Protein AF-A0A975B0M5-F1 (afdb_monomer_lite)

Foldseek 3Di:
DDDPPPDPPDDPDDDDDDQDFEEEEEAQPPVLSVLLCVVVVVVRYHYDYDNALVRVVVDLVVDAGQEYEHEQDGPHHHFPVSLCSNVVSHVHAYEYEYEPVCVVSQLVVLQVQHQYYQYPDPCRSVSSVVVVVQSVQLVVQLVAEEEEEAQDPVVQVSVCSNCVSSNHHYHYHNALVSRVVCVVVDDHQEYEFEQDGPPDGRLVSLLVQCPPPVRVPRAYEYEYQDPPVVVVVSSVVSVHPYYAHPVGRSVVVVVVVVVSSVVSVVVVVVVVVVVVVVVVVVVVLVVWFKWKAWLVQQTQDTGPVVCVVLVHDGVVRHRDHPLVFAPCSVVVVVVSVVCVVDPDQKDKDWGWTAGPVRDTDTWIWIKGFDADPVRHTTMIMITTD

Structure (mmCIF, N/CA/C/O backbone):
data_AF-A0A975B0M5-F1
#
_entry.id   AF-A0A975B0M5-F1
#
loop_
_atom_site.group_PDB
_atom_site.id
_atom_site.type_symbol
_atom_site.label_atom_id
_atom_site.label_alt_id
_atom_site.label_comp_id
_atom_site.label_asym_id
_atom_site.label_entity_id
_atom_site.label_seq_id
_atom_site.pdbx_PDB_ins_code
_atom_site.Cartn_x
_atom_site.Cartn_y
_atom_site.Cartn_z
_atom_site.occupancy
_atom_site.B_iso_or_equiv
_atom_site.auth_seq_id
_atom_site.auth_comp_id
_atom_site.auth_asym_id
_atom_site.auth_atom_id
_atom_site.pdbx_PDB_model_num
ATOM 1 N N . MET A 1 1 ? -7.065 3.435 -37.274 1.00 32.56 1 MET A N 1
ATOM 2 C CA . MET A 1 1 ? -7.894 3.636 -36.070 1.00 32.56 1 MET A CA 1
ATOM 3 C C . MET A 1 1 ? -7.002 3.379 -34.874 1.00 32.56 1 MET A C 1
ATOM 5 O O . MET A 1 1 ? -6.798 2.238 -34.499 1.00 32.56 1 MET A O 1
ATOM 9 N N . SER A 1 2 ? -6.349 4.431 -34.400 1.00 27.25 2 SER A N 1
ATOM 10 C CA . SER A 1 2 ? -5.400 4.409 -33.289 1.00 27.25 2 SER A CA 1
ATOM 11 C C . SER A 1 2 ? -6.100 5.020 -32.082 1.00 27.25 2 SER A C 1
ATOM 13 O O . SER A 1 2 ? -6.420 6.208 -32.083 1.00 27.25 2 SER A O 1
ATOM 15 N N . SER A 1 3 ? -6.408 4.178 -31.102 1.00 27.52 3 SER A N 1
ATOM 16 C CA . SER A 1 3 ? -6.976 4.553 -29.813 1.00 27.52 3 SER A CA 1
ATOM 17 C C . SER A 1 3 ? -5.930 5.318 -29.002 1.00 27.52 3 SER A C 1
ATOM 19 O O . SER A 1 3 ? -4.972 4.736 -28.500 1.00 27.52 3 SER A O 1
ATOM 21 N N . ASN A 1 4 ? -6.116 6.634 -28.899 1.00 28.50 4 ASN A N 1
ATOM 22 C CA . ASN A 1 4 ? -5.436 7.478 -27.923 1.00 28.50 4 ASN A CA 1
ATOM 23 C C . ASN A 1 4 ? -5.913 7.087 -26.519 1.00 28.50 4 ASN A C 1
ATOM 25 O O . ASN A 1 4 ? -6.961 7.545 -26.072 1.00 28.50 4 ASN A O 1
ATOM 29 N N . THR A 1 5 ? -5.140 6.273 -25.809 1.00 30.30 5 THR A N 1
ATOM 30 C CA . THR A 1 5 ? -5.213 6.203 -24.348 1.00 30.30 5 THR A CA 1
ATOM 31 C C . THR A 1 5 ? -4.445 7.396 -23.793 1.00 30.30 5 THR A C 1
ATOM 33 O O . THR A 1 5 ? -3.222 7.377 -23.659 1.00 30.30 5 THR A O 1
ATOM 36 N N . SER A 1 6 ? -5.170 8.483 -23.540 1.00 29.61 6 SER A N 1
ATOM 37 C CA . SER A 1 6 ? -4.688 9.622 -22.767 1.00 29.61 6 SER A CA 1
ATOM 38 C C . SER A 1 6 ? -4.393 9.159 -21.340 1.00 29.61 6 SER A C 1
ATOM 40 O O . SER A 1 6 ? -5.315 8.964 -20.551 1.00 29.61 6 SER A O 1
ATOM 42 N N . VAL A 1 7 ? -3.115 8.962 -21.015 1.00 37.25 7 VAL A N 1
ATOM 43 C CA . VAL A 1 7 ? -2.680 8.715 -19.638 1.00 37.25 7 VAL A CA 1
ATOM 44 C C . VAL A 1 7 ? -2.813 10.030 -18.879 1.00 37.25 7 VAL A C 1
ATOM 46 O O . VAL A 1 7 ? -2.129 11.013 -19.170 1.00 37.25 7 VAL A O 1
ATOM 49 N N . ASN A 1 8 ? -3.754 10.056 -17.943 1.00 32.91 8 ASN A N 1
ATOM 50 C CA . ASN A 1 8 ? -4.044 11.200 -17.096 1.00 32.91 8 ASN A CA 1
ATOM 51 C C . ASN A 1 8 ? -2.945 11.323 -16.026 1.00 32.91 8 ASN A C 1
ATOM 53 O O . ASN A 1 8 ? -3.134 10.950 -14.874 1.00 32.91 8 ASN A O 1
ATOM 57 N N . CYS A 1 9 ? -1.768 11.821 -16.411 1.00 31.73 9 CYS A N 1
ATOM 58 C CA . CYS A 1 9 ? -0.696 12.193 -15.485 1.00 31.73 9 CYS A CA 1
ATOM 59 C C . CYS A 1 9 ? -1.048 13.508 -14.770 1.00 31.73 9 CYS A C 1
ATOM 61 O O . CYS A 1 9 ? -0.378 14.525 -14.952 1.00 31.73 9 CYS A O 1
ATOM 63 N N . ASN A 1 10 ? -2.122 13.515 -13.981 1.00 33.62 10 ASN A N 1
ATOM 64 C CA . ASN A 1 10 ? -2.469 14.668 -13.161 1.00 33.62 10 ASN A CA 1
ATOM 65 C C . ASN A 1 10 ? -1.661 14.672 -11.851 1.00 33.62 10 ASN A C 1
ATOM 67 O O . ASN A 1 10 ? -1.770 13.779 -11.021 1.00 33.62 10 ASN A O 1
ATOM 71 N N . ASN A 1 11 ? -0.868 15.738 -11.695 1.00 36.06 11 ASN A N 1
ATOM 72 C CA . ASN A 1 11 ? -0.481 16.408 -10.449 1.00 36.06 11 ASN A CA 1
ATOM 73 C C . ASN A 1 11 ? -0.009 15.557 -9.251 1.00 36.06 11 ASN A C 1
ATOM 75 O O . ASN A 1 11 ? -0.729 15.401 -8.273 1.00 36.06 11 ASN A O 1
ATOM 79 N N . LYS A 1 12 ? 1.283 15.193 -9.225 1.00 37.12 12 LYS A N 1
ATOM 80 C CA . LYS A 1 12 ? 2.010 14.925 -7.959 1.00 37.12 12 LYS A CA 1
ATOM 81 C C . LYS A 1 12 ? 3.132 15.922 -7.631 1.00 37.12 12 LYS A C 1
ATOM 83 O O . LYS A 1 12 ? 3.730 15.826 -6.568 1.00 37.12 12 LYS A O 1
ATOM 88 N N . TYR A 1 13 ? 3.388 16.921 -8.486 1.00 31.98 13 TYR A N 1
ATOM 89 C CA . TYR A 1 13 ? 4.498 17.872 -8.289 1.00 31.98 13 TYR A CA 1
ATOM 90 C C . TYR A 1 13 ? 4.105 19.338 -8.062 1.00 31.98 13 TYR A C 1
ATOM 92 O O . TYR A 1 13 ? 4.990 20.180 -7.968 1.00 31.98 13 TYR A O 1
ATOM 100 N N . ASN A 1 14 ? 2.819 19.663 -7.905 1.00 32.91 14 ASN A N 1
ATOM 101 C CA . ASN A 1 14 ? 2.395 20.983 -7.423 1.00 32.91 14 ASN A CA 1
ATOM 102 C C . ASN A 1 14 ? 0.988 20.934 -6.805 1.00 32.91 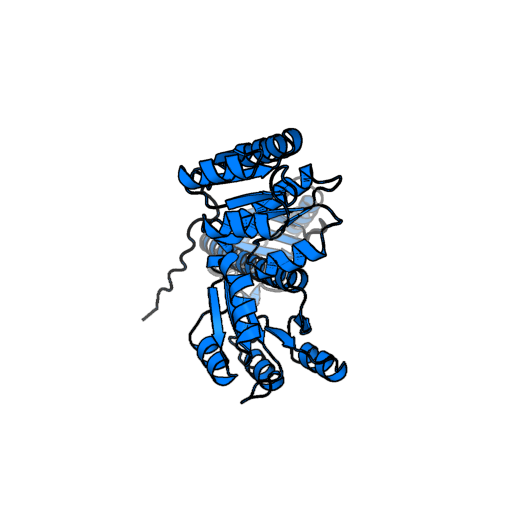14 ASN A C 1
ATOM 104 O O . ASN A 1 14 ? -0.011 21.101 -7.497 1.00 32.91 14 ASN A O 1
ATOM 108 N N . SER A 1 15 ? 0.917 20.768 -5.485 1.00 32.09 15 SER A N 1
ATOM 109 C CA . SER A 1 15 ? -0.246 21.152 -4.672 1.00 32.09 15 SER A CA 1
ATOM 110 C C . SER A 1 15 ? 0.215 21.744 -3.335 1.00 32.09 15 SER A C 1
ATOM 112 O O . SER A 1 15 ? -0.059 21.238 -2.253 1.00 32.09 15 SER A O 1
ATOM 114 N N . LYS A 1 16 ? 0.939 22.868 -3.385 1.00 42.38 16 LYS A N 1
ATOM 115 C CA . LYS A 1 16 ? 0.940 23.778 -2.233 1.00 42.38 16 LYS A CA 1
ATOM 116 C C . LYS A 1 16 ? -0.358 24.586 -2.282 1.00 42.38 16 LYS A C 1
ATOM 118 O O . LYS A 1 16 ? -0.599 25.265 -3.274 1.00 42.38 16 LYS A O 1
ATOM 123 N N . SER A 1 17 ? -1.123 24.522 -1.187 1.00 40.91 17 SER A N 1
ATOM 124 C CA . SER A 1 17 ? -2.384 25.231 -0.897 1.00 40.91 17 SER A CA 1
ATOM 125 C C . SER A 1 17 ? -3.698 24.479 -1.176 1.00 40.91 17 SER A C 1
ATOM 127 O O . SER A 1 17 ? -4.586 24.991 -1.856 1.00 40.91 17 SER A O 1
ATOM 129 N N . THR A 1 18 ? -3.887 23.324 -0.539 1.00 43.38 18 THR A N 1
ATOM 130 C CA . THR A 1 18 ? -5.213 22.919 -0.038 1.00 43.38 18 THR A CA 1
ATOM 131 C C . THR A 1 18 ? -5.171 22.993 1.484 1.00 43.38 18 THR A C 1
ATOM 133 O O . THR A 1 18 ? -4.232 22.480 2.091 1.00 43.38 18 THR A O 1
ATOM 136 N N . LYS A 1 19 ? -6.134 23.692 2.097 1.00 49.06 19 LYS A N 1
ATOM 137 C CA . LYS A 1 19 ? -6.313 23.737 3.556 1.00 49.06 19 LYS A CA 1
ATOM 138 C C . LYS A 1 19 ? -6.363 22.280 4.041 1.00 49.06 19 LYS A C 1
ATOM 140 O O . LYS A 1 19 ? -7.211 21.540 3.545 1.00 49.06 19 LYS A O 1
ATOM 145 N N . LYS A 1 20 ? -5.402 21.836 4.862 1.00 69.00 20 LYS A N 1
ATOM 146 C CA . LYS A 1 20 ? -5.393 20.442 5.325 1.00 69.00 20 LYS A CA 1
ATOM 147 C C . LYS A 1 20 ? -6.552 20.216 6.303 1.00 69.00 20 LYS A C 1
ATOM 149 O O . LYS A 1 20 ? -7.083 21.170 6.869 1.00 69.00 20 LYS A O 1
ATOM 154 N N . SER A 1 21 ? -6.927 18.951 6.443 1.00 79.81 21 SER A N 1
ATOM 155 C CA . SER A 1 21 ? -8.033 18.427 7.243 1.00 79.81 21 SER A CA 1
ATOM 156 C C . SER A 1 21 ? -8.104 18.983 8.671 1.00 79.81 21 SER A C 1
ATOM 158 O O . SER A 1 21 ? -7.074 19.257 9.294 1.00 79.81 21 SER A O 1
ATOM 160 N N . ASN A 1 22 ? -9.323 19.085 9.209 1.00 90.06 22 ASN A N 1
ATOM 161 C CA . ASN A 1 22 ? -9.557 19.439 10.612 1.00 90.06 22 ASN A CA 1
ATOM 162 C C . ASN A 1 22 ? -9.252 18.239 11.519 1.00 90.06 22 ASN A C 1
ATOM 164 O O . ASN A 1 22 ? -9.804 17.149 11.311 1.00 90.06 22 ASN A O 1
ATOM 168 N N . VAL A 1 23 ? -8.430 18.455 12.548 1.00 92.94 23 VAL A N 1
ATOM 169 C CA . VAL A 1 23 ? -7.998 17.418 13.496 1.00 92.94 23 VAL A CA 1
ATOM 170 C C . VAL A 1 23 ? -8.409 17.798 14.918 1.00 92.94 23 VAL A C 1
ATOM 172 O O . VAL A 1 23 ? -8.164 18.917 15.366 1.00 92.94 23 VAL A O 1
ATOM 175 N N . LEU A 1 24 ? -9.018 16.864 15.647 1.00 95.50 24 LEU A N 1
ATOM 176 C CA . LEU A 1 24 ? -9.276 17.009 17.081 1.00 95.50 24 LEU A CA 1
ATOM 177 C C . LEU A 1 24 ? -8.230 16.225 17.880 1.00 95.50 24 LEU A C 1
ATOM 179 O O . LEU A 1 24 ? -8.059 15.028 17.669 1.00 95.50 24 LEU A O 1
ATOM 183 N N . LEU A 1 25 ? -7.545 16.891 18.805 1.00 95.56 25 LEU A N 1
ATOM 184 C CA . LEU A 1 25 ? -6.560 16.301 19.709 1.00 95.56 25 LEU A CA 1
ATOM 185 C C . LEU A 1 25 ? -7.177 16.144 21.097 1.00 95.56 25 LEU A C 1
ATOM 187 O O . LEU A 1 25 ? -7.460 17.142 21.758 1.00 95.56 25 LEU A O 1
ATOM 191 N N . VAL A 1 26 ? -7.377 14.905 21.535 1.00 95.62 26 VAL A N 1
ATOM 192 C CA . VAL A 1 26 ? -7.966 14.571 22.835 1.00 95.62 26 VAL A CA 1
ATOM 193 C C . VAL A 1 26 ? -6.902 13.892 23.690 1.00 95.62 26 VAL A C 1
ATOM 195 O O . VAL A 1 26 ? -6.616 12.710 23.518 1.00 95.62 26 VAL A O 1
ATOM 198 N N . GLU A 1 27 ? -6.286 14.666 24.576 1.00 94.19 27 GLU A N 1
ATOM 199 C CA . GLU A 1 27 ? -5.130 14.265 25.383 1.00 94.19 27 GLU A CA 1
ATOM 200 C C . GLU A 1 27 ? -5.102 15.116 26.654 1.00 94.19 27 GLU A C 1
ATOM 202 O O . GLU A 1 27 ? -5.086 16.345 26.554 1.00 94.19 27 GLU A O 1
ATOM 207 N N . ASP A 1 28 ? -5.059 14.479 27.824 1.00 93.50 28 ASP A N 1
ATOM 208 C CA . ASP A 1 28 ? -5.115 15.142 29.133 1.00 93.50 28 ASP A CA 1
ATOM 209 C C . ASP A 1 28 ? -3.813 15.881 29.486 1.00 93.50 28 ASP A C 1
ATOM 211 O O . ASP A 1 28 ? -3.818 16.928 30.138 1.00 93.50 28 ASP A O 1
ATOM 215 N N . SER A 1 29 ? -2.673 15.371 29.018 1.00 93.06 29 SER A N 1
ATOM 216 C CA . SER A 1 29 ? -1.382 16.014 29.199 1.00 93.06 29 SER A CA 1
ATOM 217 C C . SER A 1 29 ? -1.237 17.225 28.280 1.00 93.06 29 SER A C 1
ATOM 219 O O . SER A 1 29 ? -0.910 17.095 27.099 1.00 93.06 29 SER A O 1
ATOM 221 N N . GLU A 1 30 ? -1.356 18.434 28.840 1.00 92.69 30 GLU A N 1
ATOM 222 C CA . GLU A 1 30 ? -1.133 19.688 28.100 1.00 92.69 30 GLU A CA 1
ATOM 223 C C . GLU A 1 30 ? 0.207 19.710 27.348 1.00 92.69 30 GLU A C 1
ATOM 225 O O . GLU A 1 30 ? 0.305 20.266 26.254 1.00 92.69 30 GLU A O 1
ATOM 230 N N . PHE A 1 31 ? 1.256 19.100 27.911 1.00 90.56 31 PHE A N 1
ATOM 231 C CA . PHE A 1 31 ? 2.563 19.017 27.262 1.00 90.56 31 PHE A CA 1
ATOM 232 C C . PHE A 1 31 ? 2.506 18.191 25.970 1.00 90.56 31 PHE A C 1
ATOM 234 O O . PHE A 1 31 ? 2.978 18.649 24.928 1.00 90.56 31 PHE A O 1
ATOM 241 N N . VAL A 1 32 ? 1.922 16.991 26.034 1.00 89.69 32 VAL A N 1
ATOM 242 C CA . VAL A 1 32 ? 1.771 16.087 24.883 1.00 89.69 32 VAL A CA 1
ATOM 243 C C . VAL A 1 32 ? 0.830 16.712 23.855 1.00 89.69 32 VAL A C 1
ATOM 245 O O . VAL A 1 32 ? 1.174 16.792 22.676 1.00 89.69 32 VAL A O 1
ATOM 248 N N . ASN A 1 33 ? -0.304 17.239 24.312 1.00 92.69 33 ASN A N 1
ATOM 249 C CA . ASN A 1 33 ? -1.316 17.868 23.475 1.00 92.69 33 ASN A CA 1
ATOM 250 C C . ASN A 1 33 ? -0.732 19.060 22.687 1.00 92.69 33 ASN A C 1
ATOM 252 O O . ASN A 1 33 ? -0.846 19.128 21.461 1.00 92.69 33 ASN A O 1
ATOM 256 N N . ASN A 1 34 ? 0.007 19.953 23.358 1.00 92.00 34 ASN A N 1
ATOM 257 C CA . ASN A 1 34 ? 0.677 21.085 22.709 1.00 92.00 34 ASN A CA 1
ATOM 258 C C . ASN A 1 34 ? 1.817 20.659 21.774 1.00 92.00 34 ASN A C 1
ATOM 260 O O . ASN A 1 34 ? 2.049 21.319 20.758 1.00 92.00 34 ASN A O 1
ATOM 264 N N . ALA A 1 35 ? 2.534 19.576 22.091 1.00 90.31 35 ALA A N 1
ATOM 265 C CA . ALA A 1 35 ? 3.579 19.045 21.220 1.00 90.31 35 ALA A CA 1
ATOM 266 C C . ALA A 1 35 ? 3.001 18.530 19.893 1.00 90.31 35 ALA A C 1
ATOM 268 O O . ALA A 1 35 ? 3.515 18.889 18.834 1.00 90.31 35 ALA A O 1
ATOM 269 N N . ILE A 1 36 ? 1.911 17.754 19.945 1.00 91.12 36 ILE A N 1
ATOM 270 C CA . ILE A 1 36 ? 1.227 17.244 18.747 1.00 91.12 36 ILE A CA 1
ATOM 271 C C . ILE A 1 36 ? 0.657 18.402 17.929 1.00 91.12 36 ILE A C 1
ATOM 273 O O . ILE A 1 36 ? 0.904 18.473 16.726 1.00 91.12 36 ILE A O 1
ATOM 277 N N . LYS A 1 37 ? -0.042 19.343 18.579 1.00 92.62 37 LYS A N 1
ATOM 278 C CA . LYS A 1 37 ? -0.604 20.517 17.906 1.00 92.62 37 LYS A CA 1
ATOM 279 C C . LYS A 1 37 ? 0.453 21.305 17.154 1.00 92.62 37 LYS A C 1
ATOM 281 O O . LYS A 1 37 ? 0.276 21.593 15.980 1.00 92.62 37 LYS A O 1
ATOM 286 N N . LYS A 1 38 ? 1.566 21.639 17.812 1.00 91.00 38 LYS A N 1
ATOM 287 C CA . LYS A 1 38 ? 2.630 22.437 17.196 1.00 91.00 38 LYS A CA 1
ATOM 288 C C . LYS A 1 38 ? 3.178 21.778 15.927 1.00 91.00 38 LYS A C 1
ATOM 290 O O . LYS A 1 38 ? 3.473 22.480 14.962 1.00 91.00 38 LYS A O 1
ATOM 295 N N . GLU A 1 39 ? 3.330 20.458 15.945 1.00 88.00 39 GLU A N 1
ATOM 296 C CA . GLU A 1 39 ? 3.823 19.700 14.798 1.00 88.00 39 GLU A CA 1
ATOM 297 C C . GLU A 1 39 ? 2.797 19.680 13.658 1.00 88.00 39 GLU A C 1
ATOM 299 O O . GLU A 1 39 ? 3.121 20.021 12.522 1.00 88.00 39 GLU A O 1
ATOM 304 N N . LEU A 1 40 ? 1.537 19.356 13.961 1.00 88.44 40 LEU A N 1
ATOM 305 C CA . LEU A 1 40 ? 0.473 19.280 12.960 1.00 88.44 40 LEU A CA 1
ATOM 306 C C . LEU A 1 40 ? 0.102 20.659 12.382 1.00 88.44 40 LEU A C 1
ATOM 308 O O . LEU A 1 40 ? -0.037 20.784 11.163 1.00 88.44 40 LEU A O 1
ATOM 312 N N . ASP A 1 41 ? 0.041 21.709 13.205 1.00 89.25 41 ASP A N 1
ATOM 313 C CA . ASP A 1 41 ? -0.135 23.097 12.754 1.00 89.25 41 ASP A CA 1
ATOM 314 C C . ASP A 1 41 ? 1.026 23.515 11.836 1.00 89.25 41 ASP A C 1
ATOM 316 O O . ASP A 1 41 ? 0.818 24.130 10.788 1.00 89.25 41 ASP A O 1
ATOM 320 N N . GLY A 1 42 ? 2.263 23.128 12.181 1.00 86.12 42 GLY A N 1
ATOM 321 C CA . GLY A 1 42 ? 3.452 23.354 11.351 1.00 86.12 42 GLY A CA 1
ATOM 322 C C . GLY A 1 42 ? 3.386 22.657 9.988 1.00 86.12 42 GLY A C 1
ATOM 323 O O . GLY A 1 42 ? 3.945 23.151 9.005 1.00 86.12 42 GLY A O 1
ATOM 324 N N . LEU A 1 43 ? 2.659 21.543 9.910 1.00 84.56 43 LEU A N 1
ATOM 325 C CA . LEU A 1 43 ? 2.383 20.806 8.679 1.00 84.56 43 LEU A CA 1
ATOM 326 C C . LEU A 1 43 ? 1.138 21.318 7.940 1.00 84.56 43 LEU A C 1
ATOM 328 O O . LEU A 1 43 ? 0.908 20.881 6.810 1.00 84.56 43 LEU A O 1
ATOM 332 N N . GLY A 1 44 ? 0.380 22.253 8.523 1.00 86.19 44 GLY A N 1
ATOM 333 C CA . GLY A 1 44 ? -0.754 22.948 7.912 1.00 86.19 44 GLY A CA 1
ATOM 334 C C . GLY A 1 44 ? -2.144 22.396 8.248 1.00 86.19 44 GLY A C 1
ATOM 335 O O . GLY A 1 44 ? -3.094 22.806 7.579 1.00 86.19 44 GLY A O 1
ATOM 336 N N . TYR A 1 45 ? -2.263 21.475 9.212 1.00 89.19 45 TYR A N 1
ATOM 337 C CA . TYR A 1 45 ? -3.551 20.990 9.736 1.00 89.19 45 TYR A CA 1
ATOM 338 C C . TYR A 1 45 ? -4.203 22.027 10.660 1.00 89.19 45 TYR A C 1
ATOM 340 O O . TYR A 1 45 ? -3.503 22.817 11.287 1.00 89.19 45 TYR A O 1
ATOM 348 N N . ASP A 1 46 ? -5.537 22.023 10.741 1.00 90.06 46 ASP A N 1
ATOM 349 C CA . ASP A 1 46 ? -6.296 22.874 11.670 1.00 90.06 46 ASP A CA 1
ATOM 350 C C . ASP A 1 46 ? -6.642 22.060 12.925 1.00 90.06 46 ASP A C 1
ATOM 352 O O . ASP A 1 46 ? -7.529 21.199 12.891 1.00 90.06 46 ASP A O 1
ATOM 356 N N . CYS A 1 47 ? -5.879 22.265 14.005 1.00 92.94 47 CYS A N 1
ATOM 357 C CA . CYS A 1 47 ? -5.954 21.435 15.205 1.00 92.94 47 CYS A CA 1
ATOM 358 C C . CYS A 1 47 ? -6.732 22.109 16.343 1.00 92.94 47 CYS A C 1
ATOM 360 O O . CYS A 1 47 ? -6.325 23.146 16.877 1.00 92.94 47 CYS A O 1
ATOM 362 N N . MET A 1 48 ? -7.794 21.445 16.801 1.00 94.69 48 MET A N 1
ATOM 363 C CA . MET A 1 48 ? -8.495 21.774 18.047 1.00 94.69 48 MET A CA 1
ATOM 364 C C . MET A 1 48 ? -8.059 20.825 19.162 1.00 94.69 48 MET A C 1
ATOM 366 O O . MET A 1 48 ? -7.678 19.688 18.894 1.00 94.69 48 MET A O 1
ATOM 370 N N . GLN A 1 49 ? -8.096 21.286 20.412 1.00 95.94 49 GLN A N 1
ATOM 371 C CA . GLN A 1 49 ? -7.597 20.537 21.569 1.00 95.94 49 GLN A CA 1
ATOM 372 C C . GLN A 1 49 ? -8.707 20.358 22.605 1.00 95.94 49 GLN A C 1
ATOM 374 O O . GLN A 1 49 ? -9.450 21.300 22.868 1.00 95.94 49 GLN A O 1
ATOM 379 N N . ALA A 1 50 ? -8.769 19.174 23.203 1.00 96.00 50 ALA A N 1
ATOM 380 C CA . ALA A 1 50 ? -9.567 18.843 24.376 1.00 96.00 50 ALA A CA 1
ATOM 381 C C . ALA A 1 50 ? -8.689 18.100 25.391 1.00 96.00 50 ALA A C 1
ATOM 383 O O . ALA A 1 50 ? -7.877 17.254 25.002 1.00 96.00 50 ALA A O 1
ATOM 384 N N . LEU A 1 51 ? -8.861 18.405 26.677 1.00 95.56 51 LEU A N 1
ATOM 385 C CA . LEU A 1 51 ? -8.134 17.769 27.785 1.00 95.56 51 LEU A CA 1
ATOM 386 C C . LEU A 1 51 ? -8.974 16.700 28.510 1.00 95.56 51 LEU A C 1
ATOM 388 O O . LEU A 1 51 ? -8.473 15.996 29.385 1.00 95.56 51 LEU A O 1
ATOM 392 N N . SER A 1 52 ? -10.254 16.570 28.156 1.00 95.25 52 SER A N 1
ATOM 393 C CA . SER A 1 52 ? -11.199 15.600 28.719 1.00 95.25 52 SER A CA 1
ATOM 394 C C . SER A 1 52 ? -12.180 15.098 27.657 1.00 95.25 52 SER A C 1
ATOM 396 O O . SER A 1 52 ? -12.320 15.697 26.583 1.00 95.25 52 SER A O 1
ATOM 398 N N . LEU A 1 53 ? -12.884 14.000 27.946 1.00 94.50 53 LEU A N 1
ATOM 399 C CA . LEU A 1 53 ? -13.968 13.531 27.086 1.00 94.50 53 LEU A CA 1
ATOM 400 C C . LEU A 1 53 ? -15.108 14.554 27.047 1.00 94.50 53 LEU A C 1
ATOM 402 O O . LEU A 1 53 ? -15.655 14.793 25.975 1.00 94.50 53 LEU A O 1
ATOM 406 N N . GLU A 1 54 ? -15.464 15.181 28.169 1.00 94.56 54 GLU A N 1
ATOM 407 C CA . GLU A 1 54 ? -16.516 16.207 28.199 1.00 94.56 54 GLU A CA 1
ATOM 408 C C . GLU A 1 54 ? -16.238 17.357 27.214 1.00 94.56 54 GLU A C 1
ATOM 410 O O . GLU A 1 54 ? -17.104 17.699 26.401 1.00 94.56 54 GLU A O 1
ATOM 415 N N . GLU A 1 55 ? -15.014 17.892 27.217 1.00 95.12 55 GLU A N 1
ATOM 416 C CA . GLU A 1 55 ? -14.587 18.935 26.277 1.00 95.12 55 GLU A CA 1
ATOM 417 C C . GLU A 1 55 ? -14.604 18.437 24.827 1.00 95.12 55 GLU A C 1
ATOM 419 O O . GLU A 1 55 ? -15.125 19.116 23.937 1.00 95.12 55 GLU A O 1
ATOM 424 N N . ALA A 1 56 ? -14.096 17.224 24.582 1.00 94.31 56 ALA A N 1
ATOM 425 C CA . ALA A 1 56 ? -14.110 16.622 23.251 1.00 94.31 56 ALA A CA 1
ATOM 426 C C . ALA A 1 56 ? -15.544 16.491 22.717 1.00 94.31 56 ALA A C 1
ATOM 428 O O . ALA A 1 56 ? -15.821 16.841 21.572 1.00 94.31 56 ALA A O 1
ATOM 429 N N . MET A 1 57 ? -16.485 16.061 23.559 1.00 93.94 57 MET A N 1
ATOM 430 C CA . MET A 1 57 ? -17.895 15.921 23.200 1.00 93.94 57 MET A CA 1
ATOM 431 C C . MET A 1 57 ? -18.577 17.258 22.910 1.00 93.94 57 MET A C 1
ATOM 433 O O . MET A 1 57 ? -19.508 17.299 22.103 1.00 93.94 57 MET A O 1
ATOM 437 N N . GLN A 1 58 ? -18.156 18.349 23.552 1.00 93.56 58 GLN A N 1
ATOM 438 C CA . GLN A 1 58 ? -18.642 19.682 23.205 1.00 93.56 58 GLN A CA 1
ATOM 439 C C . GLN A 1 58 ? -18.141 20.102 21.817 1.00 93.56 58 GLN A C 1
ATOM 441 O O . GLN A 1 58 ? -18.940 20.509 20.974 1.00 93.56 58 GLN A O 1
ATOM 446 N N . LEU A 1 59 ? -16.849 19.915 21.545 1.00 93.75 59 LEU A N 1
ATOM 447 C CA . LEU A 1 59 ? -16.246 20.262 20.257 1.00 93.75 59 LEU A CA 1
ATOM 448 C C . LEU A 1 59 ? -16.821 19.444 19.094 1.00 93.75 59 LEU A C 1
ATOM 450 O O . LEU A 1 59 ? -17.092 20.006 18.034 1.00 93.75 59 LEU A O 1
ATOM 454 N N . LEU A 1 60 ? -17.076 18.148 19.302 1.00 93.19 60 LEU A N 1
ATOM 455 C CA . LEU A 1 60 ? -17.694 17.261 18.307 1.00 93.19 60 LEU A CA 1
ATOM 456 C C . LEU A 1 60 ? -19.139 17.650 17.950 1.00 93.19 60 LEU A C 1
ATOM 458 O O . LEU A 1 60 ? -19.621 17.287 16.881 1.00 93.19 60 LEU A O 1
ATOM 462 N N . LYS A 1 61 ? -19.845 18.387 18.819 1.00 90.88 61 LYS A N 1
ATOM 463 C CA . LYS A 1 61 ? -21.186 18.920 18.513 1.00 90.88 61 LYS A CA 1
ATOM 464 C C . LYS A 1 61 ? -21.131 20.192 17.675 1.00 90.88 61 LYS A C 1
ATOM 466 O O . LYS A 1 61 ? -22.062 20.466 16.923 1.00 90.88 61 LYS A O 1
ATOM 471 N N . GLU A 1 62 ? -20.083 20.987 17.857 1.00 89.56 62 GLU A N 1
ATOM 472 C CA . GLU A 1 62 ? -19.939 22.300 17.230 1.00 89.56 62 GLU A CA 1
ATOM 473 C C . GLU A 1 62 ? -19.242 22.218 15.866 1.00 89.56 62 GLU A C 1
ATOM 475 O O . GLU A 1 62 ? -19.530 23.026 14.983 1.00 89.56 62 GLU A O 1
ATOM 480 N N . ASN A 1 63 ? -18.352 21.239 15.675 1.00 88.75 63 ASN A N 1
ATOM 481 C CA . ASN A 1 63 ? -17.488 21.140 14.503 1.00 88.75 63 ASN A CA 1
ATOM 482 C C . ASN A 1 63 ? -17.418 19.713 13.948 1.00 88.75 63 ASN A C 1
ATOM 484 O O . ASN A 1 63 ? -17.538 18.728 14.674 1.00 88.75 63 ASN A O 1
ATOM 488 N N . VAL A 1 64 ? -17.151 19.611 12.643 1.00 89.00 64 VAL A N 1
ATOM 489 C CA . VAL A 1 64 ? -16.860 18.341 11.967 1.00 89.00 64 VAL A CA 1
ATOM 490 C C . VAL A 1 64 ? -15.350 18.192 11.817 1.00 89.00 64 VAL A C 1
ATOM 492 O O . VAL A 1 64 ? -14.667 19.100 11.329 1.00 89.00 64 VAL A O 1
ATOM 495 N N . TYR A 1 65 ? -14.850 17.027 12.215 1.00 91.69 65 TYR A N 1
ATOM 496 C CA . TYR A 1 65 ? -13.444 16.650 12.123 1.00 91.69 65 TYR A CA 1
ATOM 497 C C . TYR A 1 65 ? -13.290 15.462 11.182 1.00 91.69 65 TYR A C 1
ATOM 499 O O . TYR A 1 65 ? -14.160 14.596 11.116 1.00 91.69 65 TYR A O 1
ATOM 507 N N . GLU A 1 66 ? -12.179 15.417 10.456 1.00 89.75 66 GLU A N 1
ATOM 508 C CA . GLU A 1 66 ? -11.842 14.265 9.612 1.00 89.75 66 GLU A CA 1
ATOM 509 C C . GLU A 1 66 ? -11.021 13.238 10.391 1.00 89.75 66 GLU A C 1
ATOM 511 O O . GLU A 1 66 ? -11.162 12.032 10.178 1.00 89.75 66 GLU A O 1
ATOM 516 N N . PHE A 1 67 ? -10.193 13.724 11.319 1.00 91.56 67 PHE A N 1
ATOM 517 C CA . PHE A 1 67 ? -9.326 12.907 12.154 1.00 91.56 67 PHE A CA 1
ATOM 518 C C . PHE A 1 67 ? -9.454 13.292 13.622 1.00 91.56 67 PHE A C 1
ATOM 520 O O . PHE A 1 67 ? -9.582 14.468 13.968 1.00 91.56 67 PHE A O 1
ATOM 527 N N . ILE A 1 68 ? -9.366 12.288 14.487 1.00 93.94 68 ILE A N 1
ATOM 528 C CA . ILE A 1 68 ? -9.277 12.465 15.933 1.00 93.94 68 ILE A CA 1
ATOM 529 C C . ILE A 1 68 ? -8.035 11.728 16.406 1.00 93.94 68 ILE A C 1
ATOM 531 O O . ILE A 1 68 ? -7.886 10.539 16.141 1.00 93.94 68 ILE A O 1
ATOM 535 N N . VAL A 1 69 ? -7.149 12.421 17.108 1.00 93.69 69 VAL A N 1
ATOM 536 C CA . VAL A 1 69 ? -6.029 11.811 17.819 1.00 93.69 69 VAL A CA 1
ATOM 537 C C . VAL A 1 69 ? -6.459 11.662 19.274 1.00 93.69 69 VAL A C 1
ATOM 539 O O . VAL A 1 69 ? -6.679 12.662 19.950 1.00 93.69 69 VAL A O 1
ATOM 542 N N . LEU A 1 70 ? -6.641 10.424 19.724 1.00 94.25 70 LEU A N 1
ATOM 543 C CA . LEU A 1 70 ? -7.322 10.096 20.973 1.00 94.25 70 LEU A CA 1
ATOM 544 C C . LEU A 1 70 ? -6.399 9.345 21.925 1.00 94.25 70 LEU A C 1
ATOM 546 O O . LEU A 1 70 ? -5.969 8.233 21.617 1.00 94.25 70 LEU A O 1
ATOM 550 N N . ASP A 1 71 ? -6.160 9.907 23.101 1.00 93.44 71 ASP A N 1
ATOM 551 C CA . ASP A 1 71 ? -5.557 9.171 24.204 1.00 93.44 71 ASP A CA 1
ATOM 552 C C . ASP A 1 71 ? -6.498 8.114 24.785 1.00 93.44 71 ASP A C 1
ATOM 554 O O . ASP A 1 71 ? -7.709 8.306 24.853 1.00 93.44 71 ASP A O 1
ATOM 558 N N . LEU A 1 72 ? -5.939 6.998 25.249 1.00 88.75 72 LEU A N 1
ATOM 559 C CA . LEU A 1 72 ? -6.702 5.942 25.917 1.00 88.75 72 LEU A CA 1
ATOM 560 C C . LEU A 1 72 ? -7.001 6.230 27.389 1.00 88.75 72 LEU A C 1
ATOM 562 O O . LEU A 1 72 ? -7.854 5.545 27.961 1.00 88.75 72 LEU A O 1
ATOM 566 N N . HIS A 1 73 ? -6.319 7.205 27.991 1.00 89.12 73 HIS A N 1
ATOM 567 C CA . HIS A 1 73 ? -6.397 7.510 29.416 1.00 89.12 73 HIS A CA 1
ATOM 568 C C . HIS A 1 73 ? -6.743 8.978 29.652 1.00 89.12 73 HIS A C 1
ATOM 570 O O . HIS A 1 73 ? -5.868 9.806 29.854 1.00 89.12 73 HIS A O 1
ATOM 576 N N . LEU A 1 74 ? -8.037 9.291 29.681 1.00 91.12 74 LEU A N 1
ATOM 577 C CA . LEU A 1 74 ? -8.516 10.616 30.067 1.00 91.12 74 LEU A CA 1
ATOM 578 C C . LEU A 1 74 ? -8.950 10.620 31.540 1.00 91.12 74 LEU A C 1
ATOM 580 O O . LEU A 1 74 ? -9.306 9.570 32.088 1.00 91.12 74 LEU A O 1
ATOM 584 N N . PRO A 1 75 ? -8.971 11.790 32.202 1.00 89.12 75 PRO A N 1
ATOM 585 C CA . PRO A 1 75 ? -9.398 11.904 33.597 1.00 89.12 75 PRO A CA 1
ATOM 586 C C . PRO A 1 75 ? -10.840 11.424 33.842 1.00 89.12 75 PRO A C 1
ATOM 588 O O . PRO A 1 75 ? -11.164 10.999 34.951 1.00 89.12 75 PRO A O 1
ATOM 591 N N . ASP A 1 76 ? -11.705 11.485 32.827 1.00 91.56 76 ASP A N 1
ATOM 592 C CA . ASP A 1 76 ? -13.140 11.198 32.896 1.00 91.56 76 ASP A CA 1
ATOM 593 C C . ASP A 1 76 ? -13.579 9.934 32.128 1.00 91.56 76 ASP A C 1
ATOM 595 O O . ASP A 1 76 ? -14.706 9.464 32.310 1.00 91.56 76 ASP A O 1
ATOM 599 N N . ALA A 1 77 ? -12.707 9.335 31.310 1.00 89.62 77 ALA A N 1
ATOM 600 C CA . ALA A 1 77 ? -13.010 8.127 30.541 1.00 89.62 77 ALA A CA 1
ATOM 601 C C . ALA A 1 77 ? -11.749 7.357 30.114 1.00 89.62 77 ALA A C 1
ATOM 603 O O . ALA A 1 77 ? -10.677 7.929 29.953 1.00 89.62 77 ALA A O 1
ATOM 604 N N . TYR A 1 78 ? -11.879 6.044 29.883 1.00 88.25 78 TYR A N 1
ATOM 605 C CA . TYR A 1 78 ? -10.747 5.206 29.474 1.00 88.25 78 TYR A CA 1
ATOM 606 C C . TYR A 1 78 ? -11.130 4.088 28.492 1.00 88.25 78 TYR A C 1
ATOM 608 O O . TYR A 1 78 ? -12.260 3.580 28.494 1.00 88.25 78 TYR A O 1
ATOM 616 N N . GLY A 1 79 ? -10.152 3.675 27.681 1.00 85.38 79 GLY A N 1
ATOM 617 C CA . GLY A 1 79 ? -10.190 2.466 26.853 1.00 85.38 79 GLY A CA 1
ATOM 618 C C . GLY A 1 79 ? -11.332 2.408 25.829 1.00 85.38 79 GLY A C 1
ATOM 619 O O . GLY A 1 79 ? -11.652 3.385 25.157 1.00 85.38 79 GLY A O 1
ATOM 620 N N . GLU A 1 80 ? -11.962 1.236 25.692 1.00 86.44 80 GLU A N 1
ATOM 621 C CA . GLU A 1 80 ? -13.014 0.989 24.690 1.00 86.44 80 GLU A CA 1
ATOM 622 C C . GLU A 1 80 ? -14.239 1.890 24.848 1.00 86.44 80 GLU A C 1
ATOM 624 O O . GLU A 1 80 ? -14.809 2.336 23.856 1.00 86.44 80 GLU A O 1
ATOM 629 N N . LYS A 1 81 ? -14.645 2.188 26.088 1.00 87.75 81 LYS A N 1
ATOM 630 C CA . LYS A 1 81 ? -15.810 3.046 26.349 1.00 87.75 81 LYS A CA 1
ATOM 631 C C . LYS A 1 81 ? -15.589 4.458 25.819 1.00 87.75 81 LYS A C 1
ATOM 633 O O . LYS A 1 81 ? -16.508 5.035 25.247 1.00 87.75 81 LYS A O 1
ATOM 638 N N . LEU A 1 82 ? -14.377 4.980 25.998 1.00 89.94 82 LEU A N 1
ATOM 639 C CA . LEU A 1 82 ? -13.965 6.272 25.467 1.00 89.94 82 LEU A CA 1
ATOM 640 C C . LEU A 1 82 ? -14.008 6.267 23.933 1.00 89.94 82 LEU A C 1
ATOM 642 O O . LEU A 1 82 ? -14.665 7.112 23.329 1.00 89.94 82 LEU A O 1
ATOM 646 N N . PHE A 1 83 ? -13.385 5.268 23.308 1.00 90.62 83 PHE A N 1
ATOM 647 C CA . PHE A 1 83 ? -13.380 5.130 21.851 1.00 90.62 83 PHE A CA 1
ATOM 648 C C . PHE A 1 83 ? -14.796 5.040 21.263 1.00 90.62 83 PHE A C 1
ATOM 650 O O . PHE A 1 83 ? -15.120 5.728 20.294 1.00 90.62 83 PHE A O 1
ATOM 657 N N . LEU A 1 84 ? -15.665 4.225 21.866 1.00 89.06 84 LEU A N 1
ATOM 658 C CA . LEU A 1 84 ? -17.059 4.073 21.447 1.00 89.06 84 LEU A CA 1
ATOM 659 C C . LEU A 1 84 ? -17.850 5.372 21.628 1.00 89.06 84 LEU A C 1
ATOM 661 O O . LEU A 1 84 ? -18.639 5.726 20.755 1.00 89.06 84 LEU A O 1
ATOM 665 N N . ALA A 1 85 ? -17.636 6.104 22.726 1.00 89.56 85 ALA A N 1
ATOM 666 C CA . ALA A 1 85 ? -18.296 7.387 22.952 1.00 89.56 85 ALA A CA 1
ATOM 667 C C . ALA A 1 85 ? -17.971 8.390 21.835 1.00 89.56 85 ALA A C 1
ATOM 669 O O . ALA A 1 85 ? -18.885 9.018 21.303 1.00 89.56 85 ALA A O 1
ATOM 670 N N . VAL A 1 86 ? -16.701 8.473 21.431 1.00 90.12 86 VAL A N 1
ATOM 671 C CA . VAL A 1 86 ? -16.244 9.359 20.352 1.00 90.12 86 VAL A CA 1
ATOM 672 C C . VAL A 1 86 ? -16.789 8.913 18.990 1.00 90.12 86 VAL A C 1
ATOM 674 O O . VAL A 1 86 ? -17.429 9.699 18.296 1.00 90.12 86 VAL A O 1
ATOM 677 N N . THR A 1 87 ? -16.606 7.640 18.629 1.00 88.62 87 THR A N 1
ATOM 678 C CA . THR A 1 87 ? -17.010 7.097 17.313 1.00 88.62 87 THR A CA 1
ATOM 679 C C . THR A 1 87 ? -18.523 7.011 17.111 1.00 88.62 87 THR A C 1
ATOM 681 O O . THR A 1 87 ? -18.995 7.008 15.982 1.00 88.62 87 THR A O 1
ATOM 684 N N . THR A 1 88 ? -19.320 6.993 18.183 1.00 88.75 88 THR A N 1
ATOM 685 C CA . THR A 1 88 ? -20.790 7.060 18.070 1.00 88.75 88 THR A CA 1
ATOM 686 C C . THR A 1 88 ? -21.282 8.472 17.725 1.00 88.75 88 THR A C 1
ATOM 688 O O . THR A 1 88 ? -22.386 8.632 17.210 1.00 88.75 88 THR A O 1
ATOM 691 N N . HIS A 1 89 ? -20.484 9.505 18.012 1.00 87.94 89 HIS A N 1
ATOM 692 C CA . HIS A 1 89 ? -20.844 10.910 17.789 1.00 87.94 89 HIS A CA 1
ATOM 693 C C . HIS A 1 89 ? -20.106 11.540 16.604 1.00 87.94 89 HIS A C 1
ATOM 695 O O . HIS A 1 89 ? -20.339 12.707 16.295 1.00 87.94 89 HIS A O 1
ATOM 701 N N . SER A 1 90 ? -19.215 10.794 15.950 1.00 86.81 90 SER A N 1
ATOM 702 C CA . SER A 1 90 ? -18.414 11.285 14.838 1.00 86.81 90 SER A CA 1
ATOM 703 C C . SER A 1 90 ? -18.007 10.154 13.902 1.00 86.81 90 SER A C 1
ATOM 705 O O . SER A 1 90 ? -17.525 9.120 14.355 1.00 86.81 90 SER A O 1
ATOM 707 N N . ASP A 1 91 ? -18.106 10.405 12.597 1.00 85.44 91 ASP A N 1
ATOM 708 C CA . ASP A 1 91 ? -17.566 9.529 11.548 1.00 85.44 91 ASP A CA 1
ATOM 709 C C . ASP A 1 91 ? -16.059 9.764 11.299 1.00 85.44 91 ASP A C 1
ATOM 711 O O . ASP A 1 91 ? -15.480 9.234 10.347 1.00 85.44 91 ASP A O 1
ATOM 715 N N . ALA A 1 92 ? -15.415 10.594 12.126 1.00 88.50 92 ALA A N 1
ATOM 716 C CA . ALA A 1 92 ? -13.998 10.898 12.011 1.00 88.50 92 ALA A CA 1
ATOM 717 C C . ALA A 1 92 ? -13.126 9.654 12.230 1.00 88.50 92 ALA A C 1
ATOM 719 O O . ALA A 1 92 ? -13.418 8.776 13.045 1.00 88.50 92 ALA A O 1
ATOM 720 N N . LYS A 1 93 ? -11.990 9.607 11.536 1.00 89.50 93 LYS A N 1
ATOM 721 C CA . LYS A 1 93 ? -11.027 8.512 11.670 1.00 89.50 93 LYS A CA 1
ATOM 722 C C . LYS A 1 93 ? -10.188 8.708 12.924 1.00 89.50 93 LYS A C 1
ATOM 724 O O . LYS A 1 93 ? -9.510 9.723 13.074 1.00 89.50 93 LYS A O 1
ATOM 729 N N . VAL A 1 94 ? -10.211 7.720 13.811 1.00 91.25 94 VAL A N 1
ATOM 730 C CA . VAL A 1 94 ? -9.561 7.816 15.122 1.00 91.25 94 VAL A CA 1
ATOM 731 C C . VAL A 1 94 ? -8.177 7.168 15.099 1.00 91.25 94 VAL A C 1
ATOM 733 O O . VAL A 1 94 ? -8.056 5.965 14.859 1.00 91.25 94 VAL A O 1
ATOM 736 N N . ILE A 1 95 ? -7.148 7.962 15.391 1.00 90.94 95 ILE A N 1
ATOM 737 C CA . ILE A 1 95 ? -5.764 7.545 15.635 1.00 90.94 95 ILE A CA 1
ATOM 738 C C . ILE A 1 95 ? -5.549 7.509 17.146 1.00 90.94 95 ILE A C 1
ATOM 740 O O . ILE A 1 95 ? -5.779 8.496 17.837 1.00 90.94 95 ILE A O 1
ATOM 744 N N . ILE A 1 96 ? -5.099 6.378 17.670 1.00 90.94 96 ILE A N 1
ATOM 745 C CA . ILE A 1 96 ? -4.958 6.173 19.110 1.00 90.94 96 ILE A CA 1
ATOM 746 C C . ILE A 1 96 ? -3.575 6.625 19.586 1.00 90.94 96 ILE A C 1
ATOM 748 O O . ILE A 1 96 ? -2.566 6.225 19.016 1.00 90.94 96 ILE A O 1
ATOM 752 N N . LEU A 1 97 ? -3.497 7.372 20.682 1.00 89.31 97 LEU A N 1
ATOM 753 C CA . LEU A 1 97 ? -2.269 7.543 21.455 1.00 89.31 97 LEU A CA 1
ATOM 754 C C . LEU A 1 97 ? -2.275 6.536 22.601 1.00 89.31 97 LEU A C 1
ATOM 756 O O . LEU A 1 97 ? -3.220 6.476 23.380 1.00 89.31 97 LEU A O 1
ATOM 760 N N . THR A 1 98 ? -1.239 5.710 22.697 1.00 87.75 98 THR A N 1
ATOM 761 C CA . THR A 1 98 ? -1.232 4.588 23.645 1.00 87.75 98 THR A CA 1
ATOM 762 C C . THR A 1 98 ? 0.149 4.338 24.233 1.00 87.75 98 THR A C 1
ATOM 764 O O . THR A 1 98 ? 1.169 4.677 23.627 1.00 87.75 98 THR A O 1
ATOM 767 N N . SER A 1 99 ? 0.197 3.773 25.438 1.00 85.38 99 SER A N 1
ATOM 768 C CA . SER A 1 99 ? 1.441 3.356 26.080 1.00 85.38 99 SER A CA 1
ATOM 769 C C . SER A 1 99 ? 1.855 1.946 25.631 1.00 85.38 99 SER A C 1
ATOM 771 O O . SER A 1 99 ? 1.074 1.203 25.040 1.00 85.38 99 SER A O 1
ATOM 773 N N . GLU A 1 100 ? 3.087 1.527 25.940 1.00 76.44 100 GLU A N 1
ATOM 774 C CA . GLU A 1 100 ? 3.553 0.157 25.649 1.00 76.44 100 GLU A CA 1
ATOM 775 C C . GLU A 1 100 ? 2.761 -0.933 26.398 1.00 76.44 100 GLU A C 1
ATOM 777 O O . GLU A 1 100 ? 2.847 -2.107 26.046 1.00 76.44 100 GLU A O 1
ATOM 782 N N . GLN A 1 101 ? 1.996 -0.563 27.428 1.00 78.12 101 GLN A N 1
ATOM 783 C CA . GLN A 1 101 ? 1.317 -1.501 28.322 1.00 78.12 101 GLN A CA 1
ATOM 784 C C . GLN A 1 101 ? -0.110 -1.850 27.865 1.00 78.12 101 GLN A C 1
ATOM 786 O O . GLN A 1 101 ? -0.678 -2.829 28.340 1.00 78.12 101 GLN A O 1
ATOM 791 N N . ASP A 1 102 ? -0.673 -1.124 26.897 1.00 81.06 102 ASP A N 1
ATOM 792 C CA . ASP A 1 102 ? -2.094 -1.216 26.519 1.00 81.06 102 ASP A CA 1
ATOM 793 C C . ASP A 1 102 ? -2.362 -2.176 25.346 1.00 81.06 102 ASP A C 1
ATOM 795 O O . ASP A 1 102 ? -3.286 -1.978 24.553 1.00 81.06 102 ASP A O 1
ATOM 799 N N . VAL A 1 103 ? -1.544 -3.221 25.196 1.00 78.31 103 VAL A N 1
ATOM 800 C CA . VAL A 1 103 ? -1.572 -4.113 24.021 1.00 78.31 103 VAL A CA 1
ATOM 801 C C . VAL A 1 103 ? -2.952 -4.750 23.810 1.00 78.31 103 VAL A C 1
ATOM 803 O O . VAL A 1 103 ? -3.446 -4.801 22.681 1.00 78.31 103 VAL A O 1
ATOM 806 N N . ASP A 1 104 ? -3.604 -5.198 24.882 1.00 80.62 104 ASP A N 1
ATOM 807 C CA . ASP A 1 104 ? -4.919 -5.844 24.800 1.00 80.62 104 ASP A CA 1
ATOM 808 C C . ASP A 1 104 ? -6.019 -4.863 24.380 1.00 80.62 104 ASP A C 1
ATOM 810 O O . ASP A 1 104 ? -6.834 -5.174 23.507 1.00 80.62 104 ASP A O 1
ATOM 814 N N . ILE A 1 105 ? -5.999 -3.650 24.946 1.00 81.69 105 ILE A N 1
ATOM 815 C CA . ILE A 1 105 ? -6.941 -2.581 24.600 1.00 81.69 105 ILE A CA 1
ATOM 816 C C . ILE A 1 105 ? -6.750 -2.208 23.128 1.00 81.69 105 ILE A C 1
ATOM 818 O O . ILE A 1 105 ? -7.715 -2.186 22.368 1.00 81.69 105 ILE A O 1
ATOM 822 N N . ARG A 1 106 ? -5.504 -2.012 22.688 1.00 79.75 106 ARG A N 1
ATOM 823 C CA . ARG A 1 106 ? -5.157 -1.707 21.294 1.00 79.75 106 ARG A CA 1
ATOM 824 C C . ARG A 1 106 ? -5.698 -2.748 20.314 1.00 79.75 106 ARG A C 1
ATOM 826 O O . ARG A 1 106 ? -6.335 -2.395 19.323 1.00 79.75 106 ARG A O 1
ATOM 833 N N . ASN A 1 107 ? -5.490 -4.031 20.609 1.00 77.25 107 ASN A N 1
ATOM 834 C CA . ASN A 1 107 ? -5.996 -5.130 19.783 1.00 77.25 107 ASN A CA 1
ATOM 835 C C . ASN A 1 107 ? -7.527 -5.142 19.700 1.00 77.25 107 ASN A C 1
ATOM 837 O O . ASN A 1 107 ? -8.088 -5.506 18.665 1.00 77.25 107 ASN A O 1
ATOM 841 N N . SER A 1 108 ? -8.205 -4.761 20.782 1.00 81.94 108 SER A N 1
ATOM 842 C CA . SER A 1 108 ? -9.660 -4.655 20.804 1.00 81.94 108 SER A CA 1
ATOM 843 C C . SER A 1 108 ? -10.155 -3.462 19.985 1.00 81.94 108 SER A C 1
ATOM 845 O O . SER A 1 108 ? -11.033 -3.612 19.140 1.00 81.94 108 SER A O 1
ATOM 847 N N . LEU A 1 109 ? -9.525 -2.296 20.131 1.00 83.88 109 LEU A N 1
ATOM 848 C CA . LEU A 1 109 ? -9.903 -1.069 19.426 1.00 83.88 109 LEU A CA 1
ATOM 849 C C . LEU A 1 109 ? -9.777 -1.177 17.903 1.00 83.88 109 LEU A C 1
ATOM 851 O O . LEU A 1 109 ? -10.618 -0.652 17.174 1.00 83.88 109 LEU A O 1
ATOM 855 N N . PHE A 1 110 ? -8.799 -1.932 17.403 1.00 78.75 110 PHE A N 1
ATOM 856 C CA . PHE A 1 110 ? -8.717 -2.241 15.976 1.00 78.75 110 PHE A CA 1
ATOM 857 C C . PHE A 1 110 ? -9.943 -2.996 15.446 1.00 78.75 110 PHE A C 1
ATOM 859 O O . PHE A 1 110 ? -10.355 -2.768 14.309 1.00 78.75 110 PHE A O 1
ATOM 866 N N . LYS A 1 111 ? -10.572 -3.854 16.262 1.00 75.50 111 LYS A N 1
ATOM 867 C CA . LYS A 1 111 ? -11.824 -4.537 15.887 1.00 75.50 111 LYS A CA 1
ATOM 868 C C . LYS A 1 111 ? -13.000 -3.568 15.796 1.00 75.50 111 LYS A C 1
ATOM 870 O O . LYS A 1 111 ? -13.936 -3.830 15.049 1.00 75.50 111 LYS A O 1
ATOM 875 N N . PHE A 1 112 ? -12.944 -2.465 16.538 1.00 77.25 112 PHE A N 1
ATOM 876 C CA . PHE A 1 112 ? -13.960 -1.414 16.535 1.00 77.25 112 PHE A CA 1
ATOM 877 C C . PHE A 1 112 ? -13.703 -0.323 15.487 1.00 77.25 112 PHE A C 1
ATOM 879 O O . PHE A 1 112 ? -14.459 0.640 15.422 1.00 77.25 112 PHE A O 1
ATOM 886 N N . GLY A 1 113 ? -12.682 -0.484 14.636 1.00 77.06 113 GLY A N 1
ATOM 887 C CA . GLY A 1 113 ? -12.415 0.435 13.530 1.00 77.06 113 GLY A CA 1
ATOM 888 C C . GLY A 1 113 ? -11.420 1.545 13.857 1.00 77.06 113 GLY A C 1
ATOM 889 O O . GLY A 1 113 ? -11.419 2.566 13.177 1.00 77.06 113 GLY A O 1
ATOM 890 N N . ALA A 1 114 ? -10.559 1.373 14.865 1.00 83.75 114 ALA A N 1
ATOM 891 C CA . ALA A 1 114 ? -9.421 2.271 15.034 1.00 83.75 114 ALA A CA 1
ATOM 892 C C . ALA A 1 114 ? -8.523 2.259 13.786 1.00 83.75 114 ALA A C 1
ATOM 894 O O . ALA A 1 114 ? -8.221 1.201 13.216 1.00 83.75 114 ALA A O 1
ATOM 895 N N . LEU A 1 115 ? -8.102 3.450 13.362 1.00 84.06 115 LEU A N 1
ATOM 896 C CA . LEU A 1 115 ? -7.336 3.636 12.138 1.00 84.06 115 LEU A CA 1
ATOM 897 C C . LEU A 1 115 ? -5.896 3.157 12.302 1.00 84.06 115 LEU A C 1
ATOM 899 O O . LEU A 1 115 ? -5.407 2.393 11.481 1.00 84.06 115 LEU A O 1
ATOM 903 N N . ASP A 1 116 ? -5.222 3.618 13.347 1.00 85.25 116 ASP A N 1
ATOM 904 C CA . ASP A 1 116 ? -3.887 3.178 13.743 1.00 85.25 116 ASP A CA 1
ATOM 905 C C . ASP A 1 116 ? -3.574 3.707 15.148 1.00 85.25 116 ASP A C 1
ATOM 907 O O . ASP A 1 116 ? -4.429 4.335 15.783 1.00 85.25 116 ASP A O 1
ATOM 911 N N . TYR A 1 117 ? -2.358 3.474 15.636 1.00 86.31 117 TYR A N 1
ATOM 912 C CA . TYR A 1 117 ? -1.901 3.989 16.916 1.00 86.31 117 TYR A CA 1
ATOM 913 C C . TYR A 1 117 ? -0.487 4.579 16.868 1.00 86.31 117 TYR A C 1
ATOM 915 O O . TYR A 1 117 ? 0.363 4.210 16.058 1.00 86.31 117 TYR A O 1
ATOM 923 N N . VAL A 1 118 ? -0.213 5.475 17.810 1.00 87.38 118 VAL A N 1
ATOM 924 C CA . VAL A 1 118 ? 1.096 6.070 18.064 1.00 87.38 118 VAL A CA 1
ATOM 925 C C . VAL A 1 118 ? 1.493 5.764 19.504 1.00 87.38 118 VAL A C 1
ATOM 927 O O . VAL A 1 118 ? 0.763 6.067 20.447 1.00 87.38 118 VAL A O 1
ATOM 930 N N . LEU A 1 119 ? 2.670 5.156 19.675 1.00 87.06 119 LEU A N 1
ATOM 931 C CA . LEU A 1 119 ? 3.218 4.849 20.996 1.00 87.06 119 LEU A CA 1
ATOM 932 C C . LEU A 1 119 ? 3.781 6.101 21.663 1.00 87.06 119 LEU A C 1
ATOM 934 O O . LEU A 1 119 ? 4.673 6.742 21.104 1.00 87.06 119 LEU A O 1
ATOM 938 N N . LYS A 1 120 ? 3.333 6.380 22.890 1.00 86.31 120 LYS A N 1
ATOM 939 C CA . LYS A 1 120 ? 3.873 7.405 23.798 1.00 86.31 120 LYS A CA 1
ATOM 940 C C . LYS A 1 120 ? 5.194 6.951 24.440 1.00 86.31 120 LYS A C 1
ATOM 942 O O . LYS A 1 120 ? 5.316 6.859 25.659 1.00 86.31 120 LYS A O 1
ATOM 947 N N . ASP A 1 121 ? 6.179 6.608 23.614 1.00 83.69 121 ASP A N 1
ATOM 948 C CA . ASP A 1 121 ? 7.494 6.140 24.055 1.00 83.69 121 ASP A CA 1
ATOM 949 C C . ASP A 1 121 ? 8.501 7.298 24.222 1.00 83.69 121 ASP A C 1
ATOM 951 O O . ASP A 1 121 ? 8.201 8.479 24.037 1.00 83.69 121 ASP A O 1
ATOM 955 N N . LYS A 1 122 ? 9.760 6.975 24.540 1.00 80.69 122 LYS A N 1
ATOM 956 C CA . LYS A 1 122 ? 10.834 7.985 24.646 1.00 80.69 122 LYS A CA 1
ATOM 957 C C . LYS A 1 122 ? 11.115 8.713 23.324 1.00 80.69 122 LYS A C 1
ATOM 959 O O . LYS A 1 122 ? 11.737 9.773 23.336 1.00 80.69 122 LYS A O 1
ATOM 964 N N . ASN A 1 123 ? 10.687 8.151 22.194 1.00 81.31 123 ASN A N 1
ATOM 965 C CA . ASN A 1 123 ? 10.812 8.740 20.868 1.00 81.31 123 ASN A CA 1
ATOM 966 C C . ASN A 1 123 ? 9.503 9.380 20.394 1.00 81.31 123 ASN A C 1
ATOM 968 O O . ASN A 1 123 ? 9.408 9.707 19.211 1.00 81.31 123 ASN A O 1
ATOM 972 N N . PHE A 1 124 ? 8.528 9.600 21.283 1.00 81.19 124 PHE A N 1
ATOM 973 C CA . PHE A 1 124 ? 7.192 10.060 20.921 1.00 81.19 124 PHE A CA 1
ATOM 974 C C . PHE A 1 124 ? 7.215 11.278 19.996 1.00 81.19 124 PHE A C 1
ATOM 976 O O . PHE A 1 124 ? 6.582 11.250 18.950 1.00 81.19 124 PHE A O 1
ATOM 983 N N . ILE A 1 125 ? 8.044 12.286 20.297 1.00 78.12 125 ILE A N 1
ATOM 984 C CA . ILE A 1 125 ? 8.181 13.493 19.464 1.00 78.12 125 ILE A CA 1
ATOM 985 C C . ILE A 1 125 ? 8.555 13.162 18.011 1.00 78.12 125 ILE A C 1
ATOM 987 O O . ILE A 1 125 ? 8.018 13.760 17.088 1.00 78.12 125 ILE A O 1
ATOM 991 N N . LYS A 1 126 ? 9.427 12.170 17.781 1.00 78.19 126 LYS A N 1
ATOM 992 C CA . LYS A 1 126 ? 9.749 11.698 16.422 1.00 78.19 126 LYS A CA 1
ATOM 993 C C . LYS A 1 126 ? 8.599 10.901 15.811 1.00 78.19 126 LYS A C 1
ATOM 995 O O . LYS A 1 126 ? 8.408 10.935 14.601 1.00 78.19 126 LYS A O 1
ATOM 1000 N N . SER A 1 127 ? 7.856 10.171 16.640 1.00 81.06 127 SER A N 1
ATOM 1001 C CA . SER A 1 127 ? 6.689 9.397 16.224 1.00 81.06 127 SER A CA 1
ATOM 1002 C C . SER A 1 127 ? 5.488 10.274 15.852 1.00 81.06 127 SER A C 1
ATOM 1004 O O . SER A 1 127 ? 4.628 9.777 15.137 1.00 81.06 127 SER A O 1
ATOM 1006 N N . ILE A 1 128 ? 5.434 11.556 16.242 1.00 81.81 128 ILE A N 1
ATOM 1007 C CA . ILE A 1 128 ? 4.347 12.472 15.840 1.00 81.81 128 ILE A CA 1
ATOM 1008 C C . ILE A 1 128 ? 4.278 12.612 14.313 1.00 81.81 128 ILE A C 1
ATOM 1010 O O . ILE A 1 128 ? 3.184 12.610 13.759 1.00 81.81 128 ILE A O 1
ATOM 1014 N N . HIS A 1 129 ? 5.417 12.625 13.608 1.00 81.50 129 HIS A N 1
ATOM 1015 C CA . HIS A 1 129 ? 5.427 12.645 12.138 1.00 81.50 129 HIS A CA 1
ATOM 1016 C C . HIS A 1 129 ? 4.681 11.456 11.513 1.00 81.50 129 HIS A C 1
ATOM 1018 O O . HIS A 1 129 ? 4.130 11.593 10.425 1.00 81.50 129 HIS A O 1
ATOM 1024 N N . LYS A 1 130 ? 4.581 10.317 12.219 1.00 83.06 130 LYS A N 1
ATOM 1025 C CA . LYS A 1 130 ? 3.802 9.167 11.742 1.00 83.06 130 LYS A CA 1
ATOM 1026 C C . LYS A 1 130 ? 2.320 9.502 11.595 1.00 83.06 130 LYS A C 1
ATOM 1028 O O . LYS A 1 130 ? 1.665 8.888 10.767 1.00 83.06 130 LYS A O 1
ATOM 1033 N N . ILE A 1 131 ? 1.792 10.463 12.360 1.00 84.50 131 ILE A N 1
ATOM 1034 C CA . ILE A 1 131 ? 0.400 10.916 12.232 1.00 84.50 131 ILE A CA 1
ATOM 1035 C C . ILE A 1 131 ? 0.182 11.550 10.854 1.00 84.50 131 ILE A C 1
ATOM 1037 O O . ILE A 1 131 ? -0.802 11.236 10.192 1.00 84.50 131 ILE A O 1
ATOM 1041 N N . ASP A 1 132 ? 1.113 12.387 10.385 1.00 84.50 132 ASP A N 1
ATOM 1042 C CA . ASP A 1 132 ? 1.043 12.969 9.037 1.00 84.50 132 ASP A CA 1
ATOM 1043 C C . ASP A 1 132 ? 1.178 11.889 7.958 1.00 84.50 132 ASP A C 1
ATOM 1045 O O . ASP A 1 132 ? 0.388 11.871 7.016 1.00 84.50 132 ASP A O 1
ATOM 1049 N N . ASP A 1 133 ? 2.105 10.941 8.125 1.00 82.69 133 ASP A N 1
ATOM 1050 C CA . ASP A 1 133 ? 2.240 9.802 7.208 1.00 82.69 133 ASP A CA 1
ATOM 1051 C C . ASP A 1 133 ? 0.943 8.976 7.136 1.00 82.69 133 ASP A C 1
ATOM 1053 O O . ASP A 1 133 ? 0.490 8.626 6.045 1.00 82.69 133 ASP A O 1
ATOM 1057 N N . MET A 1 134 ? 0.307 8.706 8.283 1.00 84.25 134 MET A N 1
ATOM 1058 C CA . MET A 1 134 ? -0.972 7.997 8.370 1.00 84.25 134 MET A CA 1
ATOM 1059 C C . MET A 1 134 ? -2.074 8.769 7.643 1.00 84.25 134 MET A C 1
ATOM 1061 O O . MET A 1 134 ? -2.722 8.206 6.761 1.00 84.25 134 MET A O 1
ATOM 1065 N N . ILE A 1 135 ? -2.249 10.058 7.945 1.00 84.31 135 ILE A N 1
ATOM 1066 C CA . ILE A 1 135 ? -3.262 10.910 7.306 1.00 84.31 135 ILE A CA 1
ATOM 1067 C C . ILE A 1 135 ? -3.064 10.956 5.783 1.00 84.31 135 ILE A C 1
ATOM 1069 O O . ILE A 1 135 ? -4.009 10.713 5.030 1.00 84.31 135 ILE A O 1
ATOM 1073 N N . ASN A 1 136 ? -1.836 11.185 5.313 1.00 83.00 136 ASN A N 1
ATOM 1074 C CA . ASN A 1 136 ? -1.530 11.244 3.883 1.00 83.00 136 ASN A CA 1
ATOM 1075 C C . ASN A 1 136 ? -1.730 9.887 3.188 1.00 83.00 136 ASN A C 1
ATOM 1077 O O . ASN A 1 136 ? -2.204 9.837 2.050 1.00 83.00 136 ASN A O 1
ATOM 1081 N N . SER A 1 137 ? -1.399 8.779 3.862 1.00 82.06 137 SER A N 1
ATOM 1082 C CA . SER A 1 137 ? -1.569 7.432 3.303 1.00 82.06 137 SER A CA 1
ATOM 1083 C C . SER A 1 137 ? -3.034 7.098 3.027 1.00 82.06 137 SER A C 1
ATOM 1085 O O . SER A 1 137 ? -3.349 6.463 2.029 1.00 82.06 137 SER A O 1
ATOM 1087 N N . ILE A 1 138 ? -3.952 7.601 3.849 1.00 82.81 138 ILE A N 1
ATOM 1088 C CA . ILE A 1 138 ? -5.383 7.301 3.761 1.00 82.81 138 ILE A CA 1
ATOM 1089 C C . ILE A 1 138 ? -6.032 7.898 2.519 1.00 82.81 138 ILE A C 1
ATOM 1091 O O . ILE A 1 138 ? -6.934 7.296 1.942 1.00 82.81 138 ILE A O 1
ATOM 1095 N N . GLU A 1 139 ? -5.609 9.080 2.086 1.00 79.75 139 GLU A N 1
ATOM 1096 C CA . GLU A 1 139 ? -6.099 9.629 0.822 1.00 79.75 139 GLU A CA 1
ATOM 1097 C C . GLU A 1 139 ? -5.520 8.859 -0.369 1.00 79.75 139 GLU A C 1
ATOM 1099 O O . GLU A 1 139 ? -6.258 8.527 -1.294 1.00 79.75 139 GLU A O 1
ATOM 1104 N N . ALA A 1 140 ? -4.241 8.477 -0.304 1.00 82.19 140 ALA A N 1
ATOM 1105 C CA . ALA A 1 140 ? -3.604 7.668 -1.342 1.00 82.19 140 ALA A CA 1
ATOM 1106 C C . ALA A 1 140 ? -4.212 6.256 -1.464 1.00 82.19 140 ALA A C 1
ATOM 1108 O O . ALA A 1 140 ? -4.302 5.719 -2.565 1.00 82.19 140 ALA A O 1
ATOM 1109 N N . ASN A 1 141 ? -4.676 5.668 -0.359 1.00 89.31 141 ASN A N 1
ATOM 1110 C CA . ASN A 1 141 ? -5.275 4.332 -0.339 1.00 89.31 141 ASN A CA 1
ATOM 1111 C C . ASN A 1 141 ? -6.582 4.232 -1.144 1.00 89.31 141 ASN A C 1
ATOM 1113 O O . ASN A 1 141 ? -6.959 3.128 -1.528 1.00 89.31 141 ASN A O 1
ATOM 1117 N N . LYS A 1 142 ? -7.257 5.356 -1.445 1.00 87.56 142 LYS A N 1
ATOM 1118 C CA . LYS A 1 142 ? -8.480 5.378 -2.275 1.00 87.56 142 LYS A CA 1
ATOM 1119 C C . LYS A 1 142 ? -8.265 4.860 -3.690 1.00 87.56 142 LYS A C 1
ATOM 1121 O O . LYS A 1 142 ? -9.231 4.451 -4.324 1.00 87.56 142 LYS A O 1
ATOM 1126 N N . GLU A 1 143 ? -7.039 4.933 -4.194 1.00 88.94 143 GLU A N 1
ATOM 1127 C CA . GLU A 1 143 ? -6.677 4.438 -5.524 1.00 88.94 143 GLU A CA 1
ATOM 1128 C C . GLU A 1 143 ? -6.226 2.972 -5.492 1.00 88.94 143 GLU A C 1
ATOM 1130 O O . GLU A 1 143 ? -5.961 2.412 -6.546 1.00 88.94 143 GLU A O 1
ATOM 1135 N N . PHE A 1 144 ? -6.137 2.353 -4.307 1.00 94.75 144 PHE A N 1
ATOM 1136 C CA . PHE A 1 144 ? -5.632 0.995 -4.138 1.00 94.75 144 PHE A CA 1
ATOM 1137 C C . PHE A 1 144 ? -6.778 -0.001 -3.927 1.00 94.75 144 PHE A C 1
ATOM 1139 O O . PHE A 1 144 ? -7.500 0.051 -2.922 1.00 94.75 144 PHE A O 1
ATOM 1146 N N . SER A 1 145 ? -6.923 -0.925 -4.874 1.00 96.94 145 SER A N 1
ATOM 1147 C CA . SER A 1 145 ? -8.011 -1.901 -4.931 1.00 96.94 145 SER A CA 1
ATOM 1148 C C . SER A 1 145 ? -7.589 -3.268 -4.402 1.00 96.94 145 SER A C 1
ATOM 1150 O O . SER A 1 145 ? -6.631 -3.876 -4.879 1.00 96.94 145 SER A O 1
ATOM 1152 N N . ILE A 1 146 ? -8.340 -3.790 -3.432 1.00 98.25 146 ILE A N 1
ATOM 1153 C CA . ILE A 1 146 ? -8.076 -5.073 -2.778 1.00 98.25 146 ILE A CA 1
ATOM 1154 C C . ILE A 1 146 ? -9.253 -6.018 -3.015 1.00 98.25 146 ILE A C 1
ATOM 1156 O O . ILE A 1 146 ? -10.386 -5.732 -2.625 1.00 98.25 146 ILE A O 1
ATOM 1160 N N . LEU A 1 147 ? -8.973 -7.175 -3.611 1.00 98.56 147 LEU A N 1
ATOM 1161 C CA . LEU A 1 147 ? -9.926 -8.272 -3.755 1.00 98.56 147 LEU A CA 1
ATOM 1162 C C . LEU A 1 147 ? -9.749 -9.264 -2.607 1.00 98.56 147 LEU A C 1
ATOM 1164 O O . LEU A 1 147 ? -8.660 -9.790 -2.407 1.00 98.56 147 LEU A O 1
ATOM 1168 N N . VAL A 1 148 ? -10.820 -9.557 -1.880 1.00 98.44 148 VAL A N 1
ATOM 1169 C CA . VAL A 1 148 ? -10.850 -10.537 -0.791 1.00 98.44 148 VAL A CA 1
ATOM 1170 C C . VAL A 1 148 ? -11.710 -11.717 -1.220 1.00 98.44 148 VAL A C 1
ATOM 1172 O O . VAL A 1 148 ? -12.906 -11.551 -1.445 1.00 98.44 148 VAL A O 1
ATOM 1175 N N . ILE A 1 149 ? -11.110 -12.901 -1.311 1.00 98.25 149 ILE A N 1
ATOM 1176 C CA . ILE A 1 149 ? -11.771 -14.157 -1.673 1.00 98.25 149 ILE A CA 1
ATOM 1177 C C . ILE A 1 149 ? -11.735 -15.074 -0.453 1.00 98.25 149 ILE A C 1
ATOM 1179 O O . ILE A 1 149 ? -10.695 -15.643 -0.128 1.00 98.25 149 ILE A O 1
ATOM 1183 N N . ASP A 1 150 ? -12.864 -15.189 0.236 1.00 97.38 150 ASP A N 1
ATOM 1184 C CA . ASP A 1 150 ? -12.996 -15.962 1.472 1.00 97.38 150 ASP A CA 1
ATOM 1185 C C . ASP A 1 150 ? -14.457 -16.384 1.620 1.00 97.38 150 ASP A C 1
ATOM 1187 O O . ASP A 1 150 ? -15.337 -15.558 1.395 1.00 97.38 150 ASP A O 1
ATOM 1191 N N . ASP A 1 151 ? -14.755 -17.626 1.986 1.00 96.50 151 ASP A N 1
ATOM 1192 C CA . ASP A 1 151 ? -16.131 -18.122 2.105 1.00 96.50 151 ASP A CA 1
ATOM 1193 C C . ASP A 1 151 ? -16.806 -17.680 3.419 1.00 96.50 151 ASP A C 1
ATOM 1195 O O . ASP A 1 151 ? -18.027 -17.472 3.473 1.00 96.50 151 ASP A O 1
ATOM 1199 N N . SER A 1 152 ? -16.014 -17.381 4.449 1.00 96.44 152 SER A N 1
ATOM 1200 C CA . SER A 1 152 ? -16.484 -16.932 5.753 1.00 96.44 152 SER A CA 1
ATOM 1201 C C . SER A 1 152 ? -16.941 -15.476 5.727 1.00 96.44 152 SER A C 1
ATOM 1203 O O . SER A 1 152 ? -16.154 -14.525 5.682 1.00 96.44 152 SER A O 1
ATOM 1205 N N . SER A 1 153 ? -18.253 -15.267 5.870 1.00 95.75 153 SER A N 1
ATOM 1206 C CA . SER A 1 153 ? -18.833 -13.923 5.982 1.00 95.75 153 SER A CA 1
ATOM 1207 C C . SER A 1 153 ? -18.285 -13.134 7.175 1.00 95.75 153 SER A C 1
ATOM 1209 O O . SER A 1 153 ? -18.234 -11.907 7.126 1.00 95.75 153 SER A O 1
ATOM 1211 N N . LEU A 1 154 ? -17.882 -13.824 8.249 1.00 93.88 154 LEU A N 1
ATOM 1212 C CA . LEU A 1 154 ? -17.295 -13.198 9.433 1.00 93.88 154 LEU A CA 1
ATOM 1213 C C . LEU A 1 154 ? -15.909 -12.632 9.117 1.00 93.88 154 LEU A C 1
ATOM 1215 O O . LEU A 1 154 ? -15.646 -11.476 9.446 1.00 93.88 154 LEU A O 1
ATOM 1219 N N . VAL A 1 155 ? -15.060 -13.409 8.437 1.00 94.44 155 VAL A N 1
ATOM 1220 C CA . VAL A 1 155 ? -13.717 -12.965 8.036 1.00 94.44 155 VAL A CA 1
ATOM 1221 C C . VAL A 1 155 ? -13.810 -11.816 7.035 1.00 94.44 155 VAL A C 1
ATOM 1223 O O . VAL A 1 155 ? -13.181 -10.781 7.251 1.00 94.44 155 VAL A O 1
ATOM 1226 N N . ARG A 1 156 ? -14.659 -11.931 6.000 1.00 95.75 156 ARG A N 1
ATOM 1227 C CA . ARG A 1 156 ? -14.869 -10.841 5.028 1.00 95.75 156 ARG A CA 1
ATOM 1228 C C . ARG A 1 156 ? -15.312 -9.545 5.705 1.00 95.75 156 ARG A C 1
ATOM 1230 O O . ARG A 1 156 ? -14.745 -8.493 5.426 1.00 95.75 156 ARG A O 1
ATOM 1237 N N . LYS A 1 157 ? -16.275 -9.614 6.632 1.00 93.19 157 LYS A N 1
ATOM 1238 C CA . LYS A 1 157 ? -16.763 -8.437 7.370 1.00 93.19 157 LYS A CA 1
ATOM 1239 C C . LYS A 1 157 ? -15.690 -7.836 8.280 1.00 93.19 157 LYS A C 1
ATOM 1241 O O . LYS A 1 157 ? -15.593 -6.617 8.381 1.00 93.19 157 LYS A O 1
ATOM 1246 N N . GLN A 1 158 ? -14.875 -8.673 8.922 1.00 91.44 158 GLN A N 1
ATOM 1247 C CA . GLN A 1 158 ? -13.752 -8.209 9.735 1.00 91.44 158 GLN A CA 1
ATOM 1248 C C . GLN A 1 158 ? -12.722 -7.45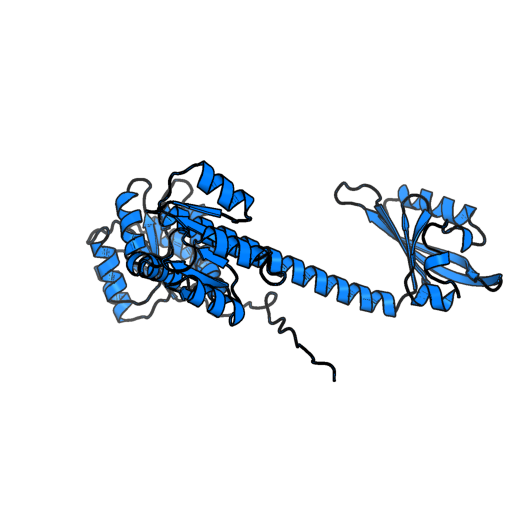5 8.880 1.00 91.44 158 GLN A C 1
ATOM 1250 O O . GLN A 1 158 ? -12.310 -6.360 9.252 1.00 91.44 158 GLN A O 1
ATOM 1255 N N . ILE A 1 159 ? -12.341 -8.005 7.723 1.00 94.38 159 ILE A N 1
ATOM 1256 C CA . ILE A 1 159 ? -11.419 -7.346 6.787 1.00 94.38 159 ILE A CA 1
ATOM 1257 C C . ILE A 1 159 ? -12.026 -6.044 6.254 1.00 94.38 159 ILE A C 1
ATOM 1259 O O . ILE A 1 159 ? -11.331 -5.029 6.210 1.00 94.38 159 ILE A O 1
ATOM 1263 N N . GLU A 1 160 ? -13.321 -6.041 5.917 1.00 93.56 160 GLU A N 1
ATOM 1264 C CA . GLU A 1 160 ? -14.028 -4.835 5.480 1.00 93.56 160 GLU A CA 1
ATOM 1265 C C . GLU A 1 160 ? -13.930 -3.721 6.529 1.00 93.56 160 GLU A C 1
ATOM 1267 O O . GLU A 1 160 ? -13.534 -2.606 6.201 1.00 93.56 160 GLU A O 1
ATOM 1272 N N . MET A 1 161 ? -14.216 -4.021 7.800 1.00 88.25 161 MET A N 1
ATOM 1273 C CA . MET A 1 161 ? -14.123 -3.043 8.892 1.00 88.25 161 MET A CA 1
ATOM 1274 C C . MET A 1 161 ? -12.710 -2.469 9.047 1.00 88.25 161 MET A C 1
ATOM 1276 O O . MET A 1 161 ? -12.556 -1.266 9.251 1.00 88.25 161 MET A O 1
ATOM 1280 N N . ILE A 1 162 ? -11.678 -3.307 8.913 1.00 89.62 162 ILE A N 1
ATOM 1281 C CA . ILE A 1 162 ? -10.277 -2.889 9.056 1.00 89.62 162 ILE A CA 1
ATOM 1282 C C . ILE A 1 162 ? -9.854 -1.991 7.884 1.00 89.62 162 ILE A C 1
ATOM 1284 O O . ILE A 1 162 ? -9.256 -0.932 8.085 1.00 89.62 162 ILE A O 1
ATOM 1288 N N . LEU A 1 163 ? -10.142 -2.395 6.646 1.00 91.88 163 LEU A N 1
ATOM 1289 C CA . LEU A 1 163 ? -9.578 -1.745 5.461 1.00 91.88 163 LEU A CA 1
ATOM 1290 C C . LEU A 1 163 ? -10.408 -0.554 4.963 1.00 91.88 163 LEU A C 1
ATOM 1292 O O . LEU A 1 163 ? -9.845 0.400 4.427 1.00 91.88 163 LEU A O 1
ATOM 1296 N N . LYS A 1 164 ? -11.722 -0.539 5.200 1.00 89.06 164 LYS A N 1
ATOM 1297 C CA . LYS A 1 164 ? -12.602 0.558 4.764 1.00 89.06 164 LYS A CA 1
ATOM 1298 C C . LYS A 1 164 ? -12.333 1.862 5.513 1.00 89.06 164 LYS A C 1
ATOM 1300 O O . LYS A 1 164 ? -12.305 2.920 4.893 1.00 89.06 164 LYS A O 1
ATOM 1305 N N . VAL A 1 165 ? -12.037 1.798 6.818 1.00 85.94 165 VAL A N 1
ATOM 1306 C CA . VAL A 1 165 ? -11.614 2.978 7.608 1.00 85.94 165 VAL A CA 1
ATOM 1307 C C . VAL A 1 165 ? -10.301 3.570 7.072 1.00 85.94 165 VAL A C 1
ATOM 1309 O O . VAL A 1 165 ? -10.066 4.774 7.167 1.00 85.94 165 VAL A O 1
ATOM 1312 N N . ARG A 1 166 ? -9.472 2.742 6.426 1.00 88.62 166 ARG A N 1
ATOM 1313 C CA . ARG A 1 166 ? -8.224 3.136 5.756 1.00 88.62 166 ARG A CA 1
ATOM 1314 C C . ARG A 1 166 ? -8.420 3.553 4.296 1.00 88.62 166 ARG A C 1
ATOM 1316 O O . ARG A 1 166 ? -7.421 3.745 3.612 1.00 88.62 166 ARG A O 1
ATOM 1323 N N . ASN A 1 167 ? -9.670 3.735 3.849 1.00 91.00 167 ASN A N 1
ATOM 1324 C CA . ASN A 1 167 ? -10.077 4.170 2.506 1.00 91.00 167 ASN A CA 1
ATOM 1325 C C . ASN A 1 167 ? -9.727 3.226 1.340 1.00 91.00 167 ASN A C 1
ATOM 1327 O O . ASN A 1 167 ? -9.836 3.643 0.191 1.00 91.00 167 ASN A O 1
ATOM 1331 N N . TYR A 1 168 ? -9.348 1.974 1.590 1.00 95.12 168 TYR A N 1
ATOM 1332 C CA . TYR A 1 168 ? -9.124 1.028 0.494 1.00 95.12 168 TYR A CA 1
ATOM 1333 C C . TYR A 1 168 ? -10.412 0.747 -0.288 1.00 95.12 168 TYR A C 1
ATOM 1335 O O . TYR A 1 168 ? -11.495 0.645 0.301 1.00 95.12 168 TYR A O 1
ATOM 1343 N N . GLN A 1 169 ? -10.294 0.563 -1.606 1.00 95.69 169 GLN A N 1
ATOM 1344 C CA . GLN A 1 169 ? -11.391 0.032 -2.415 1.00 95.69 169 GLN A CA 1
ATOM 1345 C C . GLN A 1 169 ? -11.428 -1.485 -2.259 1.00 95.69 169 GLN A C 1
ATOM 1347 O O . GLN A 1 169 ? -10.433 -2.161 -2.506 1.00 95.69 169 GLN A O 1
ATOM 1352 N N . LEU A 1 170 ? -12.561 -2.028 -1.817 1.00 97.25 170 LEU A N 1
ATOM 1353 C CA . LEU A 1 170 ? -12.684 -3.449 -1.502 1.00 97.25 170 LEU A CA 1
ATOM 1354 C C . LEU A 1 170 ? -13.654 -4.145 -2.449 1.00 97.25 170 LEU A C 1
ATOM 1356 O O . LEU A 1 170 ? -14.795 -3.714 -2.610 1.00 97.25 170 LEU A O 1
ATOM 1360 N N . TYR A 1 171 ? -13.213 -5.279 -2.979 1.00 98.06 171 TYR A N 1
ATOM 1361 C CA . TYR A 1 171 ? -14.030 -6.242 -3.703 1.00 98.06 171 TYR A CA 1
ATOM 1362 C C . TYR A 1 171 ? -14.119 -7.501 -2.845 1.00 98.06 171 TYR A C 1
ATOM 1364 O O . TYR A 1 171 ? -13.097 -8.052 -2.445 1.00 98.06 171 TYR A O 1
ATOM 1372 N N . LEU A 1 172 ? -15.331 -7.932 -2.502 1.00 98.06 172 LEU A N 1
ATOM 1373 C CA . LEU A 1 172 ? -15.549 -9.056 -1.590 1.00 98.06 172 LEU A CA 1
ATOM 1374 C C . LEU A 1 172 ? -16.216 -10.206 -2.346 1.00 98.06 172 LEU A C 1
ATOM 1376 O O . LEU A 1 172 ? -17.368 -10.087 -2.761 1.00 98.06 172 LEU A O 1
ATOM 1380 N N . ALA A 1 173 ? -15.513 -11.326 -2.469 1.00 98.00 173 ALA A N 1
ATOM 1381 C CA . ALA A 1 173 ? -15.979 -12.543 -3.116 1.00 98.00 173 ALA A CA 1
ATOM 1382 C C . ALA A 1 173 ? -16.140 -13.674 -2.093 1.00 98.00 173 ALA A C 1
ATOM 1384 O O . ALA A 1 173 ? -15.282 -13.889 -1.238 1.00 98.00 173 ALA A O 1
ATOM 1385 N N . GLN A 1 174 ? -17.258 -14.393 -2.185 1.00 97.25 174 GLN A N 1
ATOM 1386 C CA . GLN A 1 174 ? -17.592 -15.519 -1.302 1.00 97.25 174 GLN A CA 1
ATOM 1387 C C . GLN A 1 174 ? -17.190 -16.884 -1.880 1.00 97.25 174 GLN A C 1
ATOM 1389 O O . GLN A 1 174 ? -17.156 -17.871 -1.153 1.00 97.25 174 GLN A O 1
ATOM 1394 N N . THR A 1 175 ? -16.916 -16.949 -3.184 1.00 97.62 175 THR A N 1
ATOM 1395 C CA . THR A 1 175 ? -16.458 -18.152 -3.885 1.00 97.62 175 THR A CA 1
ATOM 1396 C C . THR A 1 175 ? -15.243 -17.830 -4.746 1.00 97.62 175 THR A C 1
ATOM 1398 O O . THR A 1 175 ? -14.994 -16.664 -5.073 1.00 97.62 175 THR A O 1
ATOM 1401 N N . ALA A 1 176 ? -14.479 -18.855 -5.129 1.00 97.44 176 ALA A N 1
ATOM 1402 C CA . ALA A 1 176 ? -13.363 -18.677 -6.045 1.00 97.44 176 ALA A CA 1
ATOM 1403 C C . ALA A 1 176 ? -13.820 -18.141 -7.403 1.00 97.44 176 ALA A C 1
ATOM 1405 O O . ALA A 1 176 ? -13.135 -17.294 -7.975 1.00 97.44 176 ALA A O 1
ATOM 1406 N N . GLN A 1 177 ? -14.956 -18.624 -7.916 1.00 97.06 177 GLN A N 1
ATOM 1407 C CA . GLN A 1 177 ? -15.482 -18.167 -9.198 1.00 97.06 177 GLN A CA 1
ATOM 1408 C C . GLN A 1 177 ? -15.859 -16.683 -9.159 1.00 97.06 177 GLN A C 1
ATOM 1410 O O . GLN A 1 177 ? -15.387 -15.939 -10.011 1.00 97.06 177 GLN A O 1
ATOM 1415 N N . ASP A 1 178 ? -16.593 -16.234 -8.132 1.00 97.06 178 ASP A N 1
ATOM 1416 C CA . ASP A 1 178 ? -16.935 -14.810 -7.974 1.00 97.06 178 ASP A CA 1
ATOM 1417 C C . ASP A 1 178 ? -15.668 -13.937 -7.941 1.00 97.06 178 ASP A C 1
ATOM 1419 O O . ASP A 1 178 ? -15.624 -12.856 -8.524 1.00 97.06 178 ASP A O 1
ATOM 1423 N N . GLY A 1 179 ? -14.616 -14.412 -7.264 1.00 97.38 179 GLY A N 1
ATOM 1424 C CA . GLY A 1 179 ? -13.345 -13.700 -7.163 1.00 97.38 179 GLY A CA 1
ATOM 1425 C C . GLY A 1 179 ? -12.596 -13.616 -8.492 1.00 97.38 179 GLY A C 1
ATOM 1426 O O . GLY A 1 179 ? -12.077 -12.557 -8.834 1.00 97.38 179 GLY A O 1
ATOM 1427 N N . LEU A 1 180 ? -12.557 -14.707 -9.258 1.00 96.75 180 LEU A N 1
ATOM 1428 C CA . LEU A 1 180 ? -11.958 -14.713 -10.595 1.00 96.75 180 LEU A CA 1
ATOM 1429 C C . LEU A 1 180 ? -12.738 -13.810 -11.561 1.00 96.75 180 LEU A C 1
ATOM 1431 O O . LEU A 1 180 ? -12.117 -13.041 -12.287 1.00 96.75 180 LEU A O 1
ATOM 1435 N N . ASP A 1 181 ? -14.070 -13.825 -11.504 1.00 96.69 181 ASP A N 1
ATOM 1436 C CA . ASP A 1 181 ? -14.914 -12.955 -12.328 1.00 96.69 181 ASP A CA 1
ATOM 1437 C C . ASP A 1 181 ? -14.687 -11.471 -11.978 1.00 96.69 181 ASP A C 1
ATOM 1439 O O . ASP A 1 181 ? -14.575 -10.626 -12.866 1.00 96.69 181 ASP A O 1
ATOM 1443 N N . MET A 1 182 ? -14.569 -11.125 -10.690 1.00 97.31 182 MET A N 1
ATOM 1444 C CA . MET A 1 182 ? -14.225 -9.758 -10.268 1.00 97.31 182 MET A CA 1
ATOM 1445 C C . MET A 1 182 ? -12.827 -9.341 -10.730 1.00 97.31 182 MET A C 1
ATOM 1447 O O . MET A 1 182 ? -12.634 -8.183 -11.092 1.00 97.31 182 MET A O 1
ATOM 1451 N N . LEU A 1 183 ? -11.866 -10.267 -10.728 1.00 95.94 183 LEU A N 1
ATOM 1452 C CA . LEU A 1 183 ? -10.498 -10.003 -11.166 1.00 95.94 183 LEU A CA 1
ATOM 1453 C C . LEU A 1 183 ? -10.410 -9.698 -12.670 1.00 95.94 183 LEU A C 1
ATOM 1455 O O . LEU A 1 183 ? -9.590 -8.880 -13.072 1.00 95.94 183 LEU A O 1
ATOM 1459 N N . GLU A 1 184 ? -11.261 -10.319 -13.489 1.00 93.44 184 GLU A N 1
ATOM 1460 C CA . GLU A 1 184 ? -11.324 -10.054 -14.934 1.00 93.44 184 GLU A CA 1
ATOM 1461 C C . GLU A 1 184 ? -11.993 -8.710 -15.273 1.00 93.44 184 GLU A C 1
ATOM 1463 O O . GLU A 1 184 ? -11.717 -8.126 -16.319 1.00 93.44 184 GLU A O 1
ATOM 1468 N N . ASN A 1 185 ? -12.877 -8.208 -14.403 1.00 93.38 185 ASN A N 1
ATOM 1469 C CA . ASN A 1 185 ? -13.706 -7.028 -14.679 1.00 93.38 185 ASN A CA 1
ATOM 1470 C C . ASN A 1 185 ? -13.245 -5.743 -13.971 1.00 93.38 185 ASN A C 1
ATOM 1472 O O . ASN A 1 185 ? -13.817 -4.679 -14.221 1.00 93.38 185 ASN A O 1
ATOM 1476 N N . SER A 1 186 ? -12.237 -5.825 -13.103 1.00 92.88 186 SER A N 1
ATOM 1477 C CA . SER A 1 186 ? -11.786 -4.713 -12.264 1.00 92.88 186 SER A CA 1
ATOM 1478 C C . SER A 1 186 ? -10.263 -4.635 -12.202 1.00 92.88 186 SER A C 1
ATOM 1480 O O . SER A 1 186 ? -9.572 -5.651 -12.218 1.00 92.88 186 SER A O 1
ATOM 1482 N N . GLU A 1 187 ? -9.726 -3.424 -12.053 1.00 92.88 187 GLU A N 1
ATOM 1483 C CA . GLU A 1 187 ? -8.311 -3.238 -11.727 1.00 92.88 187 GLU A CA 1
ATOM 1484 C C . GLU A 1 187 ? -8.091 -3.532 -10.240 1.00 92.88 187 GLU A C 1
ATOM 1486 O O . GLU A 1 187 ? -8.593 -2.822 -9.368 1.00 92.88 187 GLU A O 1
ATOM 1491 N N . ILE A 1 188 ? -7.370 -4.616 -9.957 1.00 97.06 188 ILE A N 1
ATOM 1492 C CA . ILE A 1 188 ? -7.037 -5.062 -8.604 1.00 97.06 188 ILE A CA 1
ATOM 1493 C C . ILE A 1 188 ? -5.533 -4.899 -8.394 1.00 97.06 188 ILE A C 1
ATOM 1495 O O . ILE A 1 188 ? -4.743 -5.336 -9.227 1.00 97.06 188 ILE A O 1
ATOM 1499 N N . ASP A 1 189 ? -5.136 -4.327 -7.259 1.00 96.81 189 ASP A N 1
ATOM 1500 C CA . ASP A 1 189 ? -3.731 -4.155 -6.879 1.00 96.81 189 ASP A CA 1
ATOM 1501 C C . ASP A 1 189 ? -3.225 -5.259 -5.948 1.00 96.81 189 ASP A C 1
ATOM 1503 O O . ASP A 1 189 ? -2.023 -5.527 -5.895 1.00 96.81 189 ASP A O 1
ATOM 1507 N N . LEU A 1 190 ? -4.127 -5.896 -5.197 1.00 98.00 190 LEU A N 1
ATOM 1508 C CA . LEU A 1 190 ? -3.810 -6.963 -4.252 1.00 98.00 190 LEU A CA 1
ATOM 1509 C C . LEU A 1 190 ? -4.972 -7.946 -4.113 1.00 98.00 190 LEU A C 1
ATOM 1511 O O . LEU A 1 190 ? -6.120 -7.545 -3.935 1.00 98.00 190 LEU A O 1
ATOM 1515 N N . VAL A 1 191 ? -4.660 -9.242 -4.104 1.00 98.50 191 VAL A N 1
ATOM 1516 C CA . VAL A 1 191 ? -5.625 -10.298 -3.767 1.00 98.50 191 VAL A CA 1
ATOM 1517 C C . VAL A 1 191 ? -5.316 -10.858 -2.386 1.00 98.50 191 VAL A C 1
ATOM 1519 O O . VAL A 1 191 ? -4.177 -11.224 -2.107 1.00 98.50 191 VAL A O 1
ATOM 1522 N N . ILE A 1 192 ? -6.334 -10.975 -1.543 1.00 98.38 192 ILE A N 1
ATOM 1523 C CA . ILE A 1 192 ? -6.327 -11.732 -0.294 1.00 98.38 192 ILE A CA 1
ATOM 1524 C C . ILE A 1 192 ? -7.137 -12.999 -0.545 1.00 98.38 192 ILE A C 1
ATOM 1526 O O . ILE A 1 192 ? -8.324 -12.920 -0.853 1.00 98.38 192 ILE A O 1
ATOM 1530 N N . LEU A 1 193 ? -6.493 -14.156 -0.455 1.00 98.12 193 LEU A N 1
ATOM 1531 C CA . LEU A 1 193 ? -7.059 -15.429 -0.886 1.00 98.12 193 LEU A CA 1
ATOM 1532 C C . LEU A 1 193 ? -7.059 -16.445 0.252 1.00 98.12 193 LEU A C 1
ATOM 1534 O O . LEU A 1 193 ? -6.003 -16.791 0.787 1.00 98.12 193 LEU A O 1
ATOM 1538 N N . ASP A 1 194 ? -8.237 -16.970 0.564 1.00 96.81 194 ASP A N 1
ATOM 1539 C CA . ASP A 1 194 ? -8.373 -18.155 1.393 1.00 96.81 194 ASP A CA 1
ATOM 1540 C C . ASP A 1 194 ? -8.033 -19.444 0.627 1.00 96.81 194 ASP A C 1
ATOM 1542 O O . ASP A 1 194 ? -8.226 -19.556 -0.587 1.00 96.81 194 ASP A O 1
ATOM 1546 N N . LEU A 1 195 ? -7.484 -20.432 1.340 1.00 94.12 195 LEU A N 1
ATOM 1547 C CA . LEU A 1 195 ? -7.128 -21.724 0.746 1.00 94.12 195 LEU A CA 1
ATOM 1548 C C . LEU A 1 195 ? -8.288 -22.725 0.727 1.00 94.12 195 LEU A C 1
ATOM 1550 O O . LEU A 1 195 ? -8.288 -23.621 -0.124 1.00 94.12 195 LEU A O 1
ATOM 1554 N N . GLU A 1 196 ? -9.253 -22.579 1.630 1.00 91.62 196 GLU A N 1
ATOM 1555 C CA . GLU A 1 196 ? -10.326 -23.532 1.914 1.00 91.62 196 GLU A CA 1
ATOM 1556 C C . GLU A 1 196 ? -11.670 -23.018 1.380 1.00 91.62 196 GLU A C 1
ATOM 1558 O O . GLU A 1 196 ? -12.644 -22.861 2.104 1.00 91.62 196 GLU A O 1
ATOM 1563 N N . LEU A 1 197 ? -11.735 -22.793 0.067 1.00 94.31 197 LEU A N 1
ATOM 1564 C CA . LEU A 1 197 ? -12.959 -22.345 -0.601 1.00 94.31 197 LEU A CA 1
ATOM 1565 C C . LEU A 1 197 ? -13.895 -23.523 -0.948 1.00 94.31 197 LEU A C 1
ATOM 1567 O O . LEU A 1 197 ? -13.420 -24.628 -1.240 1.00 94.31 197 LEU A O 1
ATOM 1571 N N . PRO A 1 198 ? -15.223 -23.299 -0.985 1.00 92.75 198 PRO A N 1
ATOM 1572 C CA . PRO A 1 198 ? -16.220 -24.352 -1.196 1.00 92.75 198 PRO A CA 1
ATOM 1573 C C . PRO A 1 198 ? -16.259 -24.906 -2.629 1.00 92.75 198 PRO A C 1
ATOM 1575 O O . PRO A 1 198 ? -16.739 -26.019 -2.841 1.00 92.75 198 PRO A O 1
ATOM 1578 N N . ASP A 1 199 ? -15.793 -24.141 -3.617 1.00 95.69 199 ASP A N 1
ATOM 1579 C CA . ASP A 1 199 ? -15.895 -24.455 -5.043 1.00 95.69 199 ASP A CA 1
ATOM 1580 C C . ASP A 1 199 ? -14.554 -24.885 -5.659 1.00 95.69 199 ASP A C 1
ATOM 1582 O O . ASP A 1 199 ? -14.443 -25.977 -6.225 1.00 95.69 199 ASP A O 1
ATOM 1586 N N . ILE A 1 200 ? -13.515 -24.052 -5.548 1.00 95.25 200 ILE A N 1
ATOM 1587 C CA . ILE A 1 200 ? -12.193 -24.304 -6.132 1.00 95.25 200 ILE A CA 1
ATOM 1588 C C . ILE A 1 200 ? -11.134 -24.163 -5.039 1.00 95.25 200 ILE A C 1
ATOM 1590 O O . ILE A 1 200 ? -11.014 -23.085 -4.467 1.00 95.25 200 ILE A O 1
ATOM 1594 N N . PRO A 1 201 ? -10.287 -25.184 -4.798 1.00 93.94 201 PRO A N 1
ATOM 1595 C CA . PRO A 1 201 ? -9.213 -25.079 -3.812 1.00 93.94 201 PRO A CA 1
ATOM 1596 C C . PRO A 1 201 ? -8.333 -23.849 -4.063 1.00 93.94 201 PRO A C 1
ATOM 1598 O O . PRO A 1 201 ? -7.863 -23.660 -5.191 1.00 93.94 201 PRO A O 1
ATOM 1601 N N . GLY A 1 202 ? -8.046 -23.051 -3.031 1.00 93.50 202 GLY A N 1
ATOM 1602 C CA . GLY A 1 202 ? -7.364 -21.762 -3.198 1.00 93.50 202 GLY A CA 1
ATOM 1603 C C . GLY A 1 202 ? -5.973 -21.878 -3.828 1.00 93.50 202 GLY A C 1
ATOM 1604 O O . GLY A 1 202 ? -5.580 -21.029 -4.621 1.00 93.50 202 GLY A O 1
ATOM 1605 N N . LEU A 1 203 ? -5.257 -22.992 -3.626 1.00 94.19 203 LEU A N 1
ATOM 1606 C CA . LEU A 1 203 ? -3.996 -23.251 -4.339 1.00 94.19 203 LEU A CA 1
ATOM 1607 C C . LEU A 1 203 ? -4.180 -23.281 -5.871 1.00 94.19 203 LEU A C 1
ATOM 1609 O O . LEU A 1 203 ? -3.326 -22.788 -6.607 1.00 94.19 203 LEU A O 1
ATOM 1613 N N . LYS A 1 204 ? -5.297 -23.826 -6.371 1.00 95.69 204 LYS A N 1
ATOM 1614 C CA . LYS A 1 204 ? -5.612 -23.805 -7.808 1.00 95.69 204 LYS A CA 1
ATOM 1615 C C . LYS A 1 204 ? -5.993 -22.403 -8.275 1.00 95.69 204 LYS A C 1
ATOM 1617 O O . LYS A 1 204 ? -5.644 -22.040 -9.394 1.00 95.69 204 LYS A O 1
ATOM 1622 N N . VAL A 1 205 ? -6.677 -21.620 -7.439 1.00 97.00 205 VAL A N 1
ATOM 1623 C CA . VAL A 1 205 ? -6.990 -20.210 -7.726 1.00 97.00 205 VAL A CA 1
ATOM 1624 C C . VAL A 1 205 ? -5.699 -19.406 -7.870 1.00 97.00 205 VAL A C 1
ATOM 1626 O O . VAL A 1 205 ? -5.502 -18.756 -8.892 1.00 97.00 205 VAL A O 1
ATOM 1629 N N . LEU A 1 206 ? -4.765 -19.551 -6.924 1.00 97.50 206 LEU A N 1
ATOM 1630 C CA . LEU A 1 206 ? -3.434 -18.948 -6.996 1.00 97.50 206 LEU A CA 1
ATOM 1631 C C . LEU A 1 206 ? -2.722 -19.316 -8.304 1.00 97.50 206 LEU A C 1
ATOM 1633 O O . LEU A 1 206 ? -2.242 -18.435 -9.010 1.00 97.50 206 LEU A O 1
ATOM 1637 N N . GLN A 1 207 ? -2.695 -20.603 -8.664 1.00 95.75 207 GLN A N 1
ATOM 1638 C CA . GLN A 1 207 ? -2.081 -21.052 -9.918 1.00 95.75 207 GLN A CA 1
ATOM 1639 C C . GLN A 1 207 ? -2.743 -20.425 -11.151 1.00 95.75 207 GLN A C 1
ATOM 1641 O O . GLN A 1 207 ? -2.038 -20.042 -12.080 1.00 95.75 207 GLN A O 1
ATOM 1646 N N . ARG A 1 208 ? -4.075 -20.285 -11.177 1.00 95.94 208 ARG A N 1
ATOM 1647 C CA . ARG A 1 208 ? -4.782 -19.615 -12.282 1.00 95.94 208 ARG A CA 1
ATOM 1648 C C . ARG A 1 208 ? -4.379 -18.148 -12.402 1.00 95.94 208 ARG A C 1
ATOM 1650 O O . ARG A 1 208 ? -4.038 -17.723 -13.501 1.00 95.94 208 ARG A O 1
ATOM 1657 N N . ILE A 1 209 ? -4.346 -17.415 -11.286 1.00 96.75 209 ILE A N 1
ATOM 1658 C CA . ILE A 1 209 ? -3.923 -16.006 -11.255 1.00 96.75 209 ILE A CA 1
ATOM 1659 C C . ILE A 1 209 ? -2.482 -15.879 -11.764 1.00 96.75 209 ILE A C 1
ATOM 1661 O O . ILE A 1 209 ? -2.196 -15.058 -12.629 1.00 96.75 209 ILE A O 1
ATOM 1665 N N . LYS A 1 210 ? -1.569 -16.728 -11.277 1.00 96.56 210 LYS A N 1
ATOM 1666 C CA . LYS A 1 210 ? -0.142 -16.648 -11.624 1.00 96.56 210 LYS A CA 1
ATOM 1667 C C . LYS A 1 210 ? 0.193 -17.124 -13.035 1.00 96.56 210 LYS A C 1
ATOM 1669 O O . LYS A 1 210 ? 1.176 -16.653 -13.600 1.00 96.56 210 LYS A O 1
ATOM 1674 N N . ASN A 1 211 ? -0.620 -18.005 -13.614 1.00 95.31 211 ASN A N 1
ATOM 1675 C CA . ASN A 1 211 ? -0.458 -18.462 -14.994 1.00 95.31 211 ASN A CA 1
ATOM 1676 C C . ASN A 1 211 ? -1.105 -17.524 -16.025 1.00 95.31 211 ASN A C 1
ATOM 1678 O O . ASN A 1 211 ? -0.811 -17.656 -17.212 1.00 95.31 211 ASN A O 1
ATOM 1682 N N . ASN A 1 212 ? -1.970 -16.595 -15.607 1.00 94.44 212 ASN A N 1
ATOM 1683 C CA . ASN A 1 212 ? -2.508 -15.572 -16.497 1.00 94.44 212 ASN A CA 1
ATOM 1684 C C . ASN A 1 212 ? -1.439 -14.479 -16.728 1.00 94.44 212 ASN A C 1
ATOM 1686 O O . ASN A 1 212 ? -1.015 -13.852 -15.756 1.00 94.44 212 ASN A O 1
ATOM 1690 N N . PRO A 1 213 ? -1.005 -14.207 -17.977 1.00 93.31 213 PRO A N 1
ATOM 1691 C CA . PRO A 1 213 ? -0.007 -13.177 -18.268 1.00 93.31 213 PRO A CA 1
ATOM 1692 C C . PRO A 1 213 ? -0.358 -11.781 -17.732 1.00 93.31 213 PRO A C 1
ATOM 1694 O O . PRO A 1 213 ? 0.545 -11.054 -17.325 1.00 93.31 213 PRO A O 1
ATOM 1697 N N . GLU A 1 214 ? -1.643 -11.422 -17.683 1.00 91.31 214 GLU A N 1
ATOM 1698 C CA . GLU A 1 214 ? -2.104 -10.110 -17.207 1.00 91.31 214 GLU A CA 1
ATOM 1699 C C . GLU A 1 214 ? -2.037 -9.984 -15.680 1.00 91.31 214 GLU A C 1
ATOM 1701 O O . GLU A 1 214 ? -1.750 -8.910 -15.154 1.00 91.31 214 GLU A O 1
ATOM 1706 N N . HIS A 1 215 ? -2.217 -11.091 -14.954 1.00 94.06 215 HIS A N 1
ATOM 1707 C CA . HIS A 1 215 ? -2.253 -11.103 -13.487 1.00 94.06 215 HIS A CA 1
ATOM 1708 C C . HIS A 1 215 ? -1.028 -11.767 -12.847 1.00 94.06 215 HIS A C 1
ATOM 1710 O O . HIS A 1 215 ? -0.911 -11.802 -11.623 1.00 94.06 215 HIS A O 1
ATOM 1716 N N . CYS A 1 216 ? -0.066 -12.263 -13.630 1.00 93.00 216 CYS A N 1
ATOM 1717 C CA . CYS A 1 216 ? 1.077 -13.006 -13.094 1.00 93.00 216 CYS A CA 1
ATOM 1718 C C . CYS A 1 216 ? 1.920 -12.187 -12.095 1.00 93.00 216 CYS A C 1
ATOM 1720 O O . CYS A 1 216 ? 2.473 -12.736 -11.137 1.00 93.00 216 CYS A O 1
ATOM 1722 N N . ALA A 1 217 ? 1.961 -10.863 -12.279 1.00 92.50 217 ALA A N 1
ATOM 1723 C CA . ALA A 1 217 ? 2.661 -9.919 -11.412 1.00 92.50 217 ALA A CA 1
ATOM 1724 C C . ALA A 1 217 ? 1.807 -9.358 -10.257 1.00 92.50 217 ALA A C 1
ATOM 1726 O O . ALA A 1 217 ? 2.350 -8.629 -9.425 1.00 92.50 217 ALA A O 1
ATOM 1727 N N . LEU A 1 218 ? 0.509 -9.673 -10.202 1.00 95.62 218 LEU A N 1
ATOM 1728 C CA . LEU A 1 218 ? -0.409 -9.231 -9.150 1.00 95.62 218 LEU A CA 1
ATOM 1729 C C . LEU A 1 218 ? -0.023 -9.888 -7.820 1.00 95.62 218 LEU A C 1
ATOM 1731 O O . LEU A 1 218 ? 0.067 -11.123 -7.776 1.00 95.62 218 LEU A O 1
ATOM 1735 N N . PRO A 1 219 ? 0.234 -9.139 -6.736 1.00 97.00 219 PRO A N 1
ATOM 1736 C CA . PRO A 1 219 ? 0.504 -9.758 -5.449 1.00 97.00 219 PRO A CA 1
ATOM 1737 C C . PRO A 1 219 ? -0.722 -10.514 -4.926 1.00 97.00 219 PRO A C 1
ATOM 1739 O O . PRO A 1 219 ? -1.854 -10.038 -4.995 1.00 97.00 219 PRO A O 1
ATOM 1742 N N . VAL A 1 220 ? -0.475 -11.713 -4.394 1.00 98.12 220 VAL A N 1
ATOM 1743 C CA . VAL A 1 220 ? -1.506 -12.558 -3.773 1.00 98.12 220 VAL A CA 1
ATOM 1744 C C . VAL A 1 220 ? -1.054 -12.894 -2.359 1.00 98.12 220 VAL A C 1
ATOM 1746 O O . VAL A 1 220 ? -0.058 -13.597 -2.176 1.00 98.12 220 VAL A O 1
ATOM 1749 N N . MET A 1 221 ? -1.767 -12.371 -1.370 1.00 97.81 221 MET A N 1
ATOM 1750 C CA . MET A 1 221 ? -1.598 -12.682 0.042 1.00 97.81 221 MET A CA 1
ATOM 1751 C C . MET A 1 221 ? -2.533 -13.828 0.412 1.00 97.81 221 MET A C 1
ATOM 1753 O O . MET A 1 221 ? -3.742 -13.745 0.220 1.00 97.81 221 MET A O 1
ATOM 1757 N N . ILE A 1 222 ? -1.976 -14.901 0.955 1.00 97.50 222 ILE A N 1
ATOM 1758 C CA . ILE A 1 222 ? -2.769 -16.026 1.438 1.00 97.50 222 ILE A CA 1
ATOM 1759 C C . ILE A 1 222 ? -3.240 -15.744 2.860 1.00 97.50 222 ILE A C 1
ATOM 1761 O O . ILE A 1 222 ? -2.440 -15.340 3.701 1.00 97.50 222 ILE A O 1
ATOM 1765 N N . LEU A 1 223 ? -4.515 -15.999 3.137 1.00 95.69 223 LEU A N 1
ATOM 1766 C CA . LEU A 1 223 ? -5.095 -15.913 4.471 1.00 95.69 223 LEU A CA 1
ATOM 1767 C C . LEU A 1 223 ? -5.706 -17.268 4.832 1.00 95.69 223 LEU A C 1
ATOM 1769 O O . LEU A 1 223 ? -6.772 -17.600 4.335 1.00 95.69 223 LEU A O 1
ATOM 1773 N N . SER A 1 224 ? -5.060 -18.066 5.683 1.00 92.62 224 SER A N 1
ATOM 1774 C CA . SER A 1 224 ? -5.511 -19.443 5.955 1.00 92.62 224 SER A CA 1
ATOM 1775 C C . SER A 1 224 ? -5.306 -19.860 7.408 1.00 92.62 224 SER A C 1
ATOM 1777 O O . SER A 1 224 ? -4.369 -19.410 8.058 1.00 92.62 224 SER A O 1
ATOM 1779 N N . GLY A 1 225 ? -6.175 -20.735 7.922 1.00 91.00 225 GLY A N 1
ATOM 1780 C CA . GLY A 1 225 ? -6.019 -21.364 9.242 1.00 91.00 225 GLY A CA 1
ATOM 1781 C C . GLY A 1 225 ? -5.124 -22.608 9.245 1.00 91.00 225 GLY A C 1
ATOM 1782 O O . GLY A 1 225 ? -4.985 -23.261 10.279 1.00 91.00 225 GLY A O 1
ATOM 1783 N N . THR A 1 226 ? -4.547 -22.975 8.096 1.00 86.62 226 THR A N 1
ATOM 1784 C CA . THR A 1 226 ? -3.670 -24.144 8.000 1.00 86.62 226 THR A CA 1
ATOM 1785 C C . THR A 1 226 ? -2.327 -23.905 8.689 1.00 86.62 226 THR A C 1
ATOM 1787 O O . THR A 1 226 ? -1.691 -22.866 8.511 1.00 86.62 226 THR A O 1
ATOM 1790 N N . ASN A 1 227 ? -1.872 -24.913 9.433 1.00 85.31 227 ASN A N 1
ATOM 1791 C CA . ASN A 1 227 ? -0.532 -24.976 10.021 1.00 85.31 227 ASN A CA 1
ATOM 1792 C C . ASN A 1 227 ? 0.361 -26.011 9.326 1.00 85.31 227 ASN A C 1
ATOM 1794 O O . ASN A 1 227 ? 1.431 -26.337 9.836 1.00 85.31 227 ASN A O 1
ATOM 1798 N N . ASP A 1 228 ? -0.080 -26.555 8.190 1.00 90.31 228 ASP A N 1
ATOM 1799 C CA . ASP A 1 228 ? 0.694 -27.530 7.431 1.00 90.31 228 ASP A CA 1
ATOM 1800 C C . ASP A 1 228 ? 1.886 -26.839 6.735 1.00 90.31 228 ASP A C 1
ATOM 1802 O O . ASP A 1 228 ? 1.686 -26.064 5.789 1.00 90.31 228 ASP A O 1
ATOM 1806 N N . PRO A 1 229 ? 3.136 -27.101 7.169 1.00 89.31 229 PRO A N 1
ATOM 1807 C CA . PRO A 1 229 ? 4.312 -26.466 6.588 1.00 89.31 229 PRO A CA 1
ATOM 1808 C C . PRO A 1 229 ? 4.518 -26.837 5.113 1.00 89.31 229 PRO A C 1
ATOM 1810 O O . PRO A 1 229 ? 5.047 -26.020 4.353 1.00 89.31 229 PRO A O 1
ATOM 1813 N N . ASP A 1 230 ? 4.082 -28.024 4.678 1.00 91.12 230 ASP A N 1
ATOM 1814 C CA . ASP A 1 230 ? 4.215 -28.455 3.286 1.00 91.12 230 ASP A CA 1
ATOM 1815 C C . ASP A 1 230 ? 3.244 -27.687 2.387 1.00 91.12 230 ASP A C 1
ATOM 1817 O O . ASP A 1 230 ? 3.614 -27.250 1.288 1.00 91.12 230 ASP A O 1
ATOM 1821 N N . LEU A 1 231 ? 2.025 -27.437 2.872 1.00 88.50 231 LEU A N 1
ATOM 1822 C CA . LEU A 1 231 ? 1.051 -26.599 2.178 1.00 88.50 231 LEU A CA 1
ATOM 1823 C C . LEU A 1 231 ? 1.520 -25.140 2.105 1.00 88.50 231 LEU A C 1
ATOM 1825 O O . LEU A 1 231 ? 1.486 -24.553 1.022 1.00 88.50 231 LEU A O 1
ATOM 1829 N N . ILE A 1 232 ? 2.033 -24.582 3.210 1.00 90.25 232 ILE A N 1
ATOM 1830 C CA . ILE A 1 232 ? 2.610 -23.225 3.248 1.00 90.25 232 ILE A CA 1
ATOM 1831 C C . ILE A 1 232 ? 3.780 -23.111 2.255 1.00 90.25 232 ILE A C 1
ATOM 1833 O O . ILE A 1 232 ? 3.851 -22.170 1.463 1.00 90.25 232 ILE A O 1
ATOM 1837 N N . SER A 1 233 ? 4.678 -24.102 2.224 1.00 91.38 233 SER A N 1
ATOM 1838 C CA . SER A 1 233 ? 5.773 -24.143 1.247 1.00 91.38 233 SER A CA 1
ATOM 1839 C C . SER A 1 233 ? 5.249 -24.195 -0.189 1.00 91.38 233 SER A C 1
ATOM 1841 O O . SER A 1 233 ? 5.789 -23.528 -1.074 1.00 91.38 233 SER A O 1
ATOM 1843 N N . SER A 1 234 ? 4.188 -24.967 -0.425 1.00 91.69 234 SER A N 1
ATOM 1844 C CA . SER A 1 234 ? 3.589 -25.146 -1.747 1.00 91.69 234 SER A CA 1
ATOM 1845 C C . SER A 1 234 ? 2.931 -23.870 -2.272 1.00 91.69 234 SER A C 1
ATOM 1847 O O . SER A 1 234 ? 3.117 -23.547 -3.444 1.00 91.69 234 SER A O 1
ATOM 1849 N N . VAL A 1 235 ? 2.223 -23.107 -1.430 1.00 94.19 235 VAL A N 1
ATOM 1850 C CA . VAL A 1 235 ? 1.621 -21.825 -1.848 1.00 94.19 235 VAL A CA 1
ATOM 1851 C C . VAL A 1 235 ? 2.685 -20.766 -2.135 1.00 94.19 235 VAL A C 1
ATOM 1853 O O . VAL A 1 235 ? 2.600 -20.083 -3.154 1.00 94.19 235 VAL A O 1
ATOM 1856 N N . LEU A 1 236 ? 3.738 -20.683 -1.314 1.00 92.88 236 LEU A N 1
ATOM 1857 C CA . LEU A 1 236 ? 4.852 -19.756 -1.542 1.00 92.88 236 LEU A CA 1
ATOM 1858 C C . LEU A 1 236 ? 5.606 -20.094 -2.837 1.00 92.88 236 LEU A C 1
ATOM 1860 O O . LEU A 1 236 ? 5.843 -19.218 -3.667 1.00 92.88 236 LEU A O 1
ATOM 1864 N N . LYS A 1 237 ? 5.913 -21.377 -3.074 1.00 92.88 237 LYS A N 1
ATOM 1865 C CA . LYS A 1 237 ? 6.496 -21.845 -4.349 1.00 92.88 237 LYS A CA 1
ATOM 1866 C C . LYS A 1 237 ? 5.560 -21.627 -5.537 1.00 92.88 237 LYS A C 1
ATOM 1868 O O . LYS A 1 237 ? 6.031 -21.417 -6.650 1.00 92.88 237 LYS A O 1
ATOM 1873 N N . GLY A 1 238 ? 4.251 -21.661 -5.298 1.00 90.88 238 GLY A N 1
ATOM 1874 C CA . GLY A 1 238 ? 3.208 -21.358 -6.275 1.00 90.88 238 GLY A CA 1
ATOM 1875 C C . GLY A 1 238 ? 3.085 -19.875 -6.634 1.00 90.88 238 GLY A C 1
ATOM 1876 O O . GLY A 1 238 ? 2.239 -19.530 -7.453 1.00 90.88 238 GLY A O 1
ATOM 1877 N N . GLY A 1 239 ? 3.912 -19.001 -6.049 1.00 93.94 239 GLY A N 1
ATOM 1878 C CA . GLY A 1 239 ? 3.960 -17.575 -6.367 1.00 93.94 239 GLY A CA 1
ATOM 1879 C C . GLY A 1 239 ? 3.141 -16.688 -5.431 1.00 93.94 239 GLY A C 1
ATOM 1880 O O . GLY A 1 239 ? 2.963 -15.507 -5.741 1.00 93.94 239 GLY A O 1
ATOM 1881 N N . ALA A 1 240 ? 2.639 -17.219 -4.309 1.00 96.31 240 ALA A N 1
ATOM 1882 C CA . ALA A 1 240 ? 2.072 -16.382 -3.258 1.00 96.31 240 ALA A CA 1
ATOM 1883 C C . ALA A 1 240 ? 3.111 -15.354 -2.797 1.00 96.31 240 ALA A C 1
ATOM 1885 O O . ALA A 1 240 ? 4.287 -15.663 -2.603 1.00 96.31 240 ALA A O 1
ATOM 1886 N N . SER A 1 241 ? 2.658 -14.119 -2.654 1.00 96.25 241 SER A N 1
ATOM 1887 C CA . SER A 1 241 ? 3.498 -12.984 -2.299 1.00 96.25 241 SER A CA 1
ATOM 1888 C C . SER A 1 241 ? 3.705 -12.897 -0.792 1.00 96.25 241 SER A C 1
ATOM 1890 O O . SER A 1 241 ? 4.781 -12.514 -0.345 1.00 96.25 241 SER A O 1
ATOM 1892 N N . ASP A 1 242 ? 2.692 -13.280 -0.016 1.00 95.12 242 ASP A N 1
ATOM 1893 C CA . ASP A 1 242 ? 2.754 -13.310 1.441 1.00 95.12 242 ASP A CA 1
ATOM 1894 C C . ASP A 1 242 ? 1.734 -14.310 2.014 1.00 95.12 242 ASP A C 1
ATOM 1896 O O . ASP A 1 242 ? 0.879 -14.829 1.291 1.00 95.12 242 ASP A O 1
ATOM 1900 N N . PHE A 1 243 ? 1.824 -14.576 3.314 1.00 94.69 243 PHE A N 1
ATOM 1901 C CA . PHE A 1 243 ? 0.940 -15.456 4.070 1.00 94.69 243 PHE A CA 1
ATOM 1902 C C . PHE A 1 243 ? 0.583 -14.828 5.426 1.00 94.69 243 PHE A C 1
ATOM 1904 O O . PHE A 1 243 ? 1.440 -14.246 6.097 1.00 94.69 243 PHE A O 1
ATOM 1911 N N . VAL A 1 244 ? -0.678 -14.979 5.832 1.00 94.56 244 VAL A N 1
ATOM 1912 C CA . VAL A 1 244 ? -1.223 -14.583 7.134 1.00 94.56 244 VAL A CA 1
ATOM 1913 C C . VAL A 1 244 ? -2.052 -15.739 7.697 1.00 94.56 244 VAL A C 1
ATOM 1915 O O . VAL A 1 244 ? -2.934 -16.280 7.027 1.00 94.56 244 VAL A O 1
ATOM 1918 N N . HIS A 1 245 ? -1.776 -16.121 8.943 1.00 93.25 245 HIS A N 1
ATOM 1919 C CA . HIS A 1 245 ? -2.454 -17.234 9.607 1.00 93.25 245 HIS A CA 1
ATOM 1920 C C . HIS A 1 245 ? -3.778 -16.793 10.258 1.00 93.25 245 HIS A C 1
ATOM 1922 O O . HIS A 1 245 ? -3.818 -15.758 10.917 1.00 93.25 245 HIS A O 1
ATOM 1928 N N . LYS A 1 246 ? -4.853 -17.586 10.135 1.00 92.88 246 LYS A N 1
ATOM 1929 C CA . LYS A 1 246 ? -6.141 -17.377 10.829 1.00 92.88 246 LYS A CA 1
ATOM 1930 C C . LYS A 1 246 ? -6.186 -18.154 12.160 1.00 92.88 246 LYS A C 1
ATOM 1932 O O . LYS A 1 246 ? -5.895 -19.344 12.158 1.00 92.88 246 LYS A O 1
ATOM 1937 N N . PRO A 1 247 ? -6.647 -17.566 13.279 1.00 90.38 247 PRO A N 1
ATOM 1938 C CA . PRO A 1 247 ? -7.028 -16.166 13.448 1.00 90.38 247 PRO A CA 1
ATOM 1939 C C . PRO A 1 247 ? -5.801 -15.251 13.356 1.00 90.38 247 PRO A C 1
ATOM 1941 O O . PRO A 1 247 ? -4.742 -15.587 13.883 1.00 90.38 247 PRO A O 1
ATOM 1944 N N . PHE A 1 248 ? -5.956 -14.103 12.694 1.00 88.56 248 PHE A N 1
ATOM 1945 C CA . PHE A 1 248 ? -4.850 -13.187 12.419 1.00 88.56 248 PHE A CA 1
ATOM 1946 C C . PHE A 1 248 ? -4.797 -12.027 13.409 1.00 88.56 248 PHE A C 1
ATOM 1948 O O . PHE A 1 248 ? -5.824 -11.542 13.896 1.00 88.56 248 PHE A O 1
ATOM 1955 N N . ASN A 1 249 ? -3.582 -11.552 13.675 1.00 87.06 249 ASN A N 1
ATOM 1956 C CA . ASN A 1 249 ? -3.372 -10.290 14.363 1.00 87.06 249 ASN A CA 1
ATOM 1957 C C . ASN A 1 249 ? -3.663 -9.127 13.388 1.00 87.06 249 ASN A C 1
ATOM 1959 O O . ASN A 1 249 ? -3.148 -9.103 12.271 1.00 87.06 249 ASN A O 1
ATOM 1963 N N . ILE A 1 250 ? -4.504 -8.170 13.799 1.00 87.06 250 ILE A N 1
ATOM 1964 C CA . ILE A 1 250 ? -4.940 -7.060 12.930 1.00 87.06 250 ILE A CA 1
ATOM 1965 C C . ILE A 1 250 ? -3.779 -6.125 12.580 1.00 87.06 250 ILE A C 1
ATOM 1967 O O . ILE A 1 250 ? -3.714 -5.614 11.462 1.00 87.06 250 ILE A O 1
ATOM 1971 N N . GLU A 1 251 ? -2.863 -5.912 13.519 1.00 83.50 251 GLU A N 1
ATOM 1972 C CA . GLU A 1 251 ? -1.687 -5.074 13.319 1.00 83.50 251 GLU A CA 1
ATOM 1973 C C . GLU A 1 251 ? -0.743 -5.711 12.296 1.00 83.50 251 GLU A C 1
ATOM 1975 O O . GLU A 1 251 ? -0.387 -5.065 11.315 1.00 83.50 251 GLU A O 1
ATOM 1980 N N . GLU A 1 252 ? -0.421 -7.000 12.452 1.00 89.31 252 GLU A N 1
ATOM 1981 C CA . GLU A 1 252 ? 0.385 -7.745 11.475 1.00 89.31 252 GLU A CA 1
ATOM 1982 C C . GLU A 1 252 ? -0.248 -7.700 10.079 1.00 89.31 252 GLU A C 1
ATOM 1984 O O . GLU A 1 252 ? 0.423 -7.375 9.097 1.00 89.31 252 GLU A O 1
ATOM 1989 N N . PHE A 1 253 ? -1.550 -7.985 9.995 1.00 92.56 253 PHE A N 1
ATOM 1990 C CA . PHE A 1 253 ? -2.300 -7.935 8.746 1.00 92.56 253 PHE A CA 1
ATOM 1991 C C . PHE A 1 253 ? -2.209 -6.548 8.099 1.00 92.56 253 PHE A C 1
ATOM 1993 O O . PHE A 1 253 ? -1.820 -6.430 6.940 1.00 92.56 253 PHE A O 1
ATOM 2000 N N . THR A 1 254 ? -2.479 -5.486 8.860 1.00 89.50 254 THR A N 1
ATOM 2001 C CA . THR A 1 254 ? -2.432 -4.103 8.365 1.00 89.50 254 THR A CA 1
ATOM 2002 C C . THR A 1 254 ? -1.031 -3.714 7.897 1.00 89.50 254 THR A C 1
ATOM 2004 O O . THR A 1 254 ? -0.885 -3.124 6.829 1.00 89.50 254 THR A O 1
ATOM 2007 N N . LEU A 1 255 ? 0.013 -4.076 8.649 1.00 89.06 255 LEU A N 1
ATOM 2008 C CA . LEU A 1 255 ? 1.400 -3.801 8.272 1.00 89.06 255 LEU A CA 1
ATOM 2009 C C . LEU A 1 255 ? 1.771 -4.475 6.947 1.00 89.06 255 LEU A C 1
ATOM 2011 O O . LEU A 1 255 ? 2.427 -3.855 6.107 1.00 89.06 255 LEU A O 1
ATOM 2015 N N . LYS A 1 256 ? 1.313 -5.712 6.723 1.00 95.06 256 LYS A N 1
ATOM 2016 C CA . LYS A 1 256 ? 1.514 -6.414 5.449 1.00 95.06 256 LYS A CA 1
ATOM 2017 C C . LYS A 1 256 ? 0.764 -5.734 4.302 1.00 95.06 256 LYS A C 1
ATOM 2019 O O . LYS A 1 256 ? 1.348 -5.544 3.238 1.00 95.06 256 LYS A O 1
ATOM 2024 N N . ILE A 1 257 ? -0.487 -5.312 4.503 1.00 94.38 257 ILE A N 1
ATOM 2025 C CA . ILE A 1 257 ? -1.242 -4.555 3.486 1.00 94.38 257 ILE A CA 1
ATOM 2026 C C . ILE A 1 257 ? -0.531 -3.241 3.140 1.00 94.38 257 ILE A C 1
ATOM 2028 O O . ILE A 1 257 ? -0.322 -2.942 1.961 1.00 94.38 257 ILE A O 1
ATOM 2032 N N . ASN A 1 258 ? -0.083 -2.494 4.151 1.00 90.62 258 ASN A N 1
ATOM 2033 C CA . ASN A 1 258 ? 0.663 -1.250 3.969 1.00 90.62 258 ASN A CA 1
ATOM 2034 C C . ASN A 1 258 ? 1.958 -1.480 3.176 1.00 90.62 258 ASN A C 1
ATOM 2036 O O . ASN A 1 258 ? 2.261 -0.711 2.263 1.00 90.62 258 ASN A O 1
ATOM 2040 N N . LEU A 1 259 ? 2.697 -2.557 3.469 1.00 92.81 259 LEU A N 1
ATOM 2041 C CA . LEU A 1 259 ? 3.899 -2.933 2.723 1.00 92.81 259 LEU A CA 1
ATOM 2042 C C . LEU A 1 259 ? 3.593 -3.157 1.235 1.00 92.81 259 LEU A C 1
ATOM 2044 O O . LEU A 1 259 ? 4.258 -2.574 0.379 1.00 92.81 259 LEU A O 1
ATOM 2048 N N . TRP A 1 260 ? 2.573 -3.957 0.912 1.00 94.56 260 TRP A N 1
ATOM 2049 C CA . TRP A 1 260 ? 2.195 -4.220 -0.483 1.00 94.56 260 TRP A CA 1
ATOM 2050 C C . TRP A 1 260 ? 1.679 -2.973 -1.199 1.00 94.56 260 TRP A C 1
ATOM 2052 O O . TRP A 1 260 ? 2.016 -2.756 -2.365 1.00 94.56 260 TRP A O 1
ATOM 2062 N N . THR A 1 261 ? 0.961 -2.108 -0.484 1.00 93.06 261 THR A N 1
ATOM 2063 C CA . THR A 1 261 ? 0.507 -0.809 -0.996 1.00 93.06 261 THR A CA 1
ATOM 2064 C C . THR A 1 261 ? 1.706 0.065 -1.377 1.00 93.06 261 THR A C 1
ATOM 2066 O O . THR A 1 261 ? 1.793 0.575 -2.495 1.00 93.06 261 THR A O 1
ATOM 2069 N N . GLN A 1 262 ? 2.693 0.191 -0.483 1.00 90.12 262 GLN A N 1
ATOM 2070 C CA . GLN A 1 262 ? 3.914 0.961 -0.735 1.00 90.12 262 GLN A CA 1
ATOM 2071 C C . GLN A 1 262 ? 4.737 0.389 -1.893 1.00 90.12 262 GLN A C 1
ATOM 2073 O O . GLN A 1 262 ? 5.237 1.152 -2.723 1.00 90.12 262 GLN A O 1
ATOM 2078 N N . LEU A 1 263 ? 4.863 -0.938 -1.976 1.00 92.12 263 LEU A N 1
ATOM 2079 C CA . LEU A 1 263 ? 5.580 -1.599 -3.065 1.00 92.12 263 LEU A CA 1
ATOM 2080 C C . LEU A 1 263 ? 4.905 -1.364 -4.420 1.00 92.12 263 LEU A C 1
ATOM 2082 O O . LEU A 1 263 ? 5.602 -1.050 -5.386 1.00 92.12 263 LEU A O 1
ATOM 2086 N N . SER A 1 264 ? 3.573 -1.454 -4.491 1.00 90.25 264 SER A N 1
ATOM 2087 C CA . SER A 1 264 ? 2.825 -1.146 -5.718 1.00 90.25 264 SER A CA 1
ATOM 2088 C C . SER A 1 264 ? 3.013 0.316 -6.129 1.00 90.25 264 SER A C 1
ATOM 2090 O O . SER A 1 264 ? 3.423 0.606 -7.254 1.00 90.25 264 SER A O 1
ATOM 2092 N N . ASN A 1 265 ? 2.864 1.245 -5.180 1.00 87.94 265 ASN A N 1
ATOM 2093 C CA . ASN A 1 265 ? 3.059 2.673 -5.427 1.00 87.94 265 ASN A CA 1
ATOM 2094 C C . ASN A 1 265 ? 4.468 2.985 -5.947 1.00 87.94 265 ASN A C 1
ATOM 2096 O O . ASN A 1 265 ? 4.622 3.745 -6.904 1.00 87.94 265 ASN A O 1
ATOM 2100 N N . LYS A 1 266 ? 5.502 2.368 -5.363 1.00 88.88 266 LYS A N 1
ATOM 2101 C CA . LYS A 1 266 ? 6.890 2.533 -5.816 1.00 88.88 266 LYS A CA 1
ATOM 2102 C C . LYS A 1 266 ? 7.121 1.939 -7.199 1.00 88.88 266 LYS A C 1
ATOM 2104 O O . LYS A 1 266 ? 7.815 2.549 -8.009 1.00 88.88 266 LYS A O 1
ATOM 2109 N N . LYS A 1 267 ? 6.524 0.785 -7.497 1.00 89.25 267 LYS A N 1
ATOM 2110 C CA . LYS A 1 267 ? 6.587 0.173 -8.828 1.00 89.25 267 LYS A CA 1
ATOM 2111 C C . LYS A 1 267 ? 5.955 1.082 -9.887 1.00 89.25 267 LYS A C 1
ATOM 2113 O O . LYS A 1 267 ? 6.568 1.310 -10.928 1.00 89.25 267 LYS A O 1
ATOM 2118 N N . ASN A 1 268 ? 4.789 1.654 -9.594 1.00 86.31 268 ASN A N 1
ATOM 2119 C CA . ASN A 1 268 ? 4.090 2.578 -10.489 1.00 86.31 268 ASN A CA 1
ATOM 2120 C C . ASN A 1 268 ? 4.875 3.884 -10.690 1.00 86.31 268 ASN A C 1
ATOM 2122 O O . ASN A 1 268 ? 4.992 4.372 -11.814 1.00 86.31 268 ASN A O 1
ATOM 2126 N N . GLU A 1 269 ? 5.479 4.419 -9.624 1.00 88.31 269 GLU A N 1
ATOM 2127 C CA . GLU A 1 269 ? 6.361 5.590 -9.689 1.00 88.31 269 GLU A CA 1
ATOM 2128 C C . GLU A 1 269 ? 7.565 5.339 -10.609 1.00 88.31 269 GLU A C 1
ATOM 2130 O O . GLU A 1 269 ? 7.837 6.139 -11.505 1.00 88.31 269 GLU A O 1
ATOM 2135 N N . VAL A 1 270 ? 8.249 4.201 -10.444 1.00 91.31 270 VAL A N 1
ATOM 2136 C CA . VAL A 1 270 ? 9.384 3.815 -11.296 1.00 91.31 270 VAL A CA 1
ATOM 2137 C C . VAL A 1 270 ? 8.949 3.662 -12.752 1.00 91.31 270 VAL A C 1
ATOM 2139 O O . VAL A 1 270 ? 9.599 4.218 -13.634 1.00 91.31 270 VAL A O 1
ATOM 2142 N N . HIS A 1 271 ? 7.829 2.984 -13.010 1.00 87.38 271 HIS A N 1
ATOM 2143 C CA . HIS A 1 271 ? 7.322 2.804 -14.369 1.00 87.38 271 HIS A CA 1
ATOM 2144 C C . HIS A 1 271 ? 7.001 4.144 -15.051 1.00 87.38 271 HIS A C 1
ATOM 2146 O O . HIS A 1 271 ? 7.380 4.373 -16.201 1.00 87.38 271 HIS A O 1
ATOM 2152 N N . CYS A 1 272 ? 6.363 5.068 -14.328 1.00 87.62 272 CYS A N 1
ATOM 2153 C CA . CYS A 1 272 ? 6.075 6.413 -14.822 1.00 87.62 272 CYS A CA 1
ATOM 2154 C C . CYS A 1 272 ? 7.364 7.187 -15.148 1.00 87.62 272 CYS A C 1
ATOM 2156 O O . CYS A 1 272 ? 7.489 7.783 -16.223 1.00 87.62 272 CYS A O 1
ATOM 2158 N N . LEU A 1 273 ? 8.363 7.129 -14.260 1.00 92.75 273 LEU A N 1
ATOM 2159 C CA . LEU A 1 273 ? 9.665 7.755 -14.492 1.00 92.75 273 LEU A CA 1
ATOM 2160 C C . LEU A 1 273 ? 10.370 7.170 -15.720 1.00 92.75 273 LEU A C 1
ATOM 2162 O O . LEU A 1 273 ? 10.912 7.928 -16.523 1.00 92.75 273 LEU A O 1
ATOM 2166 N N . GLU A 1 274 ? 10.341 5.851 -15.913 1.00 91.06 274 GLU A N 1
ATOM 2167 C CA . GLU A 1 274 ? 10.918 5.191 -17.090 1.00 91.06 274 GLU A CA 1
ATOM 2168 C C . GLU A 1 274 ? 10.244 5.631 -18.396 1.00 91.06 274 GLU A C 1
ATOM 2170 O O . GLU A 1 274 ? 10.934 5.924 -19.382 1.00 91.06 274 GLU A O 1
ATOM 2175 N N . GLN A 1 275 ? 8.912 5.736 -18.406 1.00 89.62 275 GLN A N 1
ATOM 2176 C CA . GLN A 1 275 ? 8.161 6.234 -19.559 1.00 89.62 275 GLN A CA 1
ATOM 2177 C C . GLN A 1 275 ? 8.529 7.686 -19.881 1.00 89.62 275 GLN A C 1
ATOM 2179 O O . GLN A 1 275 ? 8.849 8.004 -21.029 1.00 89.62 275 GLN A O 1
ATOM 2184 N N . LEU A 1 276 ? 8.550 8.562 -18.874 1.00 92.38 276 LEU A N 1
ATOM 2185 C CA . LEU A 1 276 ? 8.906 9.970 -19.043 1.00 92.38 276 LEU A CA 1
ATOM 2186 C C . LEU A 1 276 ? 10.342 10.130 -19.567 1.00 92.38 276 LEU A C 1
ATOM 2188 O O . LEU A 1 276 ? 10.604 10.906 -20.488 1.00 92.38 276 LEU A O 1
ATOM 2192 N N . LEU A 1 277 ? 11.280 9.353 -19.028 1.00 90.44 277 LEU A N 1
ATOM 2193 C CA . LEU A 1 277 ? 12.681 9.364 -19.448 1.00 90.44 277 LEU A CA 1
ATOM 2194 C C . LEU A 1 277 ? 12.828 8.865 -20.894 1.00 90.44 277 LEU A C 1
ATOM 2196 O O . LEU A 1 277 ? 13.623 9.410 -21.662 1.00 90.44 277 LEU A O 1
ATOM 2200 N N . THR A 1 278 ? 12.020 7.883 -21.296 1.00 86.75 278 THR A N 1
ATOM 2201 C CA . THR A 1 278 ? 11.941 7.407 -22.684 1.00 86.75 278 THR A CA 1
ATOM 2202 C C . THR A 1 278 ? 11.409 8.493 -23.622 1.00 86.75 278 THR A C 1
ATOM 2204 O O . THR A 1 278 ? 11.995 8.717 -24.683 1.00 86.75 278 THR A O 1
ATOM 2207 N N . GLN A 1 279 ? 10.377 9.240 -23.217 1.00 86.00 279 GLN A N 1
ATOM 2208 C CA . GLN A 1 279 ? 9.853 10.371 -23.993 1.00 86.00 279 GLN A CA 1
ATOM 2209 C C . GLN A 1 279 ? 10.901 11.479 -24.162 1.00 86.00 279 GLN A C 1
ATOM 2211 O O . GLN A 1 279 ? 11.148 11.932 -25.283 1.00 86.00 279 GLN A O 1
ATOM 2216 N N . TYR A 1 280 ? 11.582 11.872 -23.079 1.00 83.06 280 TYR A N 1
ATOM 2217 C CA . TYR A 1 280 ? 12.666 12.854 -23.155 1.00 83.06 280 TYR A CA 1
ATOM 2218 C C . TYR A 1 280 ? 13.805 12.388 -24.065 1.00 83.06 280 TYR A C 1
ATOM 2220 O O . TYR A 1 280 ? 14.294 13.171 -24.882 1.00 83.06 280 TYR A O 1
ATOM 2228 N N . LYS A 1 281 ? 14.209 11.114 -23.965 1.00 81.44 281 LYS A N 1
ATOM 2229 C CA . LYS A 1 281 ? 15.221 10.522 -24.852 1.00 81.44 281 LYS A CA 1
ATOM 2230 C C . LYS A 1 281 ? 14.799 10.596 -26.316 1.00 81.44 281 LYS A C 1
ATOM 2232 O O . LYS A 1 281 ? 15.630 10.968 -27.138 1.00 81.44 281 LYS A O 1
ATOM 2237 N N . SER A 1 282 ? 13.540 10.293 -26.639 1.00 79.69 282 SER A N 1
ATOM 2238 C CA . SER A 1 282 ? 13.031 10.392 -28.013 1.00 79.69 282 SER A CA 1
ATOM 2239 C C . SER A 1 282 ? 13.156 11.818 -28.548 1.00 79.69 282 SER A C 1
ATOM 2241 O O . SER A 1 282 ? 13.816 12.032 -29.557 1.00 79.69 282 SER A O 1
ATOM 2243 N N . ILE A 1 283 ? 12.640 12.813 -27.817 1.00 80.75 283 ILE A N 1
ATOM 2244 C CA . ILE A 1 283 ? 12.656 14.221 -28.252 1.00 80.75 283 ILE A CA 1
ATOM 2245 C C . ILE A 1 283 ? 14.088 14.738 -28.463 1.00 80.75 283 ILE A C 1
ATOM 2247 O O . ILE A 1 283 ? 14.357 15.472 -29.416 1.00 80.75 283 ILE A O 1
ATOM 2251 N N . LEU A 1 284 ? 15.017 14.376 -27.572 1.00 74.00 284 LEU A N 1
ATOM 2252 C CA . LEU A 1 284 ? 16.420 14.778 -27.691 1.00 74.00 284 LEU A CA 1
ATOM 2253 C C . LEU A 1 284 ? 17.125 14.080 -28.854 1.00 74.00 284 LEU A C 1
ATOM 2255 O O . LEU A 1 284 ? 17.938 14.710 -29.533 1.00 74.00 284 LEU A O 1
ATOM 2259 N N . ASN A 1 285 ? 16.822 12.803 -29.084 1.00 71.81 285 ASN A N 1
ATOM 2260 C CA . ASN A 1 285 ? 17.388 12.044 -30.190 1.00 71.81 285 ASN A CA 1
ATOM 2261 C C . ASN A 1 285 ? 16.864 12.532 -31.546 1.00 71.81 285 ASN A C 1
ATOM 2263 O O . ASN A 1 285 ? 17.633 12.549 -32.499 1.00 71.81 285 ASN A O 1
ATOM 2267 N N . ASP A 1 286 ? 15.616 12.992 -31.625 1.00 73.06 286 ASP A N 1
ATOM 2268 C CA . ASP A 1 286 ? 15.007 13.468 -32.873 1.00 73.06 286 ASP A CA 1
ATOM 2269 C C . ASP A 1 286 ? 15.554 14.826 -33.338 1.00 73.06 286 ASP A C 1
ATOM 2271 O O . ASP A 1 286 ? 15.389 15.191 -34.501 1.00 73.06 286 ASP A O 1
ATOM 2275 N N . ARG A 1 287 ? 16.243 15.579 -32.469 1.00 72.38 287 ARG A N 1
ATOM 2276 C CA . ARG A 1 287 ? 16.812 16.902 -32.804 1.00 72.38 287 ARG A CA 1
ATOM 2277 C C . ARG A 1 287 ? 18.330 16.943 -32.921 1.00 72.38 287 ARG A C 1
ATOM 2279 O O . ARG A 1 287 ? 18.862 17.923 -33.426 1.00 72.38 287 ARG A O 1
ATOM 2286 N N . ASN A 1 288 ? 19.019 15.914 -32.443 1.00 80.69 288 ASN A N 1
ATOM 2287 C CA . ASN A 1 288 ? 20.476 15.888 -32.378 1.00 80.69 288 ASN A CA 1
ATOM 2288 C C . ASN A 1 288 ? 21.023 14.662 -33.102 1.00 80.69 288 ASN A C 1
ATOM 2290 O O . ASN A 1 288 ? 20.352 13.638 -33.186 1.00 80.69 288 ASN A O 1
ATOM 2294 N N . MET A 1 289 ? 22.266 14.729 -33.563 1.00 88.25 289 MET A N 1
ATOM 2295 C CA . MET A 1 289 ? 23.021 13.550 -33.984 1.00 88.25 289 MET A CA 1
ATOM 2296 C C . MET A 1 289 ? 23.819 13.055 -32.776 1.00 88.25 289 MET A C 1
ATOM 2298 O O . MET A 1 289 ? 24.698 13.760 -32.281 1.00 88.25 289 MET A O 1
ATOM 2302 N N . VAL A 1 290 ? 23.475 11.878 -32.251 1.00 88.12 290 VAL A N 1
ATOM 2303 C CA . VAL A 1 290 ? 24.033 11.361 -30.991 1.00 88.12 290 VAL A CA 1
ATOM 2304 C C . VAL A 1 290 ? 24.631 9.979 -31.201 1.00 88.12 290 VAL A C 1
ATOM 2306 O O . VAL A 1 290 ? 23.973 9.086 -31.737 1.00 88.12 290 VAL A O 1
ATOM 2309 N N . MET A 1 291 ? 25.854 9.795 -30.705 1.00 89.31 291 MET A N 1
ATOM 2310 C CA . MET A 1 291 ? 26.542 8.510 -30.637 1.00 89.31 291 MET A CA 1
ATOM 2311 C C . MET A 1 291 ? 27.001 8.236 -29.204 1.00 89.31 291 MET A C 1
ATOM 2313 O O . MET A 1 291 ? 27.453 9.139 -28.499 1.00 89.31 291 MET A O 1
ATOM 2317 N N . LYS A 1 292 ? 26.894 6.981 -28.776 1.00 90.69 292 LYS A N 1
ATOM 2318 C CA . LYS A 1 292 ? 27.438 6.486 -27.515 1.00 90.69 292 LYS A CA 1
ATOM 2319 C C . LYS A 1 292 ? 28.545 5.491 -27.787 1.00 90.69 292 LYS A C 1
ATOM 2321 O O . LYS A 1 292 ? 28.365 4.561 -28.577 1.00 90.69 292 LYS A O 1
ATOM 2326 N N . ILE A 1 293 ? 29.652 5.662 -27.083 1.00 90.06 293 ILE A N 1
ATOM 2327 C CA . ILE A 1 293 ? 30.798 4.755 -27.123 1.00 90.06 293 ILE A CA 1
ATOM 2328 C C . ILE A 1 293 ? 31.109 4.287 -25.703 1.00 90.06 293 ILE A C 1
ATOM 2330 O O . ILE A 1 293 ? 30.916 5.034 -24.742 1.00 90.06 293 ILE A O 1
ATOM 2334 N N . ASP A 1 294 ? 31.580 3.054 -25.548 1.00 88.19 294 ASP A N 1
ATOM 2335 C CA . ASP A 1 294 ? 32.065 2.600 -24.247 1.00 88.19 294 ASP A CA 1
ATOM 2336 C C . ASP A 1 294 ? 33.418 3.228 -23.887 1.00 88.19 294 ASP A C 1
ATOM 2338 O O . ASP A 1 294 ? 34.006 4.011 -24.639 1.00 88.19 294 ASP A O 1
ATOM 2342 N N . LYS A 1 295 ? 33.930 2.879 -22.704 1.00 84.94 295 LYS A N 1
ATOM 2343 C CA . LYS A 1 295 ? 35.221 3.376 -22.213 1.00 84.94 295 LYS A CA 1
ATOM 2344 C C . LYS A 1 295 ? 36.423 3.032 -23.111 1.00 84.94 295 LYS A C 1
ATOM 2346 O O . LYS A 1 295 ? 37.475 3.637 -22.924 1.00 84.94 295 LYS A O 1
ATOM 2351 N N . TYR A 1 296 ? 36.274 2.095 -24.050 1.00 85.12 296 TYR A N 1
ATOM 2352 C CA . TYR A 1 296 ? 37.307 1.669 -24.997 1.00 85.12 296 TYR A CA 1
ATOM 2353 C C . TYR A 1 296 ? 37.127 2.273 -26.397 1.00 85.12 296 TYR A C 1
ATOM 2355 O O . TYR A 1 296 ? 37.917 1.968 -27.282 1.00 85.12 296 TYR A O 1
ATOM 2363 N N . GLY A 1 297 ? 36.113 3.120 -26.609 1.00 82.88 297 GLY A N 1
ATOM 2364 C CA . GLY A 1 297 ? 35.852 3.731 -27.913 1.00 82.88 297 GLY A CA 1
ATOM 2365 C C . GLY A 1 297 ? 35.019 2.867 -28.862 1.00 82.88 297 GLY A C 1
ATOM 2366 O O . GLY A 1 297 ? 34.885 3.215 -30.033 1.00 82.88 297 GLY A O 1
ATOM 2367 N N . VAL A 1 298 ? 34.423 1.772 -28.382 1.00 88.38 298 VAL A N 1
ATOM 2368 C CA . VAL A 1 298 ? 33.546 0.927 -29.202 1.00 88.38 298 VAL A CA 1
ATOM 2369 C C . VAL A 1 298 ? 32.137 1.508 -29.220 1.00 88.38 298 VAL A C 1
ATOM 2371 O O . VAL A 1 298 ? 31.566 1.800 -28.166 1.00 88.38 298 VAL A O 1
ATOM 2374 N N . ILE A 1 299 ? 31.549 1.647 -30.408 1.00 89.94 299 ILE A N 1
ATOM 2375 C CA . ILE A 1 299 ? 30.211 2.214 -30.591 1.00 89.94 299 ILE A CA 1
ATOM 2376 C C . ILE A 1 299 ? 29.158 1.265 -30.007 1.00 89.94 299 ILE A C 1
ATOM 2378 O O . ILE A 1 299 ? 28.986 0.127 -30.449 1.00 89.94 299 ILE A O 1
ATOM 2382 N N . LYS A 1 300 ? 28.419 1.754 -29.006 1.00 90.50 300 LYS A N 1
ATOM 2383 C CA . LYS A 1 300 ? 27.295 1.048 -28.366 1.00 90.50 300 LYS A CA 1
ATOM 2384 C C . LYS A 1 300 ? 25.948 1.480 -28.904 1.00 90.50 300 LYS A C 1
ATOM 2386 O O . LYS A 1 300 ? 25.005 0.696 -28.884 1.00 90.50 300 LYS A O 1
ATOM 2391 N N . GLU A 1 301 ? 25.840 2.724 -29.352 1.00 89.38 301 GLU A N 1
ATOM 2392 C CA . GLU A 1 301 ? 24.591 3.262 -29.868 1.00 89.38 301 GLU A CA 1
ATOM 2393 C C . GLU A 1 301 ? 24.861 4.414 -30.834 1.00 89.38 301 GLU A C 1
ATOM 2395 O O . GLU A 1 301 ? 25.711 5.257 -30.576 1.00 89.38 301 GLU A O 1
ATOM 2400 N N . ALA A 1 302 ? 24.096 4.484 -31.917 1.00 88.62 302 ALA A N 1
ATOM 2401 C CA . ALA A 1 302 ? 23.990 5.658 -32.772 1.00 88.62 302 ALA A CA 1
ATOM 2402 C C . ALA A 1 302 ? 22.504 5.899 -33.041 1.00 88.62 302 ALA A C 1
ATOM 2404 O O . ALA A 1 302 ? 21.759 4.949 -33.322 1.00 88.62 302 ALA A O 1
ATOM 2405 N N . ASN A 1 303 ? 22.053 7.144 -32.886 1.00 88.50 303 ASN A N 1
ATOM 2406 C CA . ASN A 1 303 ? 20.659 7.488 -33.131 1.00 88.50 303 ASN A CA 1
ATOM 2407 C C . ASN A 1 303 ? 20.370 7.620 -34.637 1.00 88.50 303 ASN A C 1
ATOM 2409 O O . ASN A 1 303 ? 21.280 7.654 -35.468 1.00 88.50 303 ASN A O 1
ATOM 2413 N N . LYS A 1 304 ? 19.084 7.661 -35.000 1.00 86.81 304 LYS A N 1
ATOM 2414 C CA . LYS A 1 304 ? 18.660 7.668 -36.406 1.00 86.81 304 LYS A CA 1
ATOM 2415 C C . LYS A 1 304 ? 19.210 8.876 -37.170 1.00 86.81 304 LYS A C 1
ATOM 2417 O O . LYS A 1 304 ? 19.773 8.696 -38.238 1.00 86.81 304 LYS A O 1
ATOM 2422 N N . ASN A 1 305 ? 19.137 10.070 -36.585 1.00 86.50 305 ASN A N 1
ATOM 2423 C CA . ASN A 1 305 ? 19.663 11.287 -37.206 1.00 86.50 305 ASN A CA 1
ATOM 2424 C C . ASN A 1 305 ? 21.157 11.193 -37.530 1.00 86.50 305 ASN A C 1
ATOM 2426 O O . ASN A 1 305 ? 21.579 11.642 -38.591 1.00 86.50 305 ASN A O 1
ATOM 2430 N N . PHE A 1 306 ? 21.954 10.594 -36.639 1.00 89.00 306 PHE A N 1
ATOM 2431 C CA . PHE A 1 306 ? 23.362 10.321 -36.913 1.00 89.00 306 PHE A CA 1
ATOM 2432 C C . PHE A 1 306 ? 23.515 9.389 -38.124 1.00 89.00 306 PHE A C 1
ATOM 2434 O O . PHE A 1 306 ? 24.250 9.696 -39.060 1.00 89.00 306 PHE A O 1
ATOM 2441 N N . CYS A 1 307 ? 22.791 8.269 -38.126 1.00 87.12 307 CYS A N 1
ATOM 2442 C CA . CYS A 1 307 ? 22.836 7.283 -39.208 1.00 87.12 307 CYS A CA 1
ATOM 2443 C C . CYS A 1 307 ? 22.454 7.903 -40.563 1.00 87.12 307 CYS A C 1
ATOM 2445 O O . CYS A 1 307 ? 23.185 7.742 -41.539 1.00 87.12 307 CYS A O 1
ATOM 2447 N N . ASP A 1 308 ? 21.362 8.670 -40.596 1.00 86.31 308 ASP A N 1
ATOM 2448 C CA . ASP A 1 308 ? 20.835 9.314 -41.800 1.00 86.31 308 ASP A CA 1
ATOM 2449 C C . ASP A 1 308 ? 21.813 10.371 -42.347 1.00 86.31 308 ASP A C 1
ATOM 2451 O O . ASP A 1 308 ? 22.065 10.418 -43.550 1.00 86.31 308 ASP A O 1
ATOM 2455 N N . PHE A 1 309 ? 22.418 11.187 -41.475 1.00 85.69 309 PHE A N 1
ATOM 2456 C CA . PHE A 1 309 ? 23.351 12.241 -41.886 1.00 85.69 309 PHE A CA 1
ATOM 2457 C C . PHE A 1 309 ? 24.689 11.702 -42.412 1.00 85.69 309 PHE A C 1
ATOM 2459 O O . PHE A 1 309 ? 25.228 12.220 -43.393 1.00 85.69 309 PHE A O 1
ATOM 2466 N N . PHE A 1 310 ? 25.237 10.667 -41.765 1.00 86.19 310 PHE A N 1
ATOM 2467 C CA . PHE A 1 310 ? 26.515 10.061 -42.161 1.00 86.19 310 PHE A CA 1
ATOM 2468 C C . PHE A 1 310 ? 26.365 8.898 -43.159 1.00 86.19 310 PHE A C 1
ATOM 2470 O O . PHE A 1 310 ? 27.375 8.347 -43.603 1.00 86.19 310 PHE A O 1
ATOM 2477 N N . ALA A 1 311 ? 25.126 8.565 -43.541 1.00 85.81 311 ALA A N 1
ATOM 2478 C CA . ALA A 1 311 ? 24.750 7.496 -44.468 1.00 85.81 311 ALA A CA 1
ATOM 2479 C C . ALA A 1 311 ? 25.194 6.081 -44.038 1.00 85.81 311 ALA A C 1
ATOM 2481 O O . ALA A 1 311 ? 25.475 5.224 -44.879 1.00 85.81 311 ALA A O 1
ATOM 2482 N N . TYR A 1 312 ? 25.244 5.822 -42.731 1.00 86.50 312 TYR A N 1
ATOM 2483 C CA . TYR A 1 312 ? 25.547 4.503 -42.168 1.00 86.50 312 TYR A CA 1
ATOM 2484 C C . TYR A 1 312 ? 24.282 3.807 -41.679 1.00 86.50 312 TYR A C 1
ATOM 2486 O O . TYR A 1 312 ? 23.385 4.445 -41.135 1.00 86.50 312 TYR A O 1
ATOM 2494 N N . ASN A 1 313 ? 24.232 2.479 -41.787 1.00 85.69 313 ASN A N 1
ATOM 2495 C CA . ASN A 1 313 ? 23.202 1.706 -41.099 1.00 85.69 313 ASN A CA 1
ATOM 2496 C C . ASN A 1 313 ? 23.628 1.432 -39.656 1.00 85.69 313 ASN A C 1
ATOM 2498 O O . ASN A 1 313 ? 24.796 1.159 -39.387 1.00 85.69 313 ASN A O 1
ATOM 2502 N N . LYS A 1 314 ? 22.671 1.393 -38.721 1.00 85.44 314 LYS A N 1
ATOM 2503 C CA . LYS A 1 314 ? 22.970 1.118 -37.306 1.00 85.44 314 LYS A CA 1
ATOM 2504 C C . LYS A 1 314 ? 23.764 -0.185 -37.119 1.00 85.44 314 LYS A C 1
ATOM 2506 O O . LYS A 1 314 ? 24.752 -0.190 -36.400 1.00 85.44 314 LYS A O 1
ATOM 2511 N N . HIS A 1 315 ? 23.388 -1.267 -37.802 1.00 86.69 315 HIS A N 1
ATOM 2512 C CA . HIS A 1 315 ? 24.080 -2.561 -37.704 1.00 86.69 315 HIS A CA 1
ATOM 2513 C C . HIS A 1 315 ? 25.533 -2.546 -38.206 1.00 86.69 315 HIS A C 1
ATOM 2515 O O . HIS A 1 315 ? 26.287 -3.436 -37.839 1.00 86.69 315 HIS A O 1
ATOM 2521 N N . GLU A 1 316 ? 25.920 -1.562 -39.023 1.00 84.81 316 GLU A N 1
ATOM 2522 C CA . GLU A 1 316 ? 27.299 -1.403 -39.509 1.00 84.81 316 GLU A CA 1
ATOM 2523 C C . GLU A 1 316 ? 28.190 -0.681 -38.491 1.00 84.81 316 GLU A C 1
ATOM 2525 O O . GLU A 1 316 ? 29.406 -0.775 -38.576 1.00 84.81 316 GLU A O 1
ATOM 2530 N N . LEU A 1 317 ? 27.594 0.072 -37.561 1.00 85.44 317 LEU A N 1
ATOM 2531 C CA . LEU A 1 317 ? 28.325 0.879 -36.583 1.00 85.44 317 LEU A CA 1
ATOM 2532 C C . LEU A 1 317 ? 28.453 0.181 -35.231 1.00 85.44 317 LEU A C 1
ATOM 2534 O O . LEU A 1 317 ? 29.459 0.329 -34.549 1.00 85.44 317 LEU A O 1
ATOM 2538 N N . ILE A 1 318 ? 27.419 -0.538 -34.795 1.00 89.06 318 ILE A N 1
ATOM 2539 C CA . ILE A 1 318 ? 27.381 -1.111 -33.445 1.00 89.06 318 ILE A CA 1
ATOM 2540 C C . ILE A 1 318 ? 28.434 -2.214 -33.312 1.00 89.06 318 ILE A C 1
ATOM 2542 O O . ILE A 1 318 ? 28.376 -3.214 -34.019 1.00 89.06 318 ILE A O 1
ATOM 2546 N N . GLY A 1 319 ? 29.344 -2.057 -32.348 1.00 85.50 319 GLY A N 1
ATOM 2547 C CA . GLY A 1 319 ? 30.453 -2.985 -32.111 1.00 85.50 319 GLY A CA 1
ATOM 2548 C C . GLY A 1 319 ? 31.762 -2.604 -32.808 1.00 85.50 319 GLY A C 1
ATOM 2549 O O . GLY A 1 319 ? 32.796 -3.167 -32.458 1.00 85.50 319 GLY A O 1
ATOM 2550 N N . GLU A 1 320 ? 31.742 -1.621 -33.708 1.00 87.88 320 GLU A N 1
ATOM 2551 C CA . GLU A 1 320 ? 32.941 -1.105 -34.369 1.00 87.88 320 GLU A CA 1
ATOM 2552 C C . GLU A 1 320 ? 33.650 -0.038 -33.524 1.00 87.88 320 GLU A C 1
ATOM 2554 O O . GLU A 1 320 ? 33.054 0.591 -32.638 1.00 87.88 320 GLU A O 1
ATOM 2559 N N . SER A 1 321 ? 34.937 0.192 -33.808 1.00 85.31 321 SER A N 1
ATOM 2560 C CA . SER A 1 321 ? 35.656 1.337 -33.236 1.00 85.31 321 SER A CA 1
ATOM 2561 C C . SER A 1 321 ? 35.111 2.641 -33.817 1.00 85.31 321 SER A C 1
ATOM 2563 O O . SER A 1 321 ? 34.939 2.776 -35.031 1.00 85.31 321 SER A O 1
ATOM 2565 N N . CYS A 1 322 ? 34.902 3.642 -32.962 1.00 83.12 322 CYS A N 1
ATOM 2566 C CA . CYS A 1 322 ? 34.516 4.981 -33.405 1.00 83.12 322 CYS A CA 1
ATOM 2567 C C . CYS A 1 322 ? 35.547 5.652 -34.324 1.00 83.12 322 CYS A C 1
ATOM 2569 O O . CYS A 1 322 ? 35.176 6.542 -35.087 1.00 83.12 322 CYS A O 1
ATOM 2571 N N . ASP A 1 323 ? 36.796 5.178 -34.337 1.00 80.25 323 ASP A N 1
ATOM 2572 C CA . ASP A 1 323 ? 37.863 5.657 -35.223 1.00 80.25 323 ASP A CA 1
ATOM 2573 C C . ASP A 1 323 ? 37.494 5.587 -36.712 1.00 80.25 323 ASP A C 1
ATOM 2575 O O . ASP A 1 323 ? 37.970 6.399 -37.500 1.00 80.25 323 ASP A O 1
ATOM 2579 N N . VAL A 1 324 ? 36.593 4.677 -37.106 1.00 79.38 324 VAL A N 1
ATOM 2580 C CA . VAL A 1 324 ? 36.100 4.546 -38.492 1.00 79.38 324 VAL A CA 1
ATOM 2581 C C . VAL A 1 324 ? 35.472 5.851 -39.012 1.00 79.38 324 VAL A C 1
ATOM 2583 O O . VAL A 1 324 ? 35.471 6.111 -40.217 1.00 79.38 324 VAL A O 1
ATOM 2586 N N . LEU A 1 325 ? 34.966 6.695 -38.111 1.00 75.56 325 LEU A N 1
ATOM 2587 C CA . LEU A 1 325 ? 34.308 7.963 -38.427 1.00 75.56 325 LEU A CA 1
ATOM 2588 C C . LEU A 1 325 ? 35.277 9.156 -38.432 1.00 75.56 325 LEU A C 1
ATOM 2590 O O . LEU A 1 325 ? 34.948 10.214 -38.969 1.00 75.56 325 LEU A O 1
ATOM 2594 N N . HIS A 1 326 ? 36.466 9.019 -37.843 1.00 70.88 326 HIS A N 1
ATOM 2595 C CA . HIS A 1 326 ? 37.392 10.125 -37.610 1.00 70.88 326 HIS A CA 1
ATOM 2596 C C 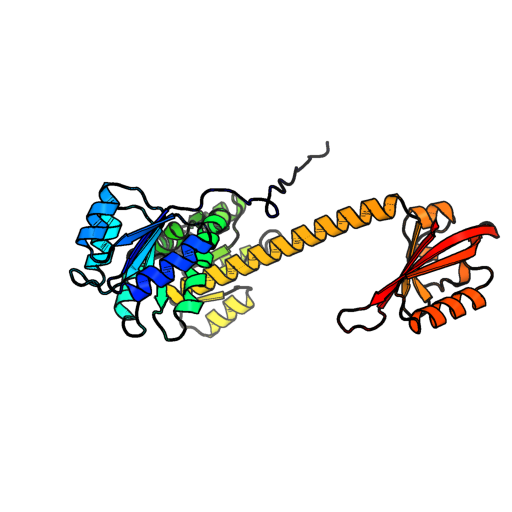. HIS A 1 326 ? 38.622 10.002 -38.515 1.00 70.88 326 HIS A C 1
ATOM 2598 O O . HIS A 1 326 ? 39.399 9.061 -38.404 1.00 70.88 326 HIS A O 1
ATOM 2604 N N . ASN A 1 327 ? 38.851 10.995 -39.384 1.00 65.88 327 ASN A N 1
ATOM 2605 C CA . ASN A 1 327 ? 40.046 11.020 -40.242 1.00 65.88 327 ASN A CA 1
ATOM 2606 C C . ASN A 1 327 ? 41.361 11.104 -39.449 1.00 65.88 327 ASN A C 1
ATOM 2608 O O . ASN A 1 327 ? 42.405 10.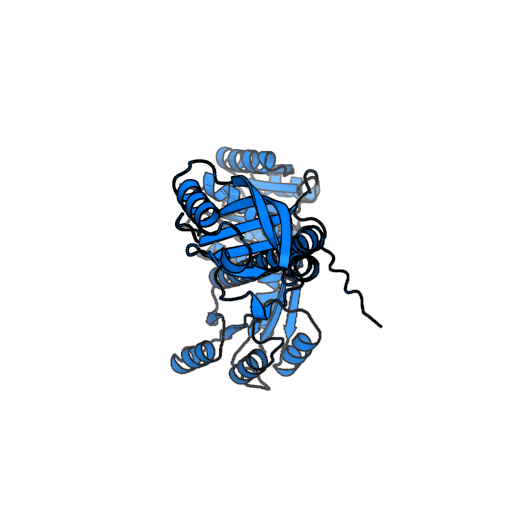705 -39.954 1.00 65.88 327 ASN A O 1
ATOM 2612 N N . ASP A 1 328 ? 41.299 11.640 -38.231 1.00 70.19 328 ASP A N 1
ATOM 2613 C CA . ASP A 1 328 ? 42.417 11.748 -37.299 1.00 70.19 328 ASP A CA 1
ATOM 2614 C C . ASP A 1 328 ? 42.082 10.996 -35.999 1.00 70.19 328 ASP A C 1
ATOM 2616 O O . ASP A 1 328 ? 41.814 11.578 -34.941 1.00 70.19 328 ASP A O 1
ATOM 2620 N N . ALA A 1 329 ? 42.013 9.669 -36.124 1.00 68.06 329 ALA A N 1
ATOM 2621 C CA . ALA A 1 329 ? 41.689 8.744 -35.040 1.00 68.06 329 ALA A CA 1
ATOM 2622 C C . ALA A 1 329 ? 42.652 8.870 -33.842 1.00 68.06 329 ALA A C 1
ATOM 2624 O O . ALA A 1 329 ? 42.227 8.806 -32.686 1.00 68.06 329 ALA A O 1
ATOM 2625 N N . GLU A 1 330 ? 43.941 9.132 -34.094 1.00 71.06 330 GLU A N 1
ATOM 2626 C CA . GLU A 1 330 ? 44.939 9.342 -33.037 1.00 71.06 330 GLU A CA 1
ATOM 2627 C C . GLU A 1 330 ? 44.634 10.593 -32.205 1.00 71.06 330 GLU A C 1
ATOM 2629 O O . GLU A 1 330 ? 44.697 10.548 -30.968 1.00 71.06 330 GLU A O 1
ATOM 2634 N N . THR A 1 331 ? 44.237 11.698 -32.845 1.00 73.50 331 THR A N 1
ATOM 2635 C CA . THR A 1 331 ? 43.831 12.919 -32.135 1.00 73.50 331 THR A CA 1
ATOM 2636 C C . THR A 1 331 ? 42.560 12.702 -31.315 1.00 73.50 331 THR A C 1
ATOM 2638 O O . THR A 1 331 ? 42.478 13.184 -30.180 1.00 73.50 331 THR A O 1
ATOM 2641 N N . PHE A 1 332 ? 41.588 11.939 -31.825 1.00 76.62 332 PHE A N 1
ATOM 2642 C CA . PHE A 1 332 ? 40.352 11.627 -31.099 1.00 76.62 332 PHE A CA 1
ATOM 2643 C C . PHE A 1 332 ? 40.597 10.732 -29.878 1.00 76.62 332 PHE A C 1
ATOM 2645 O O . PHE A 1 332 ? 40.216 11.092 -28.760 1.00 76.62 332 PHE A O 1
ATOM 2652 N N . SER A 1 333 ? 41.331 9.633 -30.051 1.00 75.12 333 SER A N 1
ATOM 2653 C CA . SER A 1 333 ? 41.721 8.733 -28.960 1.00 75.12 333 SER A CA 1
ATOM 2654 C C . SER A 1 333 ? 42.549 9.452 -27.887 1.00 75.12 333 SER A C 1
ATOM 2656 O O . SER A 1 333 ? 42.296 9.326 -26.684 1.00 75.12 333 SER A O 1
ATOM 2658 N N . THR A 1 334 ? 43.493 10.301 -28.304 1.00 76.88 334 THR A N 1
ATOM 2659 C CA . THR A 1 334 ? 44.280 11.136 -27.383 1.00 76.88 334 THR A CA 1
ATOM 2660 C C . THR A 1 334 ? 43.397 12.125 -26.619 1.00 76.88 334 THR A C 1
ATOM 2662 O O . THR A 1 334 ? 43.619 12.375 -25.430 1.00 76.88 334 THR A O 1
ATOM 2665 N N . PHE A 1 335 ? 42.380 12.692 -27.271 1.00 79.19 335 PHE A N 1
ATOM 2666 C CA . PHE A 1 335 ? 41.436 13.606 -26.637 1.00 79.19 335 PHE A CA 1
ATOM 2667 C C . PHE A 1 335 ? 40.562 12.908 -25.590 1.00 79.19 335 PHE A C 1
ATOM 2669 O O . PHE A 1 335 ? 40.410 13.444 -24.490 1.00 79.19 335 PHE A O 1
ATOM 2676 N N . LEU A 1 336 ? 40.054 11.705 -25.878 1.00 78.88 336 LEU A N 1
ATOM 2677 C CA . LEU A 1 336 ? 39.291 10.909 -24.911 1.00 78.88 336 LEU A CA 1
ATOM 2678 C C . LEU A 1 336 ? 40.128 10.589 -23.664 1.00 78.88 336 LEU A C 1
ATOM 2680 O O . LEU A 1 336 ? 39.673 10.827 -22.546 1.00 78.88 336 LEU A O 1
ATOM 2684 N N . ASN A 1 337 ? 41.385 10.172 -23.835 1.00 77.25 337 ASN A N 1
ATOM 2685 C CA . ASN A 1 337 ? 42.301 9.905 -22.717 1.00 77.25 337 ASN A CA 1
ATOM 2686 C C . ASN A 1 337 ? 42.589 11.163 -21.868 1.00 77.25 337 ASN A C 1
ATOM 2688 O O . ASN A 1 337 ? 42.625 11.113 -20.634 1.00 77.25 337 ASN A O 1
ATOM 2692 N N . LYS A 1 338 ? 42.737 12.330 -22.509 1.00 77.62 338 LYS A N 1
ATOM 2693 C CA . LYS A 1 338 ? 42.877 13.624 -21.810 1.00 77.62 338 LYS A CA 1
ATOM 2694 C C . LYS A 1 338 ? 41.597 14.057 -21.092 1.00 77.62 338 LYS A C 1
ATOM 2696 O O . LYS A 1 338 ? 41.664 14.777 -20.099 1.00 77.62 338 LYS A O 1
ATOM 2701 N N . LEU A 1 339 ? 40.429 13.668 -21.595 1.00 78.31 339 LEU A N 1
ATOM 2702 C CA . LEU A 1 339 ? 39.141 13.936 -20.959 1.00 78.31 339 LEU A CA 1
ATOM 2703 C C . LEU A 1 339 ? 38.955 13.116 -19.680 1.00 78.31 339 LEU A C 1
ATOM 2705 O O . LEU A 1 339 ? 38.500 13.671 -18.686 1.00 78.31 339 LEU A O 1
ATOM 2709 N N . GLN A 1 340 ? 39.378 11.848 -19.671 1.00 77.19 340 GLN A N 1
ATOM 2710 C CA . GLN A 1 340 ? 39.327 10.987 -18.478 1.00 77.19 340 GLN A CA 1
ATOM 2711 C C . GLN A 1 340 ? 40.136 11.543 -17.298 1.00 77.19 340 GLN A C 1
ATOM 2713 O O . G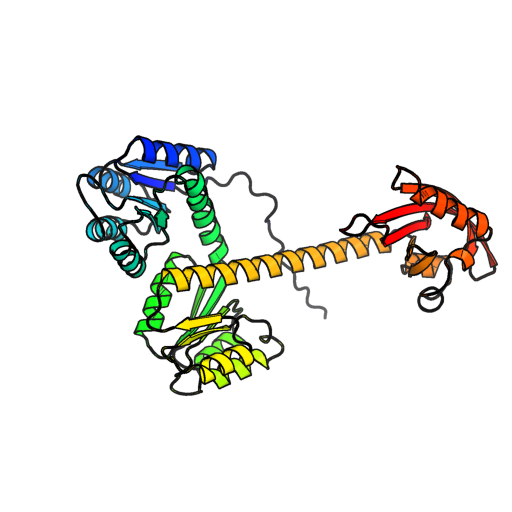LN A 1 340 ? 39.759 11.379 -16.143 1.00 77.19 340 GLN A O 1
ATOM 2718 N N . SER A 1 341 ? 41.256 12.206 -17.594 1.00 72.50 341 SER A N 1
ATOM 2719 C CA . SER A 1 341 ? 42.168 12.793 -16.604 1.00 72.50 341 SER A CA 1
ATOM 2720 C C . SER A 1 341 ? 41.813 14.237 -16.219 1.00 72.50 341 SER A C 1
ATOM 2722 O O . SER A 1 341 ? 42.469 14.835 -15.365 1.00 72.50 341 SER A O 1
ATOM 2724 N N . SER A 1 342 ? 40.778 14.820 -16.830 1.00 72.31 342 SER A N 1
ATOM 2725 C CA . SER A 1 342 ? 40.351 16.200 -16.598 1.00 72.31 342 SER A CA 1
ATOM 2726 C C . SER A 1 342 ? 39.286 16.282 -15.499 1.00 72.31 342 SER A C 1
ATOM 2728 O O . SER A 1 342 ? 38.438 15.405 -15.376 1.00 72.31 342 SER A O 1
ATOM 2730 N N . ARG A 1 343 ? 39.276 17.377 -14.720 1.00 67.12 343 ARG A N 1
ATOM 2731 C CA . ARG A 1 343 ? 38.169 17.672 -13.785 1.00 67.12 343 ARG A CA 1
ATOM 2732 C C . ARG A 1 343 ? 36.845 17.965 -14.506 1.00 67.12 343 ARG A C 1
ATOM 2734 O O . ARG A 1 343 ? 35.784 17.792 -13.906 1.00 67.12 343 ARG A O 1
ATOM 2741 N N . ASP A 1 344 ? 36.899 18.392 -15.767 1.00 72.88 344 ASP A N 1
ATOM 2742 C CA . ASP A 1 344 ? 35.717 18.756 -16.548 1.00 72.88 344 ASP A CA 1
ATOM 2743 C C . ASP A 1 344 ? 35.067 17.529 -17.192 1.00 72.88 344 ASP A C 1
ATOM 2745 O O . ASP A 1 344 ? 35.659 16.852 -18.029 1.00 72.88 344 ASP A O 1
ATOM 2749 N N . LYS A 1 345 ? 33.795 17.283 -16.855 1.00 72.50 345 LYS A N 1
ATOM 2750 C CA . LYS A 1 345 ? 33.014 16.134 -17.353 1.00 72.50 345 LYS A CA 1
ATOM 2751 C C . LYS A 1 345 ? 32.450 16.319 -18.770 1.00 72.50 345 LYS A C 1
ATOM 2753 O O . LYS A 1 345 ? 31.782 15.421 -19.283 1.00 72.50 345 LYS A O 1
ATOM 2758 N N . LYS A 1 346 ? 32.656 17.493 -19.375 1.00 81.38 346 LYS A N 1
ATOM 2759 C CA . LYS A 1 346 ? 32.153 17.867 -20.703 1.00 81.38 346 LYS A CA 1
ATOM 2760 C C . LYS A 1 346 ? 33.188 18.715 -21.430 1.00 81.38 346 LYS A C 1
ATOM 2762 O O . LYS A 1 346 ? 33.677 19.682 -20.851 1.00 81.38 346 LYS A O 1
ATOM 2767 N N . LYS A 1 347 ? 33.465 18.419 -22.701 1.00 83.88 347 LYS A N 1
ATOM 2768 C CA . LYS A 1 347 ? 34.256 19.302 -23.575 1.00 83.88 347 LYS A CA 1
ATOM 2769 C C . LYS A 1 347 ? 33.702 19.347 -24.987 1.00 83.88 347 LYS A C 1
ATOM 2771 O O . LYS A 1 347 ? 33.040 18.417 -25.443 1.00 83.88 347 LYS A O 1
ATOM 2776 N N . LYS A 1 348 ? 34.020 20.448 -25.664 1.00 84.06 348 LYS A N 1
ATOM 2777 C CA . LYS A 1 348 ? 33.768 20.640 -27.088 1.00 84.06 348 LYS A CA 1
ATOM 2778 C C . LYS A 1 348 ? 35.068 20.475 -27.861 1.00 84.06 348 LYS A C 1
ATOM 2780 O O . LYS A 1 348 ? 36.100 20.973 -27.413 1.00 84.06 348 LYS A O 1
ATOM 2785 N N . ILE A 1 349 ? 35.012 19.810 -29.004 1.00 84.88 349 ILE A N 1
ATOM 2786 C CA . ILE A 1 349 ? 36.124 19.725 -29.949 1.00 84.88 349 ILE A CA 1
ATOM 2787 C C . ILE A 1 349 ? 35.572 19.805 -31.366 1.00 84.88 349 ILE A C 1
ATOM 2789 O O . ILE A 1 349 ? 34.512 19.257 -31.642 1.00 84.88 349 ILE A O 1
ATOM 2793 N N . ASN A 1 350 ? 36.267 20.514 -32.247 1.00 83.50 350 ASN A N 1
ATOM 2794 C CA . ASN A 1 350 ? 35.911 20.573 -33.658 1.00 83.50 350 ASN A CA 1
ATOM 2795 C C . ASN A 1 350 ? 36.781 19.567 -34.416 1.00 83.50 350 ASN A C 1
ATOM 2797 O O . ASN A 1 350 ? 37.997 19.551 -34.204 1.00 83.50 350 ASN A O 1
ATOM 2801 N N . MET A 1 351 ? 36.177 18.707 -35.232 1.00 82.06 351 MET A N 1
ATOM 2802 C CA . MET A 1 351 ? 36.893 17.647 -35.943 1.00 82.06 351 MET A CA 1
ATOM 2803 C C . MET A 1 351 ? 36.343 17.416 -37.344 1.00 82.06 351 MET A C 1
ATOM 2805 O O . MET A 1 351 ? 35.140 17.503 -37.577 1.00 82.06 351 MET A O 1
ATOM 2809 N N . ASN A 1 352 ? 37.233 17.009 -38.250 1.00 81.25 352 ASN A N 1
ATOM 2810 C CA . ASN A 1 352 ? 36.852 16.527 -39.572 1.00 81.25 352 ASN A CA 1
ATOM 2811 C C . ASN A 1 352 ? 36.371 15.072 -39.478 1.00 81.25 352 ASN A C 1
ATOM 2813 O O . ASN A 1 352 ? 37.160 14.161 -39.210 1.00 81.25 352 ASN A O 1
ATOM 2817 N N . ILE A 1 353 ? 35.077 14.867 -39.706 1.00 83.12 353 ILE A N 1
ATOM 2818 C CA . ILE A 1 353 ? 34.403 13.567 -39.677 1.00 83.12 353 ILE A CA 1
ATOM 2819 C C . ILE A 1 353 ? 34.227 13.064 -41.106 1.00 83.12 353 ILE A C 1
ATOM 2821 O O . ILE A 1 353 ? 33.847 13.828 -41.996 1.00 83.12 353 ILE A O 1
ATOM 2825 N N . LYS A 1 354 ? 34.500 11.778 -41.327 1.00 81.00 354 LYS A N 1
ATOM 2826 C CA . LYS A 1 354 ? 34.378 11.121 -42.628 1.00 81.00 354 LYS A CA 1
ATOM 2827 C C . LYS A 1 354 ? 33.009 10.449 -42.766 1.00 81.00 354 LYS A C 1
ATOM 2829 O O . LYS A 1 354 ? 32.647 9.577 -41.976 1.00 81.00 354 LYS A O 1
ATOM 2834 N N . LYS A 1 355 ? 32.259 10.836 -43.797 1.00 81.19 355 LYS A N 1
ATOM 2835 C CA . LYS A 1 355 ? 31.010 10.186 -44.220 1.00 81.19 355 LYS A CA 1
ATOM 2836 C C . LYS A 1 355 ? 31.302 8.887 -44.976 1.00 81.19 355 LYS A C 1
ATOM 2838 O O . LYS A 1 355 ? 32.408 8.680 -45.481 1.00 81.19 355 LYS A O 1
ATOM 2843 N N . LYS A 1 356 ? 30.301 8.004 -45.081 1.00 80.12 356 LYS A N 1
ATOM 2844 C CA . LYS A 1 356 ? 30.439 6.714 -45.784 1.00 80.12 356 LYS A CA 1
ATOM 2845 C C . LYS A 1 356 ? 30.811 6.867 -47.264 1.00 80.12 356 LYS A C 1
ATOM 2847 O O . LYS A 1 356 ? 31.529 6.034 -47.807 1.00 80.12 356 LYS A O 1
ATOM 2852 N N . ASP A 1 357 ? 30.358 7.941 -47.903 1.00 77.94 357 ASP A N 1
ATOM 2853 C CA . ASP A 1 357 ? 30.673 8.294 -49.295 1.00 77.94 357 ASP A CA 1
ATOM 2854 C C . ASP A 1 357 ? 32.118 8.801 -49.497 1.00 77.94 357 ASP A C 1
ATOM 2856 O O . ASP A 1 357 ? 32.540 9.032 -50.628 1.00 77.94 357 ASP A O 1
ATOM 2860 N N . GLY A 1 358 ? 32.892 8.946 -48.414 1.00 73.88 358 GLY A N 1
ATOM 2861 C CA . GLY A 1 358 ? 34.270 9.428 -48.426 1.00 73.88 358 GLY A CA 1
ATOM 2862 C C . GLY A 1 358 ? 34.413 10.942 -48.262 1.00 73.88 358 GLY A C 1
ATOM 2863 O O . GLY A 1 358 ? 35.544 11.407 -48.105 1.00 73.88 358 GLY A O 1
ATOM 2864 N N . ASN A 1 359 ? 33.312 11.701 -48.242 1.00 81.44 359 ASN A N 1
ATOM 2865 C CA . ASN A 1 359 ? 33.342 13.141 -48.004 1.00 81.44 359 ASN A CA 1
ATOM 2866 C C . ASN A 1 359 ? 33.674 13.455 -46.542 1.00 81.44 359 ASN A C 1
ATOM 2868 O O . ASN A 1 359 ? 33.331 12.709 -45.624 1.00 81.44 359 ASN A O 1
ATOM 2872 N N . THR A 1 360 ? 34.341 14.583 -46.319 1.00 81.75 360 THR A N 1
ATOM 2873 C CA . THR A 1 360 ? 34.764 15.019 -44.985 1.00 81.75 360 THR A CA 1
ATOM 2874 C C . THR A 1 360 ? 34.107 16.336 -44.625 1.00 81.75 360 THR A C 1
ATOM 2876 O O . THR A 1 360 ? 34.207 17.295 -45.390 1.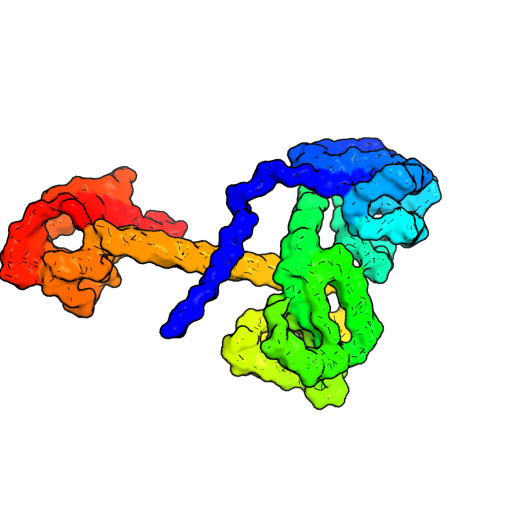00 81.75 360 THR A O 1
ATOM 2879 N N . GLU A 1 361 ? 33.499 16.405 -43.447 1.00 82.00 361 GLU A N 1
ATOM 2880 C CA . GLU A 1 361 ? 32.885 17.625 -42.924 1.00 82.00 361 GLU A CA 1
ATOM 2881 C C . GLU A 1 361 ? 33.461 17.982 -41.560 1.00 82.00 361 GLU A C 1
ATOM 2883 O O . GLU A 1 361 ? 33.732 17.109 -40.737 1.00 82.00 361 GLU A O 1
ATOM 2888 N N . ASN A 1 362 ? 33.648 19.279 -41.324 1.00 85.38 362 ASN A N 1
ATOM 2889 C CA . ASN A 1 362 ? 34.133 19.791 -40.051 1.00 85.38 362 ASN A CA 1
ATOM 2890 C C . ASN A 1 362 ? 32.944 20.017 -39.110 1.00 85.38 362 ASN A C 1
ATOM 2892 O O . ASN A 1 362 ? 32.096 20.863 -39.396 1.00 85.38 362 ASN A O 1
ATOM 2896 N N . ILE A 1 363 ? 32.862 19.238 -38.032 1.00 85.69 363 ILE A N 1
ATOM 2897 C CA . ILE A 1 363 ? 31.688 19.152 -37.157 1.00 85.69 363 ILE A CA 1
ATOM 2898 C C . ILE A 1 363 ? 32.098 19.385 -35.705 1.00 85.69 363 ILE A C 1
ATOM 2900 O O . ILE A 1 363 ? 33.108 18.857 -35.223 1.00 85.69 363 ILE A O 1
ATOM 2904 N N . ASN A 1 364 ? 31.266 20.133 -34.977 1.00 86.56 364 ASN A N 1
ATOM 2905 C CA . ASN A 1 364 ? 31.477 20.364 -33.558 1.00 86.56 364 ASN A CA 1
ATOM 2906 C C . ASN A 1 364 ? 30.958 19.172 -32.749 1.00 86.56 364 ASN A C 1
ATOM 2908 O O . ASN A 1 364 ? 29.768 18.861 -32.743 1.00 86.56 364 ASN A O 1
ATOM 2912 N N . LEU A 1 365 ? 31.856 18.536 -32.002 1.00 88.12 365 LEU A N 1
ATOM 2913 C CA . LEU A 1 365 ? 31.548 17.433 -31.103 1.00 88.12 365 LEU A CA 1
ATOM 2914 C C . LEU A 1 365 ? 31.447 17.944 -29.672 1.00 88.12 365 LEU A C 1
ATOM 2916 O O . LEU A 1 365 ? 32.395 18.521 -29.137 1.00 88.12 365 LEU A O 1
ATOM 2920 N N . ASN A 1 366 ? 30.323 17.677 -29.017 1.00 87.81 366 ASN A N 1
ATOM 2921 C CA . ASN A 1 366 ? 30.173 17.846 -27.577 1.00 87.81 366 ASN A CA 1
ATOM 2922 C C . ASN A 1 366 ? 30.259 16.471 -26.912 1.00 87.81 366 ASN A C 1
ATOM 2924 O O . ASN A 1 366 ? 29.337 15.667 -27.039 1.00 87.81 366 ASN A O 1
ATOM 2928 N N . ILE A 1 367 ? 31.348 16.207 -26.191 1.00 88.12 367 ILE A N 1
ATOM 2929 C CA . ILE A 1 367 ? 31.601 14.918 -25.539 1.00 88.12 367 ILE A CA 1
ATOM 2930 C C . ILE A 1 367 ? 31.341 15.052 -24.042 1.00 88.12 367 ILE A C 1
ATOM 2932 O O . ILE A 1 367 ? 31.897 15.934 -23.384 1.00 88.12 367 ILE A O 1
ATOM 2936 N N . THR A 1 368 ? 30.497 14.174 -23.506 1.00 88.75 368 THR A N 1
ATOM 2937 C CA . THR A 1 368 ? 30.161 14.086 -22.079 1.00 88.75 368 THR A CA 1
ATOM 2938 C C . THR A 1 368 ? 30.542 12.715 -21.532 1.00 88.75 368 THR A C 1
ATOM 2940 O O . THR A 1 368 ? 30.196 11.703 -22.136 1.00 88.75 368 THR A O 1
ATOM 2943 N N . LEU A 1 369 ? 31.205 12.679 -20.371 1.00 90.19 369 LEU A N 1
ATOM 2944 C CA . LEU A 1 369 ? 31.542 11.437 -19.670 1.00 90.19 369 LEU A CA 1
ATOM 2945 C C . LEU A 1 369 ? 30.406 11.026 -18.733 1.00 90.19 369 LEU A C 1
ATOM 2947 O O . LEU A 1 369 ? 29.991 11.806 -17.869 1.00 90.19 369 LEU A O 1
ATOM 2951 N N . ILE A 1 370 ? 29.960 9.780 -18.851 1.00 87.69 370 ILE A N 1
ATOM 2952 C CA . ILE A 1 370 ? 28.956 9.176 -17.978 1.00 87.69 370 ILE A CA 1
ATOM 2953 C C . ILE A 1 370 ? 29.642 8.168 -17.065 1.00 87.69 370 ILE A C 1
ATOM 2955 O O . ILE A 1 370 ? 30.380 7.297 -17.517 1.00 87.69 370 ILE A O 1
ATOM 2959 N N . HIS A 1 371 ? 29.393 8.299 -15.766 1.00 86.88 371 HIS A N 1
ATOM 2960 C CA . HIS A 1 371 ? 29.931 7.402 -14.751 1.00 86.88 371 HIS A CA 1
ATOM 2961 C C . HIS A 1 371 ? 28.813 6.514 -14.211 1.00 86.88 371 HIS A C 1
ATOM 2963 O O . HIS A 1 371 ? 27.657 6.936 -14.156 1.00 86.88 371 HIS A O 1
ATOM 2969 N N . ASN A 1 372 ? 29.158 5.297 -13.806 1.00 83.81 372 ASN A N 1
ATOM 2970 C CA . ASN A 1 372 ? 28.230 4.406 -13.124 1.00 83.81 372 ASN A CA 1
ATOM 2971 C C . ASN A 1 372 ? 28.017 4.841 -11.659 1.00 83.81 372 ASN A C 1
ATOM 2973 O O . ASN A 1 372 ? 28.662 5.760 -11.148 1.00 83.81 372 ASN A O 1
ATOM 2977 N N . ASN A 1 373 ? 27.151 4.120 -10.947 1.00 80.69 373 ASN A N 1
ATOM 2978 C CA . ASN A 1 373 ? 26.816 4.394 -9.544 1.00 80.69 373 ASN A CA 1
ATOM 2979 C C . ASN A 1 373 ? 28.010 4.225 -8.580 1.00 80.69 373 ASN A C 1
ATOM 2981 O O . ASN A 1 373 ? 27.928 4.645 -7.431 1.00 80.69 373 ASN A O 1
ATOM 2985 N N . LYS A 1 374 ? 29.113 3.613 -9.033 1.00 82.62 374 LYS A N 1
ATOM 2986 C CA . LYS A 1 374 ? 30.369 3.453 -8.282 1.00 82.62 374 LYS A CA 1
ATOM 2987 C C . LYS A 1 374 ? 31.386 4.560 -8.586 1.00 82.62 374 LYS A C 1
ATOM 2989 O O . LYS A 1 374 ? 32.481 4.546 -8.036 1.00 82.62 374 LYS A O 1
ATOM 2994 N N . GLY A 1 375 ? 31.036 5.517 -9.448 1.00 79.94 375 GLY A N 1
ATOM 2995 C CA . GLY A 1 375 ? 31.916 6.610 -9.857 1.00 79.94 375 GLY A CA 1
ATOM 2996 C C . GLY A 1 375 ? 32.953 6.225 -10.915 1.00 79.94 375 GLY A C 1
ATOM 2997 O O . GLY A 1 375 ? 33.847 7.018 -11.188 1.00 79.94 375 GLY A O 1
ATOM 2998 N N . GLU A 1 376 ? 32.844 5.047 -11.529 1.00 85.12 376 GLU A N 1
ATOM 2999 C CA . GLU A 1 376 ? 33.737 4.601 -12.603 1.00 85.12 376 GLU A CA 1
ATOM 3000 C C . GLU A 1 376 ? 33.194 5.048 -13.963 1.00 85.12 376 GLU A C 1
ATOM 3002 O O . GLU A 1 376 ? 31.979 5.077 -14.170 1.00 85.12 376 GLU A O 1
ATOM 3007 N N . LEU A 1 377 ? 34.082 5.360 -14.913 1.00 83.81 377 LEU A N 1
ATOM 3008 C CA . LEU A 1 377 ? 33.680 5.686 -16.280 1.00 83.81 377 LEU A CA 1
ATOM 3009 C C . LEU A 1 377 ? 32.925 4.507 -16.911 1.00 83.81 377 LEU A C 1
ATOM 3011 O O . LEU A 1 377 ? 33.452 3.398 -17.021 1.00 83.81 377 LEU A O 1
ATOM 3015 N N . PHE A 1 378 ? 31.702 4.784 -17.351 1.00 85.94 378 PHE A N 1
ATOM 3016 C CA . PHE A 1 378 ? 30.800 3.813 -17.953 1.00 85.94 378 PHE A CA 1
ATOM 3017 C C . PHE A 1 378 ? 30.764 3.961 -19.478 1.00 85.94 378 PHE A C 1
ATOM 3019 O O . PHE A 1 378 ? 31.058 3.008 -20.196 1.00 85.94 378 PHE A O 1
ATOM 3026 N N . GLU A 1 379 ? 30.472 5.166 -19.969 1.00 90.56 379 GLU A N 1
ATOM 3027 C CA . GLU A 1 379 ? 30.356 5.461 -21.401 1.00 90.56 379 GLU A CA 1
ATOM 3028 C C . GLU A 1 379 ? 30.630 6.942 -21.698 1.00 90.56 379 GLU A C 1
ATOM 3030 O O . GLU A 1 379 ? 30.644 7.789 -20.796 1.00 90.56 379 GLU A O 1
ATOM 3035 N N . TYR A 1 380 ? 30.804 7.262 -22.979 1.00 89.38 380 TYR A N 1
ATOM 3036 C CA . TYR A 1 380 ? 30.784 8.631 -23.481 1.00 89.38 380 TYR A CA 1
ATOM 3037 C C . TYR A 1 380 ? 29.546 8.856 -24.336 1.00 89.38 380 TYR A C 1
ATOM 3039 O O . TYR A 1 380 ? 29.205 8.030 -25.182 1.00 89.38 380 TYR A O 1
ATOM 3047 N N . ILE A 1 381 ? 28.928 10.022 -24.166 1.00 89.38 381 ILE A N 1
ATOM 3048 C CA . ILE A 1 381 ? 27.885 10.525 -25.059 1.00 89.38 381 ILE A CA 1
ATOM 3049 C C . ILE A 1 381 ? 28.495 11.635 -25.908 1.00 89.38 381 ILE A C 1
ATOM 3051 O O . ILE A 1 381 ? 28.976 12.635 -25.370 1.00 89.38 381 ILE A O 1
ATOM 3055 N N . ILE A 1 382 ? 28.460 11.458 -27.226 1.00 89.19 382 ILE A N 1
ATOM 3056 C CA . ILE A 1 382 ? 28.968 12.405 -28.215 1.00 89.19 382 ILE A CA 1
ATOM 3057 C C . ILE A 1 382 ? 27.775 12.980 -28.973 1.00 89.19 382 ILE A C 1
ATOM 3059 O O . ILE A 1 382 ? 27.011 12.242 -29.596 1.00 89.19 382 ILE A O 1
ATOM 3063 N N . VAL A 1 383 ? 27.619 14.300 -28.917 1.00 88.50 383 VAL A N 1
ATOM 3064 C CA . VAL A 1 383 ? 26.610 15.037 -29.685 1.00 88.50 383 VAL A CA 1
ATOM 3065 C C . VAL A 1 383 ? 27.303 15.807 -30.800 1.00 88.50 383 VAL A C 1
ATOM 3067 O O . VAL A 1 383 ? 28.136 16.671 -30.518 1.00 88.50 383 VAL A O 1
ATOM 3070 N N . TYR A 1 384 ? 26.944 15.493 -32.039 1.00 87.25 384 TYR A N 1
ATOM 3071 C CA . TYR A 1 384 ? 27.430 16.124 -33.262 1.00 87.25 384 TYR A CA 1
ATOM 3072 C C . TYR A 1 384 ? 26.474 17.265 -33.624 1.00 87.25 384 TYR A C 1
ATOM 3074 O O . TYR A 1 384 ? 25.259 17.047 -33.674 1.00 87.25 384 TYR A O 1
ATOM 3082 N N . GLY A 1 385 ? 26.997 18.470 -33.849 1.00 80.75 385 GLY A N 1
ATOM 3083 C CA . GLY A 1 385 ? 26.179 19.636 -34.193 1.00 80.75 385 GLY A CA 1
ATOM 3084 C C . GLY A 1 385 ? 26.918 20.733 -34.924 1.00 80.75 385 GLY A C 1
ATOM 3085 O O . GLY A 1 385 ? 28.041 20.480 -35.420 1.00 80.75 385 GLY A O 1
#

InterPro domains:
  IPR000014 PAS domain [PF13426] (289-383)
  IPR000014 PAS domain [TIGR00229] (278-378)
  IPR000014 PAS domain [cd00130] (290-384)
  IPR001789 Signal transduction response regulator, receiver domain [PF00072] (23-123)
  IPR001789 Signal transduction response regulator, receiver domain [PF00072] (146-257)
  IPR001789 Signal transduction response regulator, receiver domain [PS50110] (22-135)
  IPR001789 Signal transduction response regulator, receiver domain [PS50110] (145-261)
  IPR001789 Signal transduction response regulator, receiver domain [SM00448] (21-131)
  IPR001789 Signal transduction response regulator, receiver domain [SM00448] (144-257)
  IPR011006 CheY-like superfamily [SSF52172] (20-121)
  IPR011006 CheY-like superfamily [SSF52172] (144-278)
  IPR035965 PAS domain superfamily [SSF55785] (289-383)
  IPR050595 Bacterial response regulator [PTHR44591] (146-262)

pLDDT: mean 85.6, std 13.4, range [27.25, 98.56]

Radius of gyration: 30.17 Å; chains: 1; bounding box: 66×54×83 Å

Organism: NCBI:txid2672570

Secondary structure (DSSP, 8-state):
-----------SS-----PPPEEEEE-S-HHHHHHHHHHHHHTT-EEEEESSHHHHHHHHHH---SEEEEESB-SS-BHHHHHHHHHHH--PEEEEEE-TT-HHHHHHHHHTT--EEEE-STTHHHHTHHHHHHHHHHHHGGG-EEEEE-S-HHHHHHHHHHHHTTT-EEEEESSHHHHHHHHHHS--SEEEE-S--SSS-HHHHHHHHHHSTTTTTS-EEEEE----HHHHHHHHHTT--EEEESSPPHHHHHHHHHHHHHHHHHHHHHHHHHHHHHHHHHHHHHHSEEEEEETTSBEEEE-HHHHHHHT--HHHHTTSBGGGGBTTHHHHHHHHHHHHTSS-SEEEEEEEEEPTTS-EEEEEEEEEEEE-TTS-EEEEEEEE-

Sequence (385 aa):
MSSNTSVNCNNKYNSKSTKKSNVLLVEDSEFVNNAIKKELDGLGYDCMQALSLEEAMQLLKENVYEFIVLDLHLPDAYGEKLFLAVTTHSDAKVIILTSEQDVDIRNSLFKFGALDYVLKDKNFIKSIHKIDDMINSIEANKEFSILVIDDSSLVRKQIEMILKVRNYQLYLAQTAQDGLDMLENSEIDLVILDLELPDIPGLKVLQRIKNNPEHCALPVMILSGTNDPDLISSVLKGGASDFVHKPFNIEEFTLKINLWTQLSNKKNEVHCLEQLLTQYKSILNDRNMVMKIDKYGVIKEANKNFCDFFAYNKHELIGESCDVLHNDAETFSTFLNKLQSSRDKKKKINMNIKKKDGNTENINLNITLIHNNKGELFEYIIVYG